Protein AF-A0A4Z1EDH4-F1 (afdb_monomer_lite)

Secondary structure (DSSP, 8-state):
-EEEEEEEEGGGTEEEEEEE-SSTTSPPPS-EEEEEEEESS---HHHHTSSSGGGSTT--TTTSSPHHHHHHHHTTTHHHHHHHHHHHHTT------SSSS-HHHH-SB---PPPPHHHHHHHHIIIIIIIHHHHHHHHHTT----HHHHHHHHHHHHHHHHHHHHHHHHHHS-HHHHHHHHT------TTS-TTEEEES--TT--PBPTTT-SBTT---TT-S---EEEETTS-EEEHHHHHHHHHH-TT-B-TTT--B---S-------SS-SS-PPPHHHHHHHHHPPP-----S---HHHHHHHHHHHHHHHHHHHHHHHHHHHHHHHHHHHHHHHHH--SS-HHHHHHHHHHHHH-TTS--HHHHHHHHHHHHHHHHHHHHHHHHHHHHHHHHHHHHHHHHHHHHHHHHHHHHHHHHHHHHHHHHHHHHHHHHHHHTT--SS-TTSSHHHHHHHHHHHHTT-

Radius of gyration: 33.37 Å; chains: 1; bounding box: 78×48×121 Å

InterPro domains:
  IPR001841 Zinc finger, RING-type [PF13639] (207-258)
  IPR001841 Zinc finger, RING-type [PS50089] (209-258)
  IPR001841 Zinc finger, RING-type [SM00184] (209-257)
  IPR013083 Zinc finger, RING/FYVE/PHD-type [G3DSA:3.30.40.10] (196-271)
  IPR050731 HRD1 family E3 ubiquitin-protein ligases [PTHR22763] (200-275)

pLDDT: mean 74.15, std 13.41, range [34.31, 94.88]

Sequence (467 aa):
MCLTLTLKYLACGHEESYVRPCGRDGIRCNMMSAHTCNLRAEVCRDCWMLPDFRQAAGYQPEEAMTENDVARYQAWNLTAETQDLQAHLHSLPLPNLLNQYAHFYSTKTVVFDLLNQSALGVLDEIVHHHLVPAFQARIINGENIPLADRIQTLNIRQILVLNYALADASQALDDDDWRIAMGYRVFINFDNSRHFTRLEDLQAVTDDCGICRNPLNHHDEGEMNHAVVETTCNHMFHEGCLERWFVSSARGDCPMCRRLLRETELPQIPTRLETDGTFPEWLTILNRCIRPVIPRPERITLQGLIRLQLAVRDARAALVTAREEYMIADRSVRIATEAIDTRVFVPLEDLHTFQDRLLESAANIEEQDFRDYQYSLRQHQRTRLMRENVLRDWLHRRQEKDHAYDLAQSRYYAAARALEMAWDVVTTRVVEEVEEAERAEDSDDSDSSDAGERAIERRMMNNLSIN

Organism: NCBI:txid87230

Structure (mmCIF, N/CA/C/O backbone):
data_AF-A0A4Z1EDH4-F1
#
_entry.id   AF-A0A4Z1EDH4-F1
#
loop_
_atom_site.group_PDB
_atom_site.id
_atom_site.type_symbol
_atom_site.label_atom_id
_atom_site.label_alt_id
_atom_site.label_comp_id
_atom_site.label_asym_id
_atom_site.label_entity_id
_atom_site.label_seq_id
_atom_site.pdbx_PDB_ins_code
_atom_site.Cartn_x
_atom_site.Cartn_y
_atom_site.Cartn_z
_atom_site.occupancy
_atom_site.B_iso_or_equiv
_atom_site.auth_seq_id
_atom_site.auth_comp_id
_atom_site.auth_asym_id
_atom_site.auth_atom_id
_atom_site.pdbx_PDB_model_num
ATOM 1 N N . MET A 1 1 ? -4.275 -8.211 -19.672 1.00 78.94 1 MET A N 1
ATOM 2 C CA . MET A 1 1 ? -5.670 -8.558 -19.336 1.00 78.94 1 MET A CA 1
ATOM 3 C C . MET A 1 1 ? -6.113 -7.623 -18.245 1.00 78.94 1 MET A C 1
ATOM 5 O O . MET A 1 1 ? -5.376 -7.454 -17.288 1.00 78.94 1 MET A O 1
ATOM 9 N N . CYS A 1 2 ? -7.257 -6.977 -18.386 1.00 83.44 2 CYS A N 1
ATOM 10 C CA . CYS A 1 2 ? -7.822 -6.219 -17.280 1.00 83.44 2 CYS A CA 1
ATOM 11 C C . CYS A 1 2 ? -8.407 -7.197 -16.252 1.00 83.44 2 CYS A C 1
ATOM 13 O O . CYS A 1 2 ? -8.996 -8.206 -16.636 1.00 83.44 2 CYS A O 1
ATOM 15 N N . LEU A 1 3 ? -8.269 -6.896 -14.966 1.00 87.75 3 LEU A N 1
ATOM 16 C CA . LEU A 1 3 ? -8.832 -7.701 -13.885 1.00 87.75 3 LEU A CA 1
ATOM 17 C C . LEU A 1 3 ? -10.003 -6.951 -13.255 1.00 87.75 3 LEU A C 1
ATOM 19 O O . LEU A 1 3 ? -9.830 -5.832 -12.776 1.00 87.75 3 LEU A O 1
ATOM 23 N N . THR A 1 4 ? -11.185 -7.553 -13.255 1.00 91.38 4 THR A N 1
ATOM 24 C CA . THR A 1 4 ? -12.335 -7.078 -12.487 1.00 91.38 4 THR A CA 1
ATOM 25 C C . THR A 1 4 ? -12.344 -7.763 -11.129 1.00 91.38 4 THR A C 1
ATOM 27 O O . THR A 1 4 ? -12.430 -8.982 -11.058 1.00 91.38 4 THR A O 1
ATOM 30 N N . LEU A 1 5 ? -12.287 -6.982 -10.057 1.00 91.50 5 LEU A N 1
ATOM 31 C CA . LEU A 1 5 ? -12.497 -7.430 -8.688 1.00 91.50 5 LEU A CA 1
ATOM 32 C C . LEU A 1 5 ? -13.906 -7.038 -8.253 1.00 91.50 5 LEU A C 1
ATOM 34 O O . LEU A 1 5 ? -14.241 -5.854 -8.211 1.00 91.50 5 LEU A O 1
ATOM 38 N N . THR A 1 6 ? -14.719 -8.023 -7.914 1.00 93.50 6 THR A N 1
ATOM 39 C CA . THR A 1 6 ? -16.067 -7.842 -7.388 1.00 93.50 6 THR A CA 1
ATOM 40 C C . THR A 1 6 ? -16.048 -8.087 -5.885 1.00 93.50 6 THR A C 1
ATOM 42 O O . THR A 1 6 ? -15.752 -9.189 -5.437 1.00 93.50 6 THR A O 1
ATOM 45 N N . LEU A 1 7 ? -16.353 -7.061 -5.101 1.00 93.38 7 LEU A N 1
ATOM 46 C CA . LEU A 1 7 ? -16.398 -7.089 -3.646 1.00 93.38 7 LEU A CA 1
ATOM 47 C C . LEU A 1 7 ? -17.844 -7.241 -3.179 1.00 93.38 7 LEU A C 1
ATOM 49 O O . LEU A 1 7 ? -18.686 -6.401 -3.495 1.00 93.38 7 LEU A O 1
ATOM 53 N N . LYS A 1 8 ? -18.125 -8.291 -2.409 1.00 92.75 8 LYS A N 1
ATOM 54 C CA . LYS A 1 8 ? -19.426 -8.537 -1.776 1.00 92.75 8 LYS A CA 1
ATOM 55 C C . LYS A 1 8 ? -19.341 -8.217 -0.290 1.00 92.75 8 LYS A C 1
ATOM 57 O O . LYS A 1 8 ? -18.685 -8.943 0.451 1.00 92.75 8 LYS A O 1
ATOM 62 N N . TYR A 1 9 ? -19.992 -7.140 0.132 1.00 90.25 9 TYR A N 1
ATOM 63 C CA . TYR A 1 9 ? -19.996 -6.657 1.513 1.00 90.25 9 TYR A CA 1
ATOM 64 C C . TYR A 1 9 ? -21.146 -7.303 2.279 1.00 90.25 9 TYR A C 1
ATOM 66 O O . TYR A 1 9 ? -22.291 -6.878 2.146 1.00 90.25 9 TYR A O 1
ATOM 74 N N . LEU A 1 10 ? -20.857 -8.337 3.065 1.00 85.69 10 LEU A N 1
ATOM 75 C CA . LEU A 1 10 ? -21.889 -9.119 3.751 1.00 85.69 10 LEU A CA 1
ATOM 76 C C . LEU A 1 10 ? -22.595 -8.290 4.833 1.00 85.69 10 LEU A C 1
ATOM 78 O O . LEU A 1 10 ? -23.822 -8.252 4.841 1.00 85.69 10 LEU A O 1
ATOM 82 N N . ALA A 1 11 ? -21.846 -7.466 5.579 1.00 83.06 11 ALA A N 1
ATOM 83 C CA . ALA A 1 11 ? -22.394 -6.580 6.609 1.00 83.06 11 ALA A CA 1
ATOM 84 C C . ALA A 1 11 ? -23.495 -5.618 6.124 1.00 83.06 11 ALA A C 1
ATOM 86 O O . ALA A 1 11 ? -24.282 -5.154 6.945 1.00 83.06 11 ALA A O 1
ATOM 87 N N . CYS A 1 12 ? -23.558 -5.273 4.830 1.00 88.00 12 CYS A N 1
ATOM 88 C CA . CYS A 1 12 ? -24.630 -4.432 4.280 1.00 88.00 12 CYS A CA 1
ATOM 89 C C . CYS A 1 12 ? -25.325 -5.000 3.031 1.00 88.00 12 CYS A C 1
ATOM 91 O O . CYS A 1 12 ? -26.156 -4.316 2.442 1.00 88.00 12 CYS A O 1
ATOM 93 N N . GLY A 1 13 ? -24.983 -6.214 2.594 1.00 86.19 13 GLY A N 1
ATOM 94 C CA . GLY A 1 13 ? -25.556 -6.877 1.416 1.00 86.19 13 GLY A CA 1
ATOM 95 C C . GLY A 1 13 ? -25.248 -6.238 0.052 1.00 86.19 13 GLY A C 1
ATOM 96 O O . GLY A 1 13 ? -25.828 -6.653 -0.951 1.00 86.19 13 GLY A O 1
ATOM 97 N N . HIS A 1 14 ? -24.367 -5.237 -0.017 1.00 92.38 14 HIS A N 1
ATOM 98 C CA . HIS A 1 14 ? -24.036 -4.538 -1.265 1.00 92.38 14 HIS A CA 1
ATOM 99 C C . HIS A 1 14 ? -22.884 -5.206 -2.029 1.00 92.38 14 HIS A C 1
ATOM 101 O O . HIS A 1 14 ? -22.025 -5.873 -1.451 1.00 92.38 14 HIS A O 1
ATOM 107 N N . GLU A 1 15 ? -22.831 -4.959 -3.339 1.00 93.12 15 GLU A N 1
ATOM 108 C CA . GLU A 1 15 ? -21.769 -5.437 -4.226 1.00 93.12 15 GLU A CA 1
ATOM 109 C C . GLU A 1 15 ? -21.147 -4.274 -5.010 1.00 93.12 15 GLU A C 1
ATOM 111 O O . GLU A 1 15 ? -21.852 -3.445 -5.592 1.00 93.12 15 GLU A O 1
ATOM 116 N N . GLU A 1 16 ? -19.816 -4.224 -5.059 1.00 91.56 16 GLU A N 1
ATOM 117 C CA . GLU A 1 16 ? -19.063 -3.225 -5.818 1.00 91.56 16 GLU A CA 1
ATOM 118 C C . GLU A 1 16 ? -18.053 -3.902 -6.741 1.00 91.56 16 GLU A C 1
ATOM 120 O O . GLU A 1 16 ? -17.443 -4.902 -6.389 1.00 91.56 16 GLU A O 1
ATOM 125 N N . SER A 1 17 ? -17.863 -3.366 -7.945 1.00 90.75 17 SER A N 1
ATOM 126 C CA . SER A 1 17 ? -16.900 -3.904 -8.910 1.00 90.75 17 SER A CA 1
ATOM 127 C C . SER A 1 17 ? -15.855 -2.861 -9.271 1.00 90.75 17 SER A C 1
ATOM 129 O O . SER A 1 17 ? -16.198 -1.724 -9.611 1.00 90.75 17 SER A O 1
ATOM 131 N N . TYR A 1 18 ? -14.597 -3.283 -9.240 1.00 89.25 18 TYR A N 1
ATOM 132 C CA . TYR A 1 18 ? -13.410 -2.495 -9.531 1.00 89.25 18 TYR A CA 1
ATOM 133 C C . TYR A 1 18 ? -12.650 -3.115 -10.692 1.00 89.25 18 TYR A C 1
ATOM 135 O O . TYR A 1 18 ? -12.488 -4.324 -10.761 1.00 89.25 18 TYR A O 1
ATOM 143 N N . VAL A 1 19 ? -12.159 -2.289 -11.604 1.00 87.06 19 VAL A N 1
ATOM 144 C CA . VAL A 1 19 ? -11.392 -2.714 -12.770 1.00 87.06 19 VAL A CA 1
ATOM 145 C C . VAL A 1 19 ? -9.955 -2.249 -12.604 1.00 87.06 19 VAL A C 1
ATOM 147 O O . VAL A 1 19 ? -9.686 -1.048 -12.599 1.00 87.06 19 VAL A O 1
ATOM 150 N N . ARG A 1 20 ? -9.025 -3.197 -12.533 1.00 85.62 20 ARG A N 1
ATOM 151 C CA . ARG A 1 20 ? -7.595 -2.954 -12.699 1.00 85.62 20 ARG A CA 1
ATOM 152 C C . ARG A 1 20 ? -7.244 -3.059 -14.187 1.00 85.62 20 ARG A C 1
ATOM 154 O O . ARG A 1 20 ? -7.317 -4.155 -14.752 1.00 85.62 20 ARG A O 1
ATOM 161 N N . PRO A 1 21 ? -6.892 -1.954 -14.863 1.00 80.56 21 PRO A N 1
ATOM 162 C CA . PRO A 1 21 ? -6.457 -2.011 -16.251 1.00 80.56 21 PRO A CA 1
ATOM 163 C C . PRO A 1 21 ? -5.054 -2.626 -16.344 1.00 80.56 21 PRO A C 1
ATOM 165 O O . PRO A 1 21 ? -4.239 -2.489 -15.436 1.00 80.56 21 PRO A O 1
ATOM 168 N N . CYS A 1 22 ? -4.751 -3.305 -17.453 1.00 72.12 22 CYS A N 1
ATOM 169 C CA . CYS A 1 22 ? -3.417 -3.884 -17.656 1.00 72.12 22 CYS A CA 1
ATOM 170 C C . CYS A 1 22 ? -2.361 -2.876 -18.123 1.00 72.12 22 CYS A C 1
ATOM 172 O O . CYS A 1 22 ? -1.173 -3.188 -18.081 1.00 72.12 22 CYS A O 1
ATOM 174 N N . GLY A 1 23 ? -2.774 -1.715 -18.642 1.00 64.06 23 GLY A N 1
ATOM 175 C CA . GLY A 1 23 ? -1.864 -0.633 -19.014 1.00 64.06 23 GLY A CA 1
ATOM 176 C C . GLY A 1 23 ? -1.552 0.261 -17.815 1.00 64.06 23 GLY A C 1
ATOM 177 O O . GLY A 1 23 ? -2.464 0.605 -17.064 1.00 64.06 23 GLY A O 1
ATOM 178 N N . ARG A 1 24 ? -0.285 0.678 -17.664 1.00 61.31 24 ARG A N 1
ATOM 179 C CA . ARG A 1 24 ? 0.131 1.627 -16.610 1.00 61.31 24 ARG A CA 1
ATOM 180 C C . ARG A 1 24 ? -0.585 2.979 -16.718 1.00 61.31 24 ARG A C 1
ATOM 182 O O . ARG A 1 24 ? -0.862 3.590 -15.696 1.00 61.31 24 ARG A O 1
ATOM 189 N N . ASP A 1 25 ? -0.983 3.373 -17.926 1.00 64.12 25 ASP A N 1
ATOM 190 C CA . ASP A 1 25 ? -1.697 4.632 -18.196 1.00 64.12 25 ASP A CA 1
ATOM 191 C C . ASP A 1 25 ? -3.215 4.543 -17.935 1.00 64.12 25 ASP A C 1
ATOM 193 O O . ASP A 1 25 ? -3.982 5.415 -18.336 1.00 64.12 25 ASP A O 1
ATOM 197 N N . GLY A 1 26 ? -3.692 3.453 -17.322 1.00 63.94 26 GLY A N 1
ATOM 198 C CA . GLY A 1 26 ? -5.116 3.241 -17.047 1.00 63.94 26 GLY A CA 1
ATOM 199 C C . GLY A 1 26 ? -5.933 2.713 -18.237 1.00 63.94 26 GLY A C 1
ATOM 200 O O . GLY A 1 26 ? -7.137 2.479 -18.109 1.00 63.94 26 GLY A O 1
ATOM 201 N N . ILE A 1 27 ? -5.297 2.490 -19.393 1.00 68.19 27 ILE A N 1
ATOM 202 C CA . ILE A 1 27 ? -5.954 2.023 -20.621 1.00 68.19 27 ILE A CA 1
ATOM 203 C C . ILE A 1 27 ? -6.399 0.563 -20.472 1.00 68.19 27 ILE A C 1
ATOM 205 O O . ILE A 1 27 ? -5.619 -0.326 -20.111 1.00 68.19 27 ILE A O 1
ATOM 209 N N . ARG A 1 28 ? -7.673 0.308 -20.788 1.00 75.38 28 ARG A N 1
ATOM 210 C CA . ARG A 1 28 ? -8.270 -1.031 -20.764 1.00 75.38 28 ARG A CA 1
ATOM 211 C C . ARG A 1 28 ? -7.955 -1.788 -22.055 1.00 75.38 28 ARG A C 1
ATOM 213 O O . ARG A 1 28 ? -8.055 -1.229 -23.140 1.00 75.38 28 ARG A O 1
ATOM 220 N N 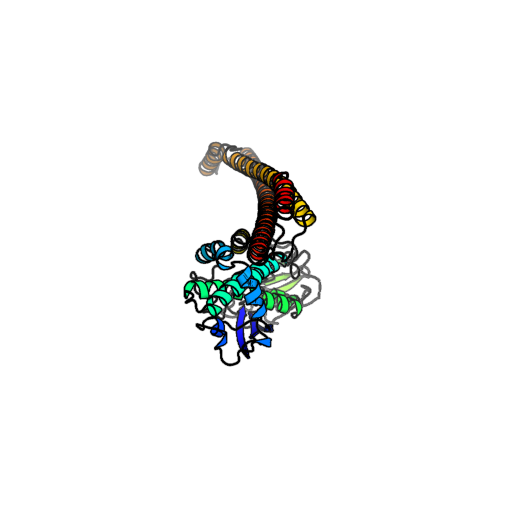. CYS A 1 29 ? -7.628 -3.072 -21.939 1.00 70.06 29 CYS A N 1
ATOM 221 C CA . CYS A 1 29 ? -7.615 -3.998 -23.073 1.00 70.06 29 CYS A CA 1
ATOM 222 C C . CYS A 1 29 ? -8.956 -4.738 -23.208 1.00 70.06 29 CYS A C 1
ATOM 224 O O . CYS A 1 29 ? -9.760 -4.737 -22.276 1.00 70.06 29 CYS A O 1
ATOM 226 N N . ASN A 1 30 ? -9.155 -5.420 -24.339 1.00 71.25 30 ASN A N 1
ATOM 227 C CA . ASN A 1 30 ? -10.363 -6.212 -24.615 1.00 71.25 30 ASN A CA 1
ATOM 228 C C . ASN A 1 30 ? -10.411 -7.563 -23.878 1.00 71.25 30 ASN A C 1
ATOM 230 O O . ASN A 1 30 ? -11.438 -8.232 -23.900 1.00 71.25 30 ASN A O 1
ATOM 234 N N . MET A 1 31 ? -9.315 -7.978 -23.237 1.00 70.62 31 MET A N 1
ATOM 235 C CA . MET A 1 31 ? -9.240 -9.231 -22.483 1.00 70.62 31 MET A CA 1
ATOM 236 C C . MET A 1 31 ? -9.531 -8.955 -21.007 1.00 70.62 31 MET A C 1
ATOM 238 O O . MET A 1 31 ? -8.862 -8.106 -20.408 1.00 70.62 31 MET A O 1
ATOM 242 N N . MET A 1 32 ? -10.503 -9.657 -20.421 1.00 78.25 32 MET A N 1
ATOM 243 C CA . MET A 1 32 ? -10.957 -9.441 -19.045 1.00 78.25 32 MET A CA 1
ATOM 244 C C . MET A 1 32 ? -11.008 -10.752 -18.262 1.00 78.25 32 MET A C 1
ATOM 246 O O . MET A 1 32 ? -11.573 -11.726 -18.748 1.00 78.25 32 MET A O 1
ATOM 250 N N . SER A 1 33 ? -10.478 -10.738 -17.041 1.00 83.38 33 SER A N 1
ATOM 251 C CA . SER A 1 33 ? -10.739 -11.760 -16.022 1.00 83.38 33 SER A CA 1
ATOM 252 C C . SER A 1 33 ? -11.548 -11.137 -14.891 1.00 83.38 33 SER A C 1
ATOM 254 O O . SER A 1 33 ? -11.450 -9.930 -14.657 1.00 83.38 33 SER A O 1
ATOM 256 N N . ALA A 1 34 ? -12.383 -11.932 -14.228 1.00 87.81 34 ALA A N 1
ATOM 257 C CA . ALA A 1 34 ? -13.231 -11.479 -13.136 1.00 87.81 34 ALA A CA 1
ATOM 258 C C . ALA A 1 34 ? -13.010 -12.364 -11.907 1.00 87.81 34 ALA A C 1
ATOM 260 O O . ALA A 1 34 ? -13.035 -13.587 -12.013 1.00 87.81 34 ALA A O 1
ATOM 261 N N . HIS A 1 35 ? -12.839 -11.741 -10.746 1.00 89.12 35 HIS A N 1
ATOM 262 C CA . HIS A 1 35 ? -12.655 -12.410 -9.464 1.00 89.12 35 HIS A CA 1
ATOM 263 C C . HIS A 1 35 ? -13.616 -11.826 -8.434 1.00 89.12 35 HIS A C 1
ATOM 265 O O . HIS A 1 35 ? -13.801 -10.613 -8.385 1.00 89.12 35 HIS A O 1
ATOM 271 N N . THR A 1 36 ? -14.244 -12.674 -7.619 1.00 91.62 36 THR A N 1
ATOM 272 C CA . THR A 1 36 ? -15.202 -12.240 -6.589 1.00 91.62 36 THR A CA 1
ATOM 273 C C . THR A 1 36 ? -14.651 -12.518 -5.197 1.00 91.62 36 THR A C 1
ATOM 275 O O . THR A 1 36 ? -14.330 -13.659 -4.886 1.00 91.62 36 THR A O 1
ATOM 278 N N . CYS A 1 37 ? -14.617 -11.493 -4.348 1.00 89.00 37 CYS A N 1
ATOM 279 C CA . CYS A 1 37 ? -14.166 -11.553 -2.964 1.00 89.00 37 CYS A CA 1
ATOM 280 C C . CYS A 1 37 ? -15.330 -11.222 -2.013 1.00 89.00 37 CYS A C 1
ATOM 282 O O . CYS A 1 37 ? -16.064 -10.256 -2.232 1.00 89.00 37 CYS A O 1
ATOM 284 N N . ASN A 1 38 ? -15.504 -12.017 -0.953 1.00 86.75 38 ASN A N 1
ATOM 285 C CA . ASN A 1 38 ? -16.534 -11.793 0.065 1.00 86.75 38 ASN A CA 1
ATOM 286 C C . ASN A 1 38 ? -15.915 -11.146 1.310 1.00 86.75 38 ASN A C 1
ATOM 288 O O . ASN A 1 38 ? -14.999 -11.707 1.907 1.00 86.75 38 ASN A O 1
ATOM 292 N N . LEU A 1 39 ? -16.457 -10.008 1.736 1.00 83.56 39 LEU A N 1
ATOM 293 C CA . LEU A 1 39 ? -15.976 -9.214 2.862 1.00 83.56 39 LEU A CA 1
ATOM 294 C C . LEU A 1 39 ? -17.017 -9.250 3.986 1.00 83.56 39 LEU A C 1
ATOM 296 O O . LEU A 1 39 ? -18.127 -8.750 3.820 1.00 83.56 39 LEU A O 1
ATOM 300 N N . ARG A 1 40 ? -16.673 -9.871 5.121 1.00 71.75 40 ARG A N 1
ATOM 301 C CA . ARG A 1 40 ? -17.610 -10.098 6.239 1.00 71.75 40 ARG A CA 1
ATOM 302 C C . ARG A 1 40 ? -17.855 -8.846 7.080 1.00 71.75 40 ARG A C 1
ATOM 304 O O . ARG A 1 40 ? -18.982 -8.384 7.136 1.00 71.75 40 ARG A O 1
ATOM 311 N N . ALA A 1 41 ? -16.796 -8.276 7.652 1.00 68.75 41 ALA A N 1
ATOM 312 C CA . ALA A 1 41 ? -16.875 -7.197 8.646 1.00 68.75 41 ALA A CA 1
ATOM 313 C C . ALA A 1 41 ? -16.923 -5.777 8.060 1.00 68.75 41 ALA A C 1
ATOM 315 O O . ALA A 1 41 ? -16.805 -4.788 8.780 1.00 68.75 41 ALA A O 1
ATOM 316 N N . GLU A 1 42 ? -17.073 -5.670 6.745 1.00 79.25 42 GLU A N 1
ATOM 317 C CA . GLU A 1 42 ? -16.824 -4.445 6.006 1.00 79.25 42 GLU A CA 1
ATOM 318 C C . GLU A 1 42 ? -18.127 -3.915 5.411 1.00 79.25 42 GLU A C 1
ATOM 320 O O . GLU A 1 42 ? -18.870 -4.654 4.768 1.00 79.25 42 GLU A O 1
ATOM 325 N N . VAL A 1 43 ? -18.395 -2.617 5.571 1.00 84.44 43 VAL A N 1
ATOM 326 C CA . VAL A 1 43 ? -19.501 -1.944 4.869 1.00 84.44 43 VAL A CA 1
ATOM 327 C C . VAL A 1 43 ? -19.034 -1.374 3.531 1.00 84.44 43 VAL A C 1
ATOM 329 O O . VAL A 1 43 ? -17.877 -0.973 3.371 1.00 84.44 43 VAL A O 1
ATOM 332 N N . CYS A 1 44 ? -19.925 -1.323 2.549 1.00 89.00 44 CYS A N 1
ATOM 333 C CA . CYS A 1 44 ? -19.592 -0.780 1.236 1.00 89.00 44 CYS A CA 1
ATOM 334 C C . CYS A 1 44 ? -19.256 0.721 1.296 1.00 89.00 44 CYS A C 1
ATOM 336 O O . CYS A 1 44 ? -19.496 1.403 2.302 1.00 89.00 44 CYS A O 1
ATOM 338 N N . ARG A 1 45 ? -18.701 1.245 0.201 1.00 89.12 45 ARG A N 1
ATOM 339 C CA . ARG A 1 45 ? -18.295 2.647 0.080 1.00 89.12 45 ARG A CA 1
ATOM 340 C C . ARG A 1 45 ? -19.460 3.594 0.343 1.00 89.12 45 ARG A C 1
ATOM 342 O O . ARG A 1 45 ? -19.297 4.585 1.045 1.00 89.12 45 ARG A O 1
ATOM 349 N N . ASP A 1 46 ? -20.628 3.276 -0.200 1.00 89.19 46 ASP A N 1
ATOM 350 C CA . ASP A 1 46 ? -21.797 4.150 -0.124 1.00 89.19 46 ASP A CA 1
ATOM 351 C C . ASP A 1 46 ? -22.382 4.175 1.301 1.00 89.19 46 ASP A C 1
ATOM 353 O O . ASP A 1 46 ? -22.724 5.240 1.816 1.00 89.19 46 ASP A O 1
ATOM 357 N N . CYS A 1 47 ? -22.401 3.027 1.991 1.00 89.81 47 CYS A N 1
ATOM 358 C CA . CYS A 1 47 ? -22.816 2.938 3.395 1.00 89.81 47 CYS A CA 1
ATOM 359 C C . CYS A 1 47 ? -21.874 3.716 4.321 1.00 89.81 47 CYS A C 1
ATOM 361 O O . CYS A 1 47 ? -22.333 4.384 5.244 1.00 89.81 47 CYS A O 1
ATOM 363 N N . TRP A 1 48 ? -20.565 3.675 4.053 1.00 88.88 48 TRP A N 1
ATOM 364 C CA . TRP A 1 48 ? -19.556 4.415 4.821 1.00 88.88 48 TRP A CA 1
ATOM 365 C C . TRP A 1 48 ? -19.773 5.938 4.788 1.00 88.88 48 TRP A C 1
ATOM 367 O O . TRP A 1 48 ? -19.427 6.653 5.731 1.00 88.88 48 TRP A O 1
ATOM 377 N N . MET A 1 49 ? -20.365 6.451 3.708 1.00 89.50 49 MET A N 1
ATOM 378 C CA . MET A 1 49 ? -20.622 7.883 3.542 1.00 89.50 49 MET A CA 1
ATOM 379 C C . MET A 1 49 ? -21.879 8.381 4.257 1.00 89.50 49 MET A C 1
ATOM 381 O O . MET A 1 49 ? -22.077 9.594 4.343 1.00 89.50 49 MET A O 1
ATOM 385 N N . LEU A 1 50 ? -22.712 7.490 4.795 1.00 87.62 50 LEU A N 1
ATOM 386 C CA . LEU A 1 50 ? -23.874 7.887 5.585 1.00 87.62 50 LEU A CA 1
ATOM 387 C C . LEU A 1 50 ? -23.441 8.588 6.879 1.00 87.62 50 LEU A C 1
ATOM 389 O O . LEU A 1 50 ? -22.412 8.212 7.447 1.00 87.62 50 LEU A O 1
ATOM 393 N N . PRO A 1 51 ? -24.225 9.554 7.401 1.00 85.44 51 PRO A N 1
ATOM 394 C CA . PRO A 1 51 ? -23.954 10.172 8.701 1.00 85.44 51 PRO A CA 1
ATOM 395 C C . PRO A 1 51 ? -23.675 9.127 9.786 1.00 85.44 51 PRO A C 1
ATOM 397 O O . PRO A 1 51 ? -22.696 9.250 10.518 1.00 85.44 51 PRO A O 1
ATOM 400 N N . ASP A 1 52 ? -24.462 8.053 9.772 1.00 86.75 52 ASP A N 1
ATOM 401 C CA . ASP A 1 52 ? -24.255 6.834 10.536 1.00 86.75 52 ASP A CA 1
ATOM 402 C C . ASP A 1 52 ? -24.449 5.629 9.602 1.00 86.75 52 ASP A C 1
ATOM 404 O O . ASP A 1 52 ? -25.546 5.406 9.084 1.00 86.75 52 ASP A O 1
ATOM 408 N N . PHE A 1 53 ? -23.387 4.854 9.361 1.00 84.69 53 PHE A N 1
ATOM 409 C CA . PHE A 1 53 ? -23.440 3.696 8.459 1.00 84.69 53 PHE A CA 1
ATOM 410 C C . PHE A 1 53 ? -24.378 2.592 8.966 1.00 84.69 53 PHE A C 1
ATOM 412 O O . PHE A 1 53 ? -24.837 1.781 8.165 1.00 84.69 53 PHE A O 1
ATOM 419 N N . ARG A 1 54 ? -24.714 2.571 10.265 1.00 83.12 54 ARG A N 1
ATOM 420 C CA . ARG A 1 54 ? -25.671 1.613 10.848 1.00 83.12 54 ARG A CA 1
ATOM 421 C C . ARG A 1 54 ? -27.096 1.839 10.348 1.00 83.12 54 ARG A C 1
ATOM 423 O O . ARG A 1 54 ? -27.941 0.960 10.463 1.00 83.12 54 ARG A O 1
ATOM 430 N N . GLN A 1 55 ? -27.365 3.012 9.776 1.00 86.69 55 GLN A N 1
ATOM 431 C CA . GLN A 1 55 ? -28.645 3.339 9.148 1.00 86.69 55 GLN A CA 1
ATOM 432 C C . GLN A 1 55 ? -28.749 2.804 7.713 1.00 86.69 55 GLN A C 1
ATOM 434 O O . GLN A 1 55 ? -29.779 2.990 7.064 1.00 86.69 55 GLN A O 1
ATOM 439 N N . ALA A 1 56 ? -27.696 2.166 7.191 1.00 85.19 56 ALA A N 1
ATOM 440 C CA . ALA A 1 56 ? -27.730 1.569 5.869 1.00 85.19 56 ALA A CA 1
ATOM 441 C C . ALA A 1 56 ? -28.817 0.492 5.766 1.00 85.19 56 ALA A C 1
ATOM 443 O O . ALA A 1 56 ? -28.983 -0.356 6.646 1.00 85.19 56 ALA A O 1
ATOM 444 N N . ALA A 1 57 ? -29.529 0.491 4.638 1.00 82.88 57 ALA A N 1
ATOM 445 C CA . ALA A 1 57 ? -30.474 -0.568 4.326 1.00 82.88 57 ALA A CA 1
ATOM 446 C C . ALA A 1 57 ? -29.731 -1.912 4.251 1.00 82.88 57 ALA A C 1
ATOM 448 O O . ALA A 1 57 ? -28.771 -2.045 3.498 1.00 82.88 57 ALA A O 1
ATOM 449 N N . GLY A 1 58 ? -30.177 -2.892 5.040 1.00 80.81 58 GLY A N 1
ATOM 450 C CA . GLY A 1 58 ? -29.565 -4.222 5.082 1.00 80.81 58 GLY A CA 1
ATOM 451 C C . GLY A 1 58 ? -28.362 -4.362 6.018 1.00 80.81 58 GLY A C 1
ATOM 452 O O . GLY A 1 58 ? -27.757 -5.428 6.012 1.00 80.81 58 GLY A O 1
ATOM 453 N N . TYR A 1 59 ? -28.028 -3.346 6.826 1.00 82.94 59 TYR A N 1
ATOM 454 C CA . TYR A 1 59 ? -26.967 -3.452 7.833 1.00 82.94 59 TYR A CA 1
ATOM 455 C C . TYR A 1 59 ? -27.244 -4.585 8.839 1.00 82.94 59 TYR A C 1
ATOM 457 O O . TYR A 1 59 ? -28.308 -4.614 9.461 1.00 82.94 59 TYR A O 1
ATOM 465 N N . GLN A 1 60 ? -26.287 -5.504 8.996 1.00 77.12 60 GLN A N 1
ATOM 466 C CA . GLN A 1 60 ? -26.337 -6.626 9.939 1.00 77.12 60 GLN A CA 1
ATOM 467 C C . GLN A 1 60 ? -25.304 -6.420 11.062 1.00 77.12 60 GLN A C 1
ATOM 469 O O . GLN A 1 60 ? -24.105 -6.582 10.823 1.00 77.12 60 GLN A O 1
ATOM 474 N N . PRO A 1 61 ? -25.733 -6.092 12.296 1.00 68.62 61 PRO A N 1
ATOM 475 C CA . PRO A 1 61 ? -24.821 -5.831 13.413 1.00 68.62 61 PRO A CA 1
ATOM 476 C C . PRO A 1 61 ? -23.964 -7.039 13.810 1.00 68.62 61 PRO A C 1
ATOM 478 O O . PRO A 1 61 ? -22.836 -6.863 14.250 1.00 68.62 61 PRO A O 1
ATOM 481 N N . GLU A 1 62 ? -24.486 -8.259 13.647 1.00 66.31 62 GLU A N 1
ATOM 482 C CA . GLU A 1 62 ? -23.787 -9.507 13.996 1.00 66.31 62 GLU A CA 1
ATOM 483 C C . GLU A 1 62 ? -22.617 -9.824 13.050 1.00 66.31 62 GLU A C 1
ATOM 485 O O . GLU A 1 62 ? -21.707 -10.568 13.414 1.00 66.31 62 GLU A O 1
ATOM 490 N N . GLU A 1 63 ? -22.634 -9.260 11.839 1.00 62.81 63 GLU A N 1
ATOM 491 C CA . GLU A 1 63 ? -21.594 -9.460 10.825 1.00 62.81 63 GLU A CA 1
ATOM 492 C C . GLU A 1 63 ? -20.586 -8.303 10.773 1.00 62.81 63 GLU A C 1
ATOM 494 O O . GLU A 1 63 ? -19.506 -8.466 10.208 1.00 62.81 63 GLU A O 1
ATOM 499 N N . ALA A 1 64 ? -20.908 -7.154 11.375 1.00 59.88 64 ALA A N 1
ATOM 500 C CA . ALA A 1 64 ? -20.032 -5.993 11.495 1.00 59.88 64 ALA A CA 1
ATOM 501 C C . ALA A 1 64 ? -19.211 -6.033 12.799 1.00 59.88 64 ALA A C 1
ATOM 503 O O . ALA A 1 64 ? -19.569 -6.716 13.755 1.00 59.88 64 ALA A O 1
ATOM 504 N N . MET A 1 65 ? -18.108 -5.275 12.848 1.00 58.50 65 MET A N 1
ATOM 505 C CA . MET A 1 65 ? -17.333 -5.048 14.079 1.00 58.50 65 MET A CA 1
ATOM 506 C C . MET A 1 65 ? -18.288 -4.680 15.230 1.00 58.50 65 MET A C 1
ATOM 508 O O . MET A 1 65 ? -19.116 -3.778 15.083 1.00 58.50 65 MET A O 1
ATOM 512 N N . THR A 1 66 ? -18.232 -5.422 16.335 1.00 55.75 66 THR A N 1
ATOM 513 C CA . THR A 1 66 ? -19.287 -5.407 17.355 1.00 55.75 66 THR A CA 1
ATOM 514 C C . THR A 1 66 ? -19.246 -4.114 18.176 1.00 55.75 66 THR A C 1
ATOM 516 O O . THR A 1 66 ? -18.183 -3.535 18.393 1.00 55.75 66 THR A O 1
ATOM 519 N N . GLU A 1 67 ? -20.384 -3.657 18.714 1.00 55.97 67 GLU A N 1
ATOM 520 C CA . GLU A 1 67 ? -20.424 -2.519 19.661 1.00 55.97 67 GLU A CA 1
ATOM 521 C C . GLU A 1 67 ? -19.500 -2.741 20.875 1.00 55.97 67 GLU A C 1
ATOM 523 O O . GLU A 1 67 ? -18.960 -1.795 21.449 1.00 55.97 67 GLU A O 1
ATOM 528 N N . ASN A 1 68 ? -19.262 -4.009 21.217 1.00 55.31 68 ASN A N 1
ATOM 529 C CA . ASN A 1 68 ? -18.341 -4.434 22.264 1.00 55.31 68 ASN A CA 1
ATOM 530 C C . ASN A 1 68 ? -16.872 -4.145 21.900 1.00 55.31 68 ASN A C 1
ATOM 532 O O . ASN A 1 68 ? -16.072 -3.779 22.764 1.00 55.31 68 ASN A O 1
ATOM 536 N N . ASP A 1 69 ? -16.521 -4.248 20.614 1.00 60.38 69 ASP A N 1
ATOM 537 C CA . ASP A 1 69 ? -15.208 -3.852 20.117 1.00 60.38 69 ASP A CA 1
ATOM 538 C C . ASP A 1 69 ? -15.035 -2.340 20.294 1.00 60.38 69 ASP A C 1
ATOM 540 O O . ASP A 1 69 ? -14.040 -1.911 20.875 1.00 60.38 69 ASP A O 1
ATOM 544 N N . VAL A 1 70 ? -16.033 -1.534 19.908 1.00 59.56 70 VAL A N 1
ATOM 545 C CA . VAL A 1 70 ? -15.976 -0.069 20.056 1.00 59.56 70 VAL A CA 1
ATOM 546 C C . VAL A 1 70 ? -15.880 0.366 21.521 1.00 59.56 70 VAL A C 1
ATOM 548 O O . VAL A 1 70 ? -15.084 1.249 21.826 1.00 59.56 70 VAL A O 1
ATOM 551 N N . ALA A 1 71 ? -16.617 -0.260 22.442 1.00 63.03 71 ALA A N 1
ATOM 552 C CA . ALA A 1 71 ? -16.519 0.051 23.872 1.00 63.03 71 ALA A CA 1
ATOM 553 C C . ALA A 1 71 ? -15.104 -0.210 24.428 1.00 63.03 71 ALA A C 1
ATOM 555 O O . ALA A 1 71 ? -14.542 0.620 25.147 1.00 63.03 71 ALA A O 1
ATOM 556 N N . ARG A 1 72 ? -14.485 -1.331 24.034 1.00 60.16 72 ARG A N 1
ATOM 557 C CA . ARG A 1 72 ? -13.095 -1.668 24.386 1.00 60.16 72 ARG A CA 1
ATOM 558 C C . ARG A 1 72 ? -12.098 -0.652 23.819 1.00 60.16 72 ARG A C 1
ATOM 560 O O . ARG A 1 72 ? -11.132 -0.297 24.484 1.00 60.16 72 ARG A O 1
ATOM 567 N N . TYR A 1 73 ? -12.371 -0.155 22.621 1.00 61.47 73 TYR A N 1
ATOM 568 C CA . TYR A 1 73 ? -11.583 0.848 21.910 1.00 61.47 73 TYR A CA 1
ATOM 569 C C . TYR A 1 73 ? -11.750 2.277 22.473 1.00 61.47 73 TYR A C 1
ATOM 571 O O . TYR A 1 73 ? -10.784 3.036 22.549 1.00 61.47 73 TYR A O 1
ATOM 579 N N . GLN A 1 74 ? -12.947 2.655 22.929 1.00 64.12 74 GLN A N 1
ATOM 580 C CA . GLN A 1 74 ? -13.218 3.954 23.564 1.00 64.12 74 GLN A CA 1
ATOM 581 C C . GLN A 1 74 ? -12.441 4.132 24.876 1.00 64.12 74 GLN A C 1
ATOM 583 O O . GLN A 1 74 ? -11.976 5.234 25.169 1.00 64.12 74 GLN A O 1
ATOM 588 N N . ALA A 1 75 ? -12.206 3.046 25.620 1.00 60.44 75 ALA A N 1
ATOM 589 C CA . ALA A 1 75 ? -11.356 3.055 26.812 1.00 60.44 75 ALA A CA 1
ATOM 590 C C . ALA A 1 75 ? -9.882 3.425 26.524 1.00 60.44 75 ALA A C 1
ATOM 592 O O . ALA A 1 75 ? -9.131 3.724 27.456 1.00 60.44 75 ALA A O 1
ATOM 593 N N . TRP A 1 76 ? -9.455 3.414 25.255 1.00 62.34 76 TRP A N 1
ATOM 594 C CA . TRP A 1 76 ? -8.069 3.647 24.831 1.00 62.34 76 TRP A CA 1
ATOM 595 C C . TRP A 1 76 ? -7.796 5.059 24.291 1.00 62.34 76 TRP A C 1
ATOM 597 O O . TRP A 1 76 ? -6.703 5.317 23.803 1.00 62.34 76 TRP A O 1
ATOM 607 N N . ASN A 1 77 ? -8.743 6.000 24.411 1.00 70.56 77 ASN A N 1
ATOM 608 C CA . ASN A 1 77 ? -8.586 7.386 23.935 1.00 70.56 77 ASN A CA 1
ATOM 609 C C . ASN A 1 77 ? -8.076 7.469 22.476 1.00 70.56 77 ASN A C 1
ATOM 611 O O . ASN A 1 77 ? -7.157 8.222 22.143 1.00 70.56 77 ASN A O 1
ATOM 615 N N . LEU A 1 78 ? -8.701 6.682 21.594 1.00 68.69 78 LEU A N 1
ATOM 616 C CA . LEU A 1 78 ? -8.369 6.577 20.169 1.00 68.69 78 LEU A CA 1
ATOM 617 C C . LEU A 1 78 ? -8.265 7.921 19.446 1.00 68.69 78 LEU A C 1
ATOM 619 O O . LEU A 1 78 ? -7.481 8.053 18.510 1.00 68.69 78 LEU A O 1
ATOM 623 N N . THR A 1 79 ? -9.038 8.926 19.857 1.00 68.00 79 THR A N 1
ATOM 624 C CA . THR A 1 79 ? -8.982 10.269 19.269 1.00 68.00 79 THR A CA 1
ATOM 625 C C . THR A 1 79 ? -7.599 10.894 19.434 1.00 68.00 79 THR A C 1
ATOM 627 O O . THR A 1 79 ? -7.061 11.440 18.476 1.00 68.00 79 THR A O 1
ATOM 630 N N . ALA A 1 80 ? -6.984 10.769 20.613 1.00 71.06 80 ALA A N 1
ATOM 631 C CA . ALA A 1 80 ? -5.631 11.268 20.840 1.00 71.06 80 ALA A CA 1
ATOM 632 C C . ALA A 1 80 ? -4.575 10.449 20.079 1.00 71.06 80 ALA A C 1
ATOM 634 O O . ALA A 1 80 ? -3.588 11.002 19.600 1.00 71.06 80 ALA A O 1
ATOM 635 N N . GLU A 1 81 ? -4.772 9.135 19.935 1.00 69.88 81 GLU A N 1
ATOM 636 C CA . GLU A 1 81 ? -3.820 8.269 19.225 1.00 69.88 81 GLU A CA 1
ATOM 637 C C . GLU A 1 81 ? -3.864 8.446 17.707 1.00 69.88 81 GLU A C 1
ATOM 639 O O . GLU A 1 81 ? -2.834 8.363 17.039 1.00 69.88 81 GLU A O 1
ATOM 644 N N . THR A 1 82 ? -5.049 8.717 17.161 1.00 77.25 82 THR A N 1
ATOM 645 C CA . THR A 1 82 ? -5.262 8.903 15.723 1.00 77.25 82 THR A CA 1
ATOM 646 C C . THR A 1 82 ? -5.067 10.341 15.262 1.00 77.25 82 THR A C 1
ATOM 648 O O . THR A 1 82 ? -5.062 10.574 14.057 1.00 77.25 82 THR A O 1
ATOM 651 N N . GLN A 1 83 ? -4.848 11.296 16.170 1.00 82.38 83 GLN A N 1
ATOM 652 C CA . GLN A 1 83 ? -4.682 12.708 15.821 1.00 82.38 83 GLN A CA 1
ATOM 653 C C . GLN A 1 83 ? -3.472 12.944 14.904 1.00 82.38 83 GLN A C 1
ATOM 655 O O . GLN A 1 83 ? -3.597 13.601 13.868 1.00 82.38 83 GLN A O 1
ATOM 660 N N . ASP A 1 84 ? -2.316 12.367 15.250 1.00 79.44 84 ASP A N 1
ATOM 661 C CA . ASP A 1 84 ? -1.097 12.458 14.436 1.00 79.44 84 ASP A CA 1
ATOM 662 C C . ASP A 1 84 ? -1.318 11.790 13.065 1.00 79.44 84 ASP A C 1
ATOM 664 O O . ASP A 1 84 ? -0.932 12.332 12.029 1.00 79.44 84 ASP A O 1
ATOM 668 N N . LEU A 1 85 ? -2.003 10.642 13.050 1.00 83.06 85 LEU A N 1
ATOM 669 C CA . LEU A 1 85 ? -2.338 9.888 11.841 1.00 83.06 85 LEU A CA 1
ATOM 670 C C . LEU A 1 85 ? -3.260 10.695 10.911 1.00 83.06 85 LEU A C 1
ATOM 672 O O . LEU A 1 85 ? -2.972 10.844 9.725 1.00 83.06 85 LEU A O 1
ATOM 676 N N . GLN A 1 86 ? -4.328 11.278 11.457 1.00 83.00 86 GLN A N 1
ATOM 677 C CA . GLN A 1 86 ? -5.290 12.114 10.737 1.00 83.00 86 GLN A CA 1
ATOM 678 C C . GLN A 1 86 ? -4.628 13.362 10.156 1.00 83.00 86 GLN A C 1
ATOM 680 O O . GLN A 1 86 ? -4.858 13.678 8.993 1.00 83.00 86 GLN A O 1
ATOM 685 N N . ALA A 1 87 ? -3.741 14.023 10.905 1.00 84.44 87 ALA A N 1
ATOM 686 C CA . ALA A 1 87 ? -3.010 15.188 10.409 1.00 84.44 87 ALA A CA 1
ATOM 687 C C . ALA A 1 87 ? -2.176 14.873 9.151 1.00 84.44 87 ALA A C 1
ATOM 689 O O . ALA A 1 87 ? -2.093 15.701 8.242 1.00 84.44 87 ALA A O 1
ATOM 690 N N . HIS A 1 88 ? -1.600 13.669 9.070 1.00 82.75 88 HIS A N 1
ATOM 691 C CA . HIS A 1 88 ? -0.789 13.245 7.928 1.00 82.75 88 HIS A CA 1
ATOM 692 C C . HIS A 1 88 ? -1.621 12.706 6.758 1.00 82.75 88 HIS A C 1
ATOM 694 O O . HIS A 1 88 ? -1.186 12.834 5.616 1.00 82.75 88 HIS A O 1
ATOM 700 N N . LEU A 1 89 ? -2.832 12.178 6.989 1.00 82.12 89 LEU A N 1
ATOM 701 C CA . LEU A 1 89 ? -3.713 11.705 5.909 1.00 82.12 89 LEU A CA 1
ATOM 702 C C . LEU A 1 89 ? -3.987 12.785 4.848 1.00 82.12 89 LEU A C 1
ATOM 704 O O . LEU A 1 89 ? -4.060 12.472 3.659 1.00 82.12 89 LEU A O 1
ATOM 708 N N . HIS A 1 90 ? -4.078 14.057 5.254 1.00 74.56 90 HIS A N 1
ATOM 709 C CA . HIS A 1 90 ? -4.289 15.182 4.336 1.00 74.56 90 HIS A CA 1
ATOM 710 C C . HIS A 1 90 ? -3.098 15.485 3.424 1.00 74.56 90 HIS A C 1
ATOM 712 O O . HIS A 1 90 ? -3.293 16.046 2.345 1.00 74.56 90 HIS A O 1
ATOM 718 N N . SER A 1 91 ? -1.880 15.119 3.818 1.00 76.75 91 SER A N 1
ATOM 719 C CA . SER A 1 91 ? -0.655 15.410 3.067 1.00 76.75 91 SER A CA 1
ATOM 720 C C . SER A 1 91 ? -0.082 14.195 2.337 1.00 76.75 91 SER A C 1
ATOM 722 O O . SER A 1 91 ? 0.938 14.331 1.662 1.00 76.75 91 SER A O 1
ATOM 724 N N . LEU A 1 92 ? -0.727 13.025 2.426 1.00 72.38 92 LEU A N 1
ATOM 725 C CA . LEU A 1 92 ? -0.204 11.813 1.805 1.00 72.38 92 LEU A CA 1
ATOM 726 C C . LEU A 1 92 ? -0.142 11.925 0.275 1.00 72.38 92 LEU A C 1
ATOM 728 O O . LEU A 1 92 ? -1.170 12.176 -0.366 1.00 72.38 92 LEU A O 1
ATOM 732 N N . PRO A 1 93 ? 1.019 11.621 -0.333 1.00 64.94 93 PRO A N 1
ATOM 733 C CA . PRO A 1 93 ? 1.134 11.411 -1.765 1.00 64.94 93 PRO A CA 1
ATOM 734 C C . PRO A 1 93 ? 0.592 10.015 -2.100 1.00 64.94 93 PRO A C 1
ATOM 736 O O . PRO A 1 93 ? 1.344 9.086 -2.397 1.00 64.94 93 PRO A O 1
ATOM 739 N N . LEU A 1 94 ? -0.727 9.834 -1.990 1.00 64.88 94 LEU A N 1
ATOM 740 C CA . LEU A 1 94 ? -1.366 8.601 -2.448 1.00 64.88 94 LEU A CA 1
ATOM 741 C C . LEU A 1 94 ? -1.061 8.394 -3.944 1.00 64.88 94 LEU A C 1
ATOM 743 O O . LEU A 1 94 ? -0.901 9.387 -4.660 1.00 64.88 94 LEU A O 1
ATOM 747 N N . PRO A 1 95 ? -0.954 7.136 -4.420 1.00 54.41 95 PRO A N 1
ATOM 748 C CA . PRO A 1 95 ? -0.528 6.826 -5.781 1.00 54.41 95 PRO A CA 1
ATOM 749 C C . PRO A 1 95 ? -1.210 7.718 -6.823 1.00 54.41 95 PRO A C 1
ATOM 751 O O . PRO A 1 95 ? -2.437 7.830 -6.836 1.00 54.41 95 PRO A O 1
ATOM 754 N N . ASN A 1 96 ? -0.393 8.353 -7.673 1.00 42.66 96 ASN A N 1
ATOM 755 C CA . ASN A 1 96 ? -0.807 9.249 -8.755 1.00 42.66 96 ASN A CA 1
ATOM 756 C C . ASN A 1 96 ? -1.734 8.518 -9.744 1.00 42.66 96 ASN A C 1
ATOM 758 O O . ASN A 1 96 ? -1.305 8.029 -10.786 1.00 42.66 96 ASN A O 1
ATOM 762 N N . LEU A 1 97 ? -3.030 8.485 -9.455 1.00 44.16 97 LEU A N 1
ATOM 763 C CA . LEU A 1 97 ? -4.033 8.587 -10.505 1.00 44.16 97 LEU A CA 1
ATOM 764 C C . LEU A 1 97 ? -4.047 10.066 -10.892 1.00 44.16 97 LEU A C 1
ATOM 766 O O . LEU A 1 97 ? -4.123 10.913 -10.007 1.00 44.16 97 LEU A O 1
ATOM 770 N N . LEU A 1 98 ? -3.891 10.384 -12.182 1.00 37.69 98 LEU A N 1
ATOM 771 C CA . LEU A 1 98 ? -3.949 11.764 -12.673 1.00 37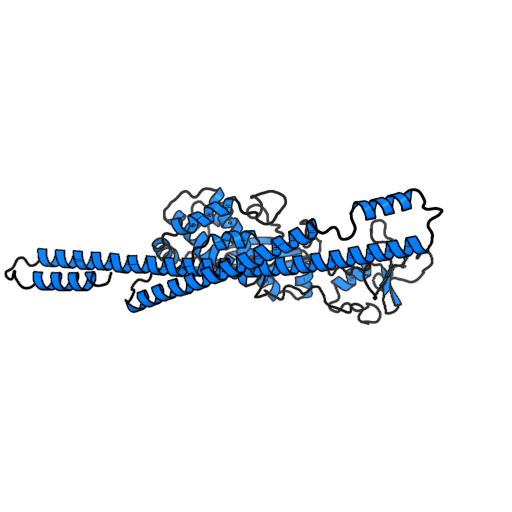.69 98 LEU A CA 1
ATOM 772 C C . LEU A 1 98 ? -5.140 12.499 -12.024 1.00 37.69 98 LEU A C 1
ATOM 774 O O . LEU A 1 98 ? -6.281 12.194 -12.357 1.00 37.69 98 LEU A O 1
ATOM 778 N N . ASN A 1 99 ? -4.818 13.460 -11.146 1.00 34.31 99 ASN A N 1
ATOM 779 C CA . ASN A 1 99 ? -5.654 14.315 -10.287 1.00 34.31 99 ASN A CA 1
ATOM 780 C C . ASN A 1 99 ? -5.692 13.956 -8.785 1.00 34.31 99 ASN A C 1
ATOM 782 O O . ASN A 1 99 ? -5.989 12.856 -8.332 1.00 34.31 99 ASN A O 1
ATOM 786 N N . GLN A 1 100 ? -5.368 14.971 -7.990 1.00 40.84 100 GLN A N 1
ATOM 787 C CA . GLN A 1 100 ? -5.141 14.910 -6.553 1.00 40.84 100 GLN A CA 1
ATOM 788 C C . GLN A 1 100 ? -6.438 14.612 -5.764 1.00 40.84 100 GLN A C 1
ATOM 790 O O . GLN A 1 100 ? -7.517 15.108 -6.084 1.00 40.84 100 GLN A O 1
ATOM 795 N N . TYR A 1 101 ? -6.300 13.813 -4.701 1.00 39.56 101 TYR A N 1
ATOM 796 C CA . TYR A 1 101 ? -7.247 13.559 -3.597 1.00 39.56 101 TYR A CA 1
ATOM 797 C C . TYR A 1 101 ? -8.620 12.904 -3.888 1.00 39.56 101 TYR A C 1
ATOM 799 O O . TYR A 1 101 ? -9.258 12.451 -2.938 1.00 39.56 101 TYR A O 1
ATOM 807 N N . ALA A 1 102 ? -9.086 12.779 -5.139 1.00 41.91 102 ALA A N 1
ATOM 808 C CA . ALA A 1 102 ? -10.515 12.525 -5.410 1.00 41.91 102 ALA A CA 1
ATOM 809 C C . ALA A 1 102 ? -10.924 11.140 -5.969 1.00 41.91 102 ALA A C 1
ATOM 811 O O . ALA A 1 102 ? -12.124 10.902 -6.141 1.00 41.91 102 ALA A O 1
ATOM 812 N N . HIS A 1 103 ? -10.012 10.213 -6.286 1.00 52.50 103 HIS A N 1
ATOM 813 C CA . HIS A 1 103 ? -10.375 9.124 -7.219 1.00 52.50 103 HIS A CA 1
ATOM 814 C C . HIS A 1 103 ? -10.754 7.762 -6.640 1.00 52.50 103 HIS A C 1
ATOM 816 O O . HIS A 1 103 ? -11.544 7.070 -7.278 1.00 52.50 103 HIS A O 1
ATOM 822 N N . PHE A 1 104 ? -10.302 7.365 -5.453 1.00 54.25 104 PHE A N 1
ATOM 823 C CA . PHE A 1 104 ? -10.698 6.056 -4.903 1.00 54.25 104 PHE A CA 1
ATOM 824 C C . PHE A 1 104 ? -12.194 6.018 -4.545 1.00 54.25 104 PHE A C 1
ATOM 826 O O . PHE A 1 104 ? -12.918 5.098 -4.935 1.00 54.25 104 PHE A O 1
ATOM 833 N N . TYR A 1 105 ? -12.704 7.103 -3.955 1.00 55.75 105 TYR A N 1
ATOM 834 C CA . TYR A 1 105 ? -14.139 7.268 -3.739 1.00 55.75 105 TYR A CA 1
ATOM 835 C C . TYR A 1 105 ? -14.951 7.372 -5.046 1.00 55.75 105 TYR A C 1
ATOM 837 O O . TYR A 1 105 ? -16.051 6.835 -5.119 1.00 55.75 105 TYR A O 1
ATOM 845 N N . SER A 1 106 ? -14.445 8.033 -6.093 1.00 63.47 106 SER A N 1
ATOM 846 C CA . SER A 1 106 ? -15.256 8.367 -7.282 1.00 63.47 106 SER A CA 1
ATOM 847 C C . SER A 1 106 ? -15.085 7.428 -8.480 1.00 63.47 106 SER A C 1
ATOM 849 O O . SER A 1 106 ? -15.895 7.473 -9.407 1.00 63.47 106 SER A O 1
ATOM 851 N N . THR A 1 107 ? -14.072 6.558 -8.488 1.00 75.06 107 THR A N 1
ATOM 852 C CA . THR A 1 107 ? -13.745 5.728 -9.655 1.00 75.06 107 THR A CA 1
ATOM 853 C C . THR A 1 107 ? -13.865 4.239 -9.352 1.00 75.06 107 THR A C 1
ATOM 855 O O . THR A 1 107 ? -13.539 3.758 -8.274 1.00 75.06 107 THR A O 1
ATOM 858 N N . LYS A 1 108 ? -14.343 3.486 -10.346 1.00 81.44 108 LYS A N 1
ATOM 859 C CA . LYS A 1 108 ? -14.313 2.015 -10.356 1.00 81.44 108 LYS A CA 1
ATOM 860 C C . LYS A 1 108 ? -13.111 1.476 -11.135 1.00 81.44 108 LYS A C 1
ATOM 862 O O . LYS A 1 108 ? -13.061 0.289 -11.412 1.00 81.44 108 LYS A O 1
ATOM 867 N N . THR A 1 109 ? -12.185 2.335 -11.565 1.00 80.06 109 THR A N 1
ATOM 868 C CA . THR A 1 109 ? -10.998 1.930 -12.334 1.00 80.06 109 THR A CA 1
ATOM 869 C C . THR A 1 109 ? -9.772 2.367 -11.568 1.00 80.06 109 THR A C 1
ATOM 871 O O . THR A 1 109 ? -9.561 3.566 -11.420 1.00 80.06 109 THR A O 1
ATOM 874 N N . VAL A 1 110 ? -8.991 1.415 -11.072 1.00 74.69 110 VAL A N 1
ATOM 875 C CA . VAL A 1 110 ? -7.903 1.707 -10.139 1.00 74.69 110 VAL A CA 1
ATOM 876 C C . VAL A 1 110 ? -6.646 0.983 -10.598 1.00 74.69 110 VAL A C 1
ATOM 878 O O . VAL A 1 110 ? -6.662 -0.226 -10.819 1.00 74.69 110 VAL A O 1
ATOM 881 N N . VAL A 1 111 ? -5.557 1.734 -10.747 1.00 70.38 111 VAL A N 1
ATOM 882 C CA . VAL A 1 111 ? -4.216 1.185 -10.967 1.00 70.38 111 VAL A CA 1
ATOM 883 C C . VAL A 1 111 ? -3.528 1.130 -9.613 1.00 70.38 111 VAL A C 1
ATOM 885 O O . VAL A 1 111 ? -3.314 2.166 -8.991 1.00 70.38 111 VAL A O 1
ATOM 888 N N . PHE A 1 112 ? -3.217 -0.072 -9.141 1.00 73.75 112 PHE A N 1
ATOM 889 C CA . PHE A 1 112 ? -2.438 -0.274 -7.926 1.00 73.75 112 PHE A CA 1
ATOM 890 C C . PHE A 1 112 ? -1.679 -1.599 -8.005 1.00 73.75 112 PHE A C 1
ATOM 892 O O . PHE A 1 112 ? -2.079 -2.539 -8.710 1.00 73.75 112 PHE A O 1
ATOM 899 N N . ASP A 1 113 ? -0.552 -1.626 -7.307 1.00 75.38 113 ASP A N 1
ATOM 900 C CA . ASP A 1 113 ? 0.319 -2.786 -7.194 1.00 75.38 113 ASP A CA 1
ATOM 901 C C . ASP A 1 113 ? -0.055 -3.611 -5.961 1.00 75.38 113 ASP A C 1
ATOM 903 O O . ASP A 1 113 ? -0.604 -3.080 -4.991 1.00 75.38 113 ASP A O 1
ATOM 907 N N . LEU A 1 114 ? 0.227 -4.915 -6.017 1.00 82.38 114 LEU A N 1
ATOM 908 C CA . LEU A 1 114 ? 0.041 -5.808 -4.879 1.00 82.38 114 LEU A CA 1
ATOM 909 C C . LEU A 1 114 ? 1.076 -5.452 -3.805 1.00 82.38 114 LEU A C 1
ATOM 911 O O . LEU A 1 114 ? 2.279 -5.482 -4.065 1.00 82.38 114 LEU A O 1
ATOM 915 N N . LEU A 1 115 ? 0.604 -5.130 -2.603 1.00 85.00 115 LEU A N 1
ATOM 916 C CA . LEU A 1 115 ? 1.464 -4.925 -1.444 1.00 85.00 115 LEU A CA 1
ATOM 917 C C . LEU A 1 115 ? 2.089 -6.250 -0.989 1.00 85.00 115 LEU A C 1
ATOM 919 O O . LEU A 1 115 ? 1.450 -7.302 -1.013 1.00 85.00 115 LEU A O 1
ATOM 923 N N . ASN A 1 116 ? 3.342 -6.180 -0.538 1.00 83.38 116 ASN A N 1
ATOM 924 C CA . ASN A 1 116 ? 4.013 -7.300 0.119 1.00 83.38 116 ASN A CA 1
ATOM 925 C C . ASN A 1 116 ? 3.347 -7.618 1.477 1.00 83.38 116 ASN A C 1
ATOM 927 O O . ASN A 1 116 ? 2.597 -6.796 2.012 1.00 83.38 116 ASN A O 1
ATOM 931 N N . GLN A 1 117 ? 3.605 -8.800 2.044 1.00 80.38 117 GLN A N 1
ATOM 932 C CA . GLN A 1 117 ? 2.874 -9.270 3.230 1.00 80.38 117 GLN A CA 1
ATOM 933 C C . GLN A 1 117 ? 3.096 -8.376 4.454 1.00 80.38 117 GLN A C 1
ATOM 935 O O . GLN A 1 117 ? 2.150 -8.091 5.188 1.00 80.38 117 GLN A O 1
ATOM 940 N N . SER A 1 118 ? 4.324 -7.895 4.646 1.00 80.38 118 SER A N 1
ATOM 941 C CA . SER A 1 118 ? 4.662 -6.978 5.735 1.00 80.38 118 SER A CA 1
ATOM 942 C C . SER A 1 118 ? 3.931 -5.639 5.591 1.00 80.38 118 SER A C 1
ATOM 944 O O . SER A 1 118 ? 3.362 -5.134 6.557 1.00 80.38 118 SER A O 1
ATOM 946 N N . ALA A 1 119 ? 3.884 -5.083 4.377 1.00 85.31 119 ALA A N 1
ATOM 947 C CA . ALA A 1 119 ? 3.156 -3.852 4.074 1.00 85.31 119 ALA A CA 1
ATOM 948 C C . ALA A 1 119 ? 1.647 -4.023 4.294 1.00 85.31 119 ALA A C 1
ATOM 950 O O . ALA A 1 119 ? 1.002 -3.145 4.866 1.00 85.31 119 ALA A O 1
ATOM 951 N N . LEU A 1 120 ? 1.089 -5.160 3.872 1.00 86.06 120 LEU A N 1
ATOM 952 C CA . LEU A 1 120 ? -0.321 -5.470 4.070 1.00 86.06 120 LEU A CA 1
ATOM 953 C C . LEU A 1 120 ? -0.662 -5.604 5.558 1.00 86.06 120 LEU A C 1
ATOM 955 O O . LEU A 1 120 ? -1.670 -5.055 5.981 1.00 86.06 120 LEU A O 1
ATOM 959 N N . GLY A 1 121 ? 0.199 -6.248 6.354 1.00 83.19 121 GLY A N 1
ATOM 960 C CA . GLY A 1 121 ? 0.025 -6.356 7.806 1.00 83.19 121 GLY A CA 1
ATOM 961 C C . GLY A 1 121 ? 0.073 -5.003 8.522 1.00 83.19 121 GLY A C 1
ATOM 962 O O . GLY A 1 121 ? -0.753 -4.735 9.387 1.00 83.19 121 GLY A O 1
ATOM 963 N N . VAL A 1 122 ? 0.985 -4.109 8.129 1.00 85.69 122 VAL A N 1
ATOM 964 C CA . VAL A 1 122 ? 1.026 -2.738 8.669 1.00 85.69 122 VAL A CA 1
ATOM 965 C C . VAL A 1 122 ? -0.227 -1.953 8.279 1.00 85.69 122 VAL A C 1
ATOM 967 O O . VAL A 1 122 ? -0.804 -1.252 9.106 1.00 85.69 122 VAL A O 1
ATOM 970 N N . LEU A 1 123 ? -0.666 -2.059 7.023 1.00 89.56 123 LEU A N 1
ATOM 971 C CA . LEU A 1 123 ? -1.877 -1.386 6.561 1.00 89.56 123 LEU A CA 1
ATOM 972 C C . LEU A 1 123 ? -3.133 -1.922 7.263 1.00 89.56 123 LEU A C 1
ATOM 974 O O . LEU A 1 123 ? -4.019 -1.138 7.598 1.00 89.56 123 LEU A O 1
ATOM 978 N N . ASP A 1 124 ? -3.194 -3.231 7.500 1.00 86.88 124 ASP A N 1
ATOM 979 C CA . ASP A 1 124 ? -4.248 -3.877 8.278 1.00 86.88 124 ASP A CA 1
ATOM 980 C C . ASP A 1 124 ? -4.309 -3.324 9.703 1.00 86.88 124 ASP A C 1
ATOM 982 O O . ASP A 1 124 ? -5.376 -2.898 10.144 1.00 86.88 124 ASP A O 1
ATOM 986 N N . GLU A 1 125 ? -3.157 -3.212 10.372 1.00 84.12 125 GLU A N 1
ATOM 987 C CA . GLU A 1 125 ? -3.049 -2.599 11.697 1.00 84.12 125 GLU A CA 1
ATOM 988 C C . GLU A 1 125 ? -3.582 -1.157 11.686 1.00 84.12 125 GLU A C 1
ATOM 990 O O . GLU A 1 125 ? -4.480 -0.816 12.456 1.00 84.12 125 GLU A O 1
ATOM 995 N N . ILE A 1 126 ? -3.110 -0.318 10.753 1.00 87.19 126 ILE A N 1
ATOM 996 C CA . ILE A 1 126 ? -3.566 1.076 10.601 1.00 87.19 126 ILE A CA 1
ATOM 997 C C . ILE A 1 126 ? -5.088 1.148 10.468 1.00 87.19 126 ILE A C 1
ATOM 999 O O . ILE A 1 126 ? -5.745 1.954 11.131 1.00 87.19 126 ILE A O 1
ATOM 1003 N N . VAL A 1 127 ? -5.656 0.359 9.561 1.00 88.50 127 VAL A N 1
ATOM 1004 C CA . VAL A 1 127 ? -7.071 0.477 9.212 1.00 88.50 127 VAL A CA 1
ATOM 1005 C C . VAL A 1 127 ? -7.943 -0.106 10.315 1.00 88.50 127 VAL A C 1
ATOM 1007 O O . VAL A 1 127 ? -8.816 0.602 10.815 1.00 88.50 127 VAL A O 1
ATOM 1010 N N . HIS A 1 128 ? -7.708 -1.355 10.712 1.00 84.19 128 HIS A N 1
ATOM 1011 C CA . HIS A 1 128 ? -8.596 -2.078 11.619 1.00 84.19 128 HIS A CA 1
ATOM 1012 C C . HIS A 1 128 ? -8.389 -1.734 13.092 1.00 84.19 128 HIS A C 1
ATOM 1014 O O . HIS A 1 128 ? -9.350 -1.820 13.851 1.00 84.19 128 HIS A O 1
ATOM 1020 N N . HIS A 1 129 ? -7.193 -1.304 13.504 1.00 79.56 129 HIS A N 1
ATOM 1021 C CA . HIS A 1 129 ? -6.905 -1.033 14.918 1.00 79.56 129 HIS A CA 1
ATOM 1022 C C . HIS A 1 129 ? -6.870 0.458 15.259 1.00 79.56 129 HIS A C 1
ATOM 1024 O O . HIS A 1 129 ? -7.053 0.813 16.423 1.00 79.56 129 HIS A O 1
ATOM 1030 N N . HIS A 1 130 ? -6.725 1.340 14.263 1.00 83.44 130 HIS A N 1
ATOM 1031 C CA . HIS A 1 130 ? -6.690 2.786 14.493 1.00 83.44 130 HIS A CA 1
ATOM 1032 C C . HIS A 1 130 ? -7.812 3.530 13.770 1.00 83.44 130 HIS A C 1
ATOM 1034 O O . HIS A 1 130 ? -8.665 4.140 14.415 1.00 83.44 130 HIS A O 1
ATOM 1040 N N . LEU A 1 131 ? -7.837 3.497 12.435 1.00 87.12 131 LEU A N 1
ATOM 1041 C CA . LEU A 1 131 ? -8.720 4.365 11.655 1.00 87.12 131 LEU A CA 1
ATOM 1042 C C . LEU A 1 131 ? -10.200 3.994 11.781 1.00 87.12 131 LEU A C 1
ATOM 1044 O O . LEU A 1 131 ? -11.019 4.865 12.081 1.00 87.12 131 LEU A O 1
ATOM 1048 N N . VAL A 1 132 ? -10.554 2.728 11.543 1.00 85.88 132 VAL A N 1
ATOM 1049 C CA . VAL A 1 132 ? -11.947 2.260 11.574 1.00 85.88 132 VAL A CA 1
ATOM 1050 C C . VAL A 1 132 ? -12.541 2.386 12.981 1.00 85.88 132 VAL A C 1
ATOM 1052 O O . VAL A 1 132 ? -13.601 3.006 13.092 1.00 85.88 132 VAL A O 1
ATOM 1055 N N . PRO A 1 133 ? -11.882 1.924 14.063 1.00 82.69 133 PRO A N 1
ATOM 1056 C CA . PRO A 1 133 ? -12.417 2.087 15.413 1.00 82.69 133 PRO A CA 1
ATOM 1057 C C . PRO A 1 133 ? -12.587 3.550 15.824 1.00 82.69 133 PRO A C 1
ATOM 1059 O O . PRO A 1 133 ? -13.631 3.912 16.366 1.00 82.69 133 PRO A O 1
ATOM 1062 N N . ALA A 1 134 ? -11.607 4.415 15.531 1.00 84.00 134 ALA A N 1
ATOM 1063 C CA . ALA A 1 134 ? -11.710 5.839 15.852 1.00 84.00 134 ALA A CA 1
ATOM 1064 C C . ALA A 1 134 ? -12.870 6.498 15.096 1.00 84.00 134 ALA A C 1
ATOM 1066 O O . ALA A 1 134 ? -13.644 7.259 15.675 1.00 84.00 134 ALA A O 1
ATOM 1067 N N . PHE A 1 135 ? -13.035 6.168 13.814 1.00 87.44 135 PHE A N 1
ATOM 1068 C CA . PHE A 1 135 ? -14.151 6.648 13.008 1.00 87.44 135 PHE A CA 1
ATOM 1069 C C . PHE A 1 135 ? -15.508 6.196 13.567 1.00 87.44 135 PHE A C 1
ATOM 1071 O O . PHE A 1 135 ? -16.419 7.009 13.727 1.00 87.44 135 PHE A O 1
ATOM 1078 N N . GLN A 1 136 ? -15.640 4.915 13.912 1.00 83.75 136 GLN A N 1
ATOM 1079 C CA . GLN A 1 136 ? -16.869 4.354 14.474 1.00 83.75 136 GLN A CA 1
ATOM 1080 C C . GLN A 1 136 ? -17.206 4.946 15.845 1.00 83.75 136 GLN A C 1
ATOM 1082 O O . GLN A 1 136 ? -18.363 5.283 16.089 1.00 83.75 136 GLN A O 1
ATOM 1087 N N . ALA A 1 137 ? -16.210 5.128 16.718 1.00 82.75 137 ALA A N 1
ATOM 1088 C CA . ALA A 1 137 ? -16.399 5.743 18.028 1.00 82.75 137 ALA A CA 1
ATOM 1089 C C . ALA A 1 137 ? -16.987 7.157 17.905 1.00 82.75 137 ALA A C 1
ATOM 1091 O O . ALA A 1 137 ? -17.938 7.485 18.613 1.00 82.75 137 ALA A O 1
ATOM 1092 N N . ARG A 1 138 ? -16.488 7.961 16.956 1.00 85.88 138 ARG A N 1
ATOM 1093 C CA . ARG A 1 138 ? -17.024 9.301 16.663 1.00 85.88 138 ARG A CA 1
ATOM 1094 C C . ARG A 1 138 ? -18.482 9.243 16.185 1.00 85.88 138 ARG A C 1
ATOM 1096 O O . ARG A 1 138 ? -19.298 10.030 16.656 1.00 85.88 138 ARG A O 1
ATOM 1103 N N . ILE A 1 139 ? -18.841 8.285 15.321 1.00 86.00 139 ILE A N 1
ATOM 1104 C CA . ILE A 1 139 ? -20.240 8.073 14.891 1.00 86.00 139 ILE A CA 1
ATOM 1105 C C . ILE A 1 139 ? -21.139 7.692 16.073 1.00 86.00 139 ILE A C 1
ATOM 1107 O O . ILE A 1 139 ? -22.218 8.260 16.228 1.00 86.00 139 ILE A O 1
ATOM 1111 N N . ILE A 1 140 ? -20.703 6.753 16.917 1.00 81.94 140 ILE A N 1
ATOM 1112 C CA . ILE A 1 140 ? -21.467 6.293 18.088 1.00 81.94 140 ILE A CA 1
ATOM 1113 C C . ILE A 1 140 ? -21.689 7.428 19.089 1.00 81.94 140 ILE A C 1
ATOM 1115 O O . ILE A 1 140 ? -22.783 7.553 19.636 1.00 81.94 140 ILE A O 1
ATOM 1119 N N . ASN A 1 141 ? -20.697 8.301 19.253 1.00 83.31 141 ASN A N 1
ATOM 1120 C CA . ASN A 1 141 ? -20.793 9.497 20.087 1.00 83.31 141 ASN A CA 1
ATOM 1121 C C . ASN A 1 141 ? -21.658 10.612 19.465 1.00 83.31 141 ASN A C 1
ATOM 1123 O O . ASN A 1 141 ? -21.835 11.664 20.077 1.00 83.31 141 ASN A O 1
ATOM 1127 N N . GLY A 1 142 ? -22.199 10.407 18.258 1.00 85.50 142 GLY A N 1
ATOM 1128 C CA . GLY A 1 142 ? -23.017 11.391 17.551 1.00 85.50 142 GLY A CA 1
ATOM 1129 C C . GLY A 1 142 ? -22.220 12.581 17.014 1.00 85.50 142 GLY A C 1
ATOM 1130 O O . GLY A 1 142 ? -22.797 13.638 16.751 1.00 85.50 142 GLY A O 1
ATOM 1131 N N . GLU A 1 143 ? -20.902 12.446 16.858 1.00 88.25 143 GLU A N 1
ATOM 1132 C CA . GLU A 1 143 ? -20.067 13.512 16.318 1.00 88.25 143 GLU A CA 1
ATOM 1133 C C . GLU A 1 143 ? -20.316 13.722 14.823 1.00 88.25 143 GLU A C 1
ATOM 1135 O O . GLU A 1 143 ? -20.437 12.783 14.031 1.00 88.25 143 GLU A O 1
ATOM 1140 N N . ASN A 1 144 ? -20.298 14.986 14.401 1.00 87.50 144 ASN A N 1
ATOM 1141 C CA . ASN A 1 144 ? -20.318 15.321 12.986 1.00 87.50 144 ASN A CA 1
ATOM 1142 C C . ASN A 1 144 ? -18.901 15.238 12.399 1.00 87.50 144 ASN A C 1
ATOM 1144 O O . ASN A 1 144 ? -18.108 16.173 12.518 1.00 87.50 144 ASN A O 1
ATOM 1148 N N . ILE A 1 145 ? -18.580 14.105 11.774 1.00 89.25 145 ILE A N 1
ATOM 1149 C CA . ILE A 1 145 ? -17.279 13.876 11.137 1.00 89.25 145 ILE A CA 1
ATOM 1150 C C . ILE A 1 145 ? -17.208 14.634 9.799 1.00 89.25 145 ILE A C 1
ATOM 1152 O O . ILE A 1 145 ? -18.045 14.367 8.925 1.00 89.25 145 ILE A O 1
ATOM 1156 N N . PRO A 1 146 ? -16.209 15.519 9.593 1.00 89.31 146 PRO A N 1
ATOM 1157 C CA . PRO A 1 146 ? -16.011 16.225 8.331 1.00 89.31 146 PRO A CA 1
ATOM 1158 C C . PRO A 1 146 ? -15.943 15.286 7.120 1.00 89.31 146 PRO A C 1
ATOM 1160 O O . PRO A 1 146 ? -15.396 14.184 7.181 1.00 89.31 146 PRO A O 1
ATOM 1163 N N . LEU A 1 147 ? -16.459 15.747 5.977 1.00 85.31 147 LEU A N 1
ATOM 1164 C CA . LEU A 1 147 ? -16.455 14.970 4.732 1.00 85.31 147 LEU A CA 1
ATOM 1165 C C . LEU A 1 147 ? -15.032 14.603 4.270 1.00 85.31 147 LEU A C 1
ATOM 1167 O O . LEU A 1 147 ? -14.828 13.524 3.719 1.00 85.31 147 LEU A O 1
ATOM 1171 N N . ALA A 1 148 ? -14.056 15.483 4.506 1.00 83.94 148 ALA A N 1
ATOM 1172 C CA . ALA A 1 148 ? -12.658 15.238 4.160 1.00 83.94 148 ALA A CA 1
ATOM 1173 C C . ALA A 1 148 ? -12.086 14.030 4.924 1.00 83.94 148 ALA A C 1
ATOM 1175 O O . ALA A 1 148 ? -11.552 13.120 4.292 1.00 83.94 148 ALA A O 1
ATOM 1176 N N . ASP A 1 149 ? -12.282 13.979 6.245 1.00 84.81 149 ASP A N 1
ATOM 1177 C CA . ASP A 1 149 ? -11.861 12.864 7.101 1.00 84.81 149 ASP A CA 1
ATOM 1178 C C . ASP A 1 149 ? -12.501 11.549 6.632 1.00 84.81 149 ASP A C 1
ATOM 1180 O O . ASP A 1 149 ? -11.813 10.544 6.454 1.00 84.81 149 ASP A O 1
ATOM 1184 N N . ARG A 1 150 ? -13.816 11.572 6.347 1.00 88.69 150 ARG A N 1
ATOM 1185 C CA . ARG A 1 150 ? -14.560 10.414 5.815 1.00 88.69 150 ARG A CA 1
ATOM 1186 C C . ARG A 1 150 ? -13.912 9.862 4.550 1.00 88.69 150 ARG A C 1
ATOM 1188 O O . ARG A 1 150 ? -13.669 8.660 4.468 1.00 88.69 150 ARG A O 1
ATOM 1195 N N . ILE A 1 151 ? -13.631 10.737 3.582 1.00 85.62 151 ILE A N 1
ATOM 1196 C CA . ILE A 1 151 ? -13.030 10.366 2.295 1.00 85.62 151 ILE A CA 1
ATOM 1197 C C . ILE A 1 151 ? -11.625 9.792 2.496 1.00 85.62 151 ILE A C 1
ATOM 1199 O O . ILE A 1 151 ? -11.273 8.806 1.857 1.00 85.62 151 ILE A O 1
ATOM 1203 N N . GLN A 1 152 ? -10.819 10.368 3.383 1.00 85.00 152 GLN A N 1
ATOM 1204 C CA . GLN A 1 152 ? -9.446 9.910 3.598 1.00 85.00 152 GLN A CA 1
ATOM 1205 C C . GLN A 1 152 ? -9.377 8.553 4.279 1.00 85.00 152 GLN A C 1
ATOM 1207 O O . GLN A 1 152 ? -8.681 7.665 3.785 1.00 85.00 152 GLN A O 1
ATOM 1212 N N . THR A 1 153 ? -10.134 8.365 5.361 1.00 87.56 153 THR A N 1
ATOM 1213 C CA . THR A 1 153 ? -10.243 7.058 6.011 1.00 87.56 153 THR A CA 1
ATOM 1214 C C . THR A 1 153 ? -10.739 6.006 5.021 1.00 87.56 153 THR A C 1
ATOM 1216 O O . THR A 1 153 ? -10.174 4.915 4.943 1.00 87.56 153 THR A O 1
ATOM 1219 N N . LEU A 1 154 ? -11.741 6.355 4.209 1.00 87.94 154 LEU A N 1
ATOM 1220 C CA . LEU A 1 154 ? -12.277 5.475 3.178 1.00 87.94 154 LEU A CA 1
ATOM 1221 C C . LEU A 1 154 ? -11.244 5.129 2.104 1.00 87.94 154 LEU A C 1
ATOM 1223 O O . LEU A 1 154 ? -11.159 3.968 1.723 1.00 87.94 154 LEU A O 1
ATOM 1227 N N . ASN A 1 155 ? -10.433 6.087 1.650 1.00 86.19 155 ASN A N 1
ATOM 1228 C CA . ASN A 1 155 ? -9.388 5.838 0.657 1.00 86.19 155 ASN A CA 1
ATOM 1229 C C . ASN A 1 155 ? -8.348 4.831 1.179 1.00 86.19 155 ASN A C 1
ATOM 1231 O O . ASN A 1 155 ? -8.043 3.865 0.484 1.00 86.19 155 ASN A O 1
ATOM 1235 N N . ILE A 1 156 ? -7.833 5.010 2.404 1.00 87.88 156 ILE A N 1
ATOM 1236 C CA . ILE A 1 156 ? -6.853 4.075 2.992 1.00 87.88 156 ILE A CA 1
ATOM 1237 C C . ILE A 1 156 ? -7.471 2.689 3.192 1.00 87.88 156 ILE A C 1
ATOM 1239 O O . ILE A 1 156 ? -6.873 1.679 2.820 1.00 87.88 156 ILE A O 1
ATOM 1243 N N . ARG A 1 157 ? -8.707 2.638 3.697 1.00 89.88 157 ARG A N 1
ATOM 1244 C CA . ARG A 1 157 ? -9.462 1.391 3.831 1.00 89.88 157 ARG A CA 1
ATOM 1245 C C . ARG A 1 157 ? -9.676 0.698 2.483 1.00 89.88 157 ARG A C 1
ATOM 1247 O O . ARG A 1 157 ? -9.516 -0.512 2.383 1.00 89.88 157 ARG A O 1
ATOM 1254 N N . GLN A 1 158 ? -10.003 1.440 1.429 1.00 87.62 158 GLN A N 1
ATOM 1255 C CA . GLN A 1 158 ? -10.178 0.878 0.089 1.00 87.62 158 GLN A CA 1
ATOM 1256 C C . GLN A 1 158 ? -8.881 0.299 -0.466 1.00 87.62 158 GLN A C 1
ATOM 1258 O O . GLN A 1 158 ? -8.927 -0.755 -1.093 1.00 87.62 158 GLN A O 1
ATOM 1263 N N . ILE A 1 159 ? -7.731 0.929 -0.204 1.00 88.12 159 ILE A N 1
ATOM 1264 C CA . ILE A 1 159 ? -6.427 0.362 -0.572 1.00 88.12 159 ILE A CA 1
ATOM 1265 C C . ILE A 1 159 ? -6.232 -1.000 0.106 1.00 88.12 159 ILE A C 1
ATOM 1267 O O . ILE A 1 159 ? -5.818 -1.943 -0.570 1.00 88.12 159 ILE A O 1
ATOM 1271 N N . LEU A 1 160 ? -6.565 -1.128 1.396 1.00 90.25 160 LEU A N 1
ATOM 1272 C CA . LEU A 1 160 ? -6.479 -2.401 2.121 1.00 90.25 160 LEU A CA 1
ATOM 1273 C C . LEU A 1 160 ? -7.396 -3.465 1.512 1.00 90.25 160 LEU A C 1
ATOM 1275 O O . LEU A 1 160 ? -6.932 -4.528 1.109 1.00 90.25 160 LEU A O 1
ATOM 1279 N N . VAL A 1 161 ? -8.689 -3.157 1.395 1.00 90.62 161 VAL A N 1
ATOM 1280 C CA . VAL A 1 161 ? -9.705 -4.092 0.896 1.00 90.62 161 VAL A CA 1
ATOM 1281 C C . VAL A 1 161 ? -9.375 -4.575 -0.519 1.00 90.62 161 VAL A C 1
ATOM 1283 O O . VAL A 1 161 ? -9.479 -5.764 -0.825 1.00 90.62 161 VAL A O 1
ATOM 1286 N N . LEU A 1 162 ? -8.940 -3.665 -1.389 1.00 89.12 162 LEU A N 1
ATOM 1287 C CA . LEU A 1 162 ? -8.544 -4.006 -2.747 1.00 89.12 162 LEU A CA 1
ATOM 1288 C C . LEU A 1 162 ? -7.264 -4.851 -2.788 1.00 89.12 162 LEU A C 1
ATOM 1290 O O . LEU A 1 162 ? -7.156 -5.731 -3.640 1.00 89.12 162 LEU A O 1
ATOM 1294 N N . ASN A 1 163 ? -6.317 -4.632 -1.871 1.00 90.25 163 ASN A N 1
ATOM 1295 C CA . ASN A 1 163 ? -5.138 -5.489 -1.745 1.00 90.25 163 ASN A CA 1
ATOM 1296 C C . ASN A 1 163 ? -5.484 -6.885 -1.223 1.00 90.25 163 ASN A C 1
ATOM 1298 O O . ASN A 1 163 ? -4.914 -7.851 -1.722 1.00 90.25 163 ASN A O 1
ATOM 1302 N N . TYR A 1 164 ? -6.448 -7.024 -0.308 1.00 90.06 164 TYR A N 1
ATOM 1303 C CA . TYR A 1 164 ? -6.963 -8.341 0.072 1.00 90.06 164 TYR A CA 1
ATOM 1304 C C . TYR A 1 164 ? -7.604 -9.067 -1.108 1.00 90.06 164 TYR A C 1
ATOM 1306 O O . TYR A 1 164 ? -7.293 -10.230 -1.354 1.00 90.06 164 TYR A O 1
ATOM 1314 N N . ALA A 1 165 ? -8.432 -8.373 -1.890 1.00 90.25 165 ALA A N 1
ATOM 1315 C CA . ALA A 1 165 ? -9.041 -8.955 -3.080 1.00 90.25 165 ALA A CA 1
ATOM 1316 C C . ALA A 1 165 ? -8.006 -9.314 -4.163 1.00 90.25 165 ALA A C 1
ATOM 1318 O O . ALA A 1 165 ? -8.159 -10.334 -4.831 1.00 90.25 165 ALA A O 1
ATOM 1319 N N . LEU A 1 166 ? -6.941 -8.519 -4.329 1.00 88.25 166 LEU A N 1
ATOM 1320 C CA . LEU A 1 166 ? -5.821 -8.867 -5.210 1.00 88.25 166 LEU A CA 1
ATOM 1321 C C . LEU A 1 166 ? -5.020 -10.062 -4.692 1.00 88.25 166 LEU A C 1
ATOM 1323 O O . LEU A 1 166 ? -4.647 -10.919 -5.487 1.00 88.25 166 LEU A O 1
ATOM 1327 N N . ALA A 1 167 ? -4.741 -10.125 -3.390 1.00 87.50 167 ALA A N 1
ATOM 1328 C CA . ALA A 1 167 ? -4.038 -11.245 -2.778 1.00 87.50 167 ALA A CA 1
ATOM 1329 C C . ALA A 1 167 ? -4.825 -12.551 -2.964 1.00 87.50 167 ALA A C 1
ATOM 1331 O O . ALA A 1 167 ? -4.249 -13.558 -3.374 1.00 87.50 167 ALA A O 1
ATOM 1332 N N . ASP A 1 168 ? -6.138 -12.512 -2.750 1.00 88.25 168 ASP A N 1
ATOM 1333 C CA . ASP A 1 168 ? -7.048 -13.631 -2.999 1.00 88.25 168 ASP A CA 1
ATOM 1334 C C . ASP A 1 168 ? -7.074 -14.015 -4.492 1.00 88.25 168 ASP A C 1
ATOM 1336 O O . ASP A 1 168 ? -6.861 -15.175 -4.850 1.00 88.25 168 ASP A O 1
ATOM 1340 N N . ALA A 1 169 ? -7.191 -13.029 -5.390 1.00 88.75 169 ALA A N 1
ATOM 1341 C CA . ALA A 1 169 ? -7.119 -13.256 -6.835 1.00 88.75 169 ALA A CA 1
ATOM 1342 C C . ALA A 1 169 ? -5.778 -13.879 -7.271 1.00 88.75 169 ALA A C 1
ATOM 1344 O O . ALA A 1 169 ? -5.760 -14.744 -8.142 1.00 88.75 169 ALA A O 1
ATOM 1345 N N . SER A 1 170 ? -4.657 -13.493 -6.651 1.00 86.12 170 SER A N 1
ATOM 1346 C CA . SER A 1 170 ? -3.323 -14.038 -6.957 1.00 86.12 170 SER A CA 1
ATOM 1347 C C . SER A 1 170 ? -3.174 -15.523 -6.615 1.00 86.12 170 SER A C 1
ATOM 1349 O O . SER A 1 170 ? -2.325 -16.222 -7.177 1.00 86.12 170 SER A O 1
ATOM 1351 N N . GLN A 1 171 ? -3.989 -16.009 -5.678 1.00 85.06 171 GLN A N 1
ATOM 1352 C CA . GLN A 1 171 ? -4.043 -17.416 -5.294 1.00 85.06 171 GLN A CA 1
ATOM 1353 C C . GLN A 1 171 ? -5.012 -18.202 -6.183 1.00 85.06 171 GLN A C 1
ATOM 1355 O O . GLN A 1 171 ? -4.782 -19.385 -6.425 1.00 85.06 171 GLN A O 1
ATOM 1360 N N . ALA A 1 172 ? -6.073 -17.553 -6.669 1.00 85.25 172 ALA A N 1
ATOM 1361 C CA . ALA A 1 172 ? -7.119 -18.175 -7.476 1.00 85.25 172 ALA A CA 1
ATOM 1362 C C . ALA A 1 172 ? -6.793 -18.258 -8.978 1.00 85.25 172 ALA A C 1
ATOM 1364 O O . ALA A 1 172 ? -7.203 -19.213 -9.636 1.00 85.25 172 ALA A O 1
ATOM 1365 N N . LEU A 1 173 ? -6.088 -17.265 -9.525 1.00 82.50 173 LEU A N 1
ATOM 1366 C CA . LEU A 1 173 ? -5.691 -17.228 -10.934 1.00 82.50 173 LEU A CA 1
ATOM 1367 C C . LEU A 1 173 ? -4.462 -18.108 -11.189 1.00 82.50 173 LEU A C 1
ATOM 1369 O O . LEU A 1 173 ? -3.615 -18.289 -10.307 1.00 82.50 173 LEU A O 1
ATOM 1373 N N . ASP A 1 174 ? -4.354 -18.637 -12.410 1.00 82.19 174 ASP A N 1
ATOM 1374 C CA . ASP A 1 174 ? -3.109 -19.254 -12.857 1.00 82.19 174 ASP A CA 1
ATOM 1375 C C . ASP A 1 174 ? -1.991 -18.207 -12.980 1.00 82.19 174 ASP A C 1
ATOM 1377 O O . ASP A 1 174 ? -2.235 -16.999 -13.077 1.00 82.19 174 ASP A O 1
ATOM 1381 N N . ASP A 1 175 ? -0.745 -18.678 -12.929 1.00 73.81 175 ASP A N 1
ATOM 1382 C CA . ASP A 1 175 ? 0.422 -17.800 -12.873 1.00 73.81 175 ASP A CA 1
ATOM 1383 C C . ASP A 1 175 ? 0.517 -16.883 -14.106 1.00 73.81 175 ASP A C 1
ATOM 1385 O O . ASP A 1 175 ? 0.957 -15.741 -13.975 1.00 73.81 175 ASP A O 1
ATOM 1389 N N . ASP A 1 176 ? 0.087 -17.330 -15.289 1.00 68.94 176 ASP A N 1
ATOM 1390 C CA . ASP A 1 176 ? 0.165 -16.537 -16.518 1.00 68.94 176 ASP A CA 1
ATOM 1391 C C . ASP A 1 176 ? -0.931 -15.465 -16.552 1.00 68.94 176 ASP A C 1
ATOM 1393 O O . ASP A 1 176 ? -0.636 -14.285 -16.777 1.00 68.94 176 ASP A O 1
ATOM 1397 N N . ASP A 1 177 ? -2.171 -15.827 -16.226 1.00 75.44 177 ASP A N 1
ATOM 1398 C CA . ASP A 1 177 ? -3.291 -14.895 -16.101 1.00 75.44 177 ASP A CA 1
ATOM 1399 C C . ASP A 1 177 ? -3.021 -13.830 -15.040 1.00 75.44 177 ASP A C 1
ATOM 1401 O O . ASP A 1 177 ? -3.262 -12.642 -15.282 1.00 75.44 177 ASP A O 1
ATOM 1405 N N . TRP A 1 178 ? -2.452 -14.217 -13.895 1.00 81.44 178 TRP A N 1
ATOM 1406 C CA . TRP A 1 178 ? -2.026 -13.284 -12.854 1.00 81.44 178 TRP A CA 1
ATOM 1407 C C . TRP A 1 178 ? -0.969 -12.300 -13.371 1.00 81.44 178 TRP A C 1
ATOM 1409 O O . TRP A 1 178 ? -1.079 -11.087 -13.172 1.00 81.44 178 TRP A O 1
ATOM 1419 N N . ARG A 1 179 ? 0.040 -12.780 -14.104 1.00 73.38 179 ARG A N 1
ATOM 1420 C CA . ARG A 1 179 ? 1.108 -11.925 -14.652 1.00 73.38 179 ARG A CA 1
ATOM 1421 C C . ARG A 1 179 ? 0.579 -10.935 -15.677 1.00 73.38 179 ARG A C 1
ATOM 1423 O O . ARG A 1 179 ? 0.904 -9.743 -15.632 1.00 73.38 179 ARG A O 1
ATOM 1430 N N . ILE A 1 180 ? -0.278 -11.416 -16.569 1.00 71.62 180 ILE A N 1
ATOM 1431 C CA . ILE A 1 180 ? -0.933 -10.608 -17.590 1.00 71.62 180 ILE A CA 1
ATOM 1432 C C . ILE A 1 180 ? -1.900 -9.598 -16.944 1.00 71.62 180 ILE A C 1
ATOM 1434 O O . ILE A 1 180 ? -2.035 -8.471 -17.445 1.00 71.62 180 ILE A O 1
ATOM 1438 N N . ALA A 1 181 ? -2.569 -9.981 -15.852 1.00 76.75 181 ALA A N 1
ATOM 1439 C CA . ALA A 1 181 ? -3.442 -9.121 -15.059 1.00 76.75 181 ALA A CA 1
ATOM 1440 C C . ALA A 1 181 ? -2.665 -8.013 -14.352 1.00 76.75 181 ALA A C 1
ATOM 1442 O O . ALA A 1 181 ? -3.117 -6.869 -14.359 1.00 76.75 181 ALA A O 1
ATOM 1443 N N . MET A 1 182 ? -1.478 -8.320 -13.821 1.00 76.81 182 MET A N 1
ATOM 1444 C CA . MET A 1 182 ? -0.612 -7.367 -13.123 1.00 76.81 182 MET A CA 1
ATOM 1445 C C . MET A 1 182 ? 0.132 -6.401 -14.056 1.00 76.81 182 MET A C 1
ATOM 1447 O O . MET A 1 182 ? 0.736 -5.434 -13.594 1.00 76.81 182 MET A O 1
ATOM 1451 N N . GLY A 1 183 ? 0.003 -6.563 -15.375 1.00 67.88 183 GLY A N 1
ATOM 1452 C CA . GLY A 1 183 ? 0.664 -5.696 -16.351 1.00 67.88 183 GLY A CA 1
ATOM 1453 C C . GLY A 1 183 ? 2.142 -6.037 -16.542 1.00 67.88 183 GLY A C 1
ATOM 1454 O O . GLY A 1 183 ? 2.864 -5.272 -17.187 1.00 67.88 183 GLY A O 1
ATOM 1455 N N . TYR A 1 184 ? 2.586 -7.202 -16.049 1.00 65.50 184 TYR A N 1
ATOM 1456 C CA . TYR A 1 184 ? 3.838 -7.815 -16.474 1.00 65.50 184 TYR A CA 1
ATOM 1457 C C . TYR A 1 184 ? 3.640 -8.317 -17.901 1.00 65.50 184 TYR A C 1
ATOM 1459 O O . TYR A 1 184 ? 3.448 -9.503 -18.163 1.00 65.50 184 TYR A O 1
ATOM 1467 N N . ARG A 1 185 ? 3.665 -7.384 -18.858 1.00 53.12 185 ARG A N 1
ATOM 1468 C CA . ARG A 1 185 ? 3.957 -7.748 -20.237 1.00 53.12 185 ARG A CA 1
ATOM 1469 C C . ARG A 1 185 ? 5.302 -8.437 -20.186 1.00 53.12 185 ARG A C 1
ATOM 1471 O O . ARG A 1 185 ? 6.272 -7.860 -19.690 1.00 53.12 185 ARG A O 1
ATOM 1478 N N . VAL A 1 186 ? 5.362 -9.670 -20.668 1.00 49.94 186 VAL A N 1
ATOM 1479 C CA . VAL A 1 186 ? 6.650 -10.280 -20.925 1.00 49.94 186 VAL A CA 1
ATOM 1480 C C . VAL A 1 186 ? 7.221 -9.543 -22.130 1.00 49.94 186 VAL A C 1
ATOM 1482 O O . VAL A 1 186 ? 7.065 -10.008 -23.253 1.00 49.94 186 VAL A O 1
ATOM 1485 N N . PHE A 1 187 ? 7.801 -8.358 -21.906 1.00 44.22 187 PHE A N 1
ATOM 1486 C CA . PHE A 1 187 ? 8.556 -7.639 -22.919 1.00 44.22 187 PHE A CA 1
ATOM 1487 C C . PHE A 1 187 ? 9.650 -8.599 -23.359 1.00 44.22 187 PHE A C 1
ATOM 1489 O O . PHE A 1 187 ? 10.637 -8.814 -22.654 1.00 44.22 187 PHE A O 1
ATOM 1496 N N . ILE A 1 188 ? 9.442 -9.250 -24.495 1.00 48.97 188 ILE A N 1
ATOM 1497 C CA . ILE A 1 188 ? 10.568 -9.779 -25.233 1.00 48.97 188 ILE A CA 1
ATOM 1498 C C . ILE A 1 188 ? 11.151 -8.538 -25.834 1.00 48.97 188 ILE A C 1
ATOM 1500 O O . ILE A 1 188 ? 10.606 -7.980 -26.779 1.00 48.97 188 ILE A O 1
ATOM 1504 N N . ASN A 1 189 ? 12.197 -8.035 -25.200 1.00 45.81 189 ASN A N 1
ATOM 1505 C CA . ASN A 1 189 ? 12.994 -7.037 -25.855 1.00 45.81 189 ASN A CA 1
ATOM 1506 C C . ASN A 1 189 ? 13.681 -7.748 -27.031 1.00 45.81 189 ASN A C 1
ATOM 1508 O O . ASN A 1 189 ? 14.746 -8.340 -26.861 1.00 45.81 189 ASN A O 1
ATOM 1512 N N . PHE A 1 190 ? 13.021 -7.770 -28.193 1.00 53.66 190 PHE A N 1
ATOM 1513 C CA . PHE A 1 190 ? 13.578 -8.330 -29.422 1.00 53.66 190 PHE A CA 1
ATOM 1514 C C . PHE A 1 190 ? 14.829 -7.547 -29.861 1.00 53.66 190 PHE A C 1
ATOM 1516 O O . PHE A 1 190 ? 15.657 -8.108 -30.571 1.00 53.66 190 PHE A O 1
ATOM 1523 N N . ASP A 1 191 ? 15.018 -6.312 -29.365 1.00 46.41 191 ASP A N 1
ATOM 1524 C CA . ASP A 1 191 ? 16.234 -5.511 -29.572 1.00 46.41 191 ASP A CA 1
ATOM 1525 C C . ASP A 1 191 ? 17.409 -5.934 -28.676 1.00 4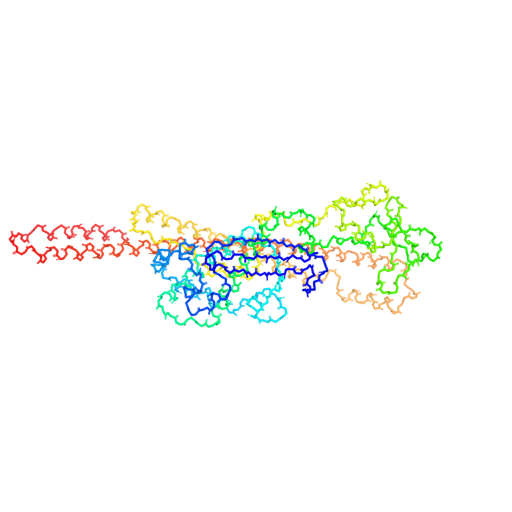6.41 191 ASP A C 1
ATOM 1527 O O . ASP A 1 191 ? 18.564 -5.667 -28.996 1.00 46.41 191 ASP A O 1
ATOM 1531 N N . ASN A 1 192 ? 17.144 -6.635 -27.568 1.00 47.69 192 ASN A N 1
ATOM 1532 C CA . ASN A 1 192 ? 18.167 -7.163 -26.664 1.00 47.69 192 ASN A CA 1
ATOM 1533 C C . ASN A 1 192 ? 18.042 -8.684 -26.560 1.00 47.69 192 ASN A C 1
ATOM 1535 O O . ASN A 1 192 ? 17.466 -9.171 -25.590 1.00 47.69 192 ASN A O 1
ATOM 1539 N N . SER A 1 193 ? 18.591 -9.482 -27.480 1.00 48.69 193 SER A N 1
ATOM 1540 C CA . SER A 1 193 ? 18.989 -10.854 -27.107 1.00 48.69 193 SER A CA 1
ATOM 1541 C C . SER A 1 193 ? 19.704 -11.643 -28.194 1.00 48.69 193 SER A C 1
ATOM 1543 O O . SER A 1 193 ? 19.368 -11.616 -29.368 1.00 48.69 193 SER A O 1
ATOM 1545 N N . ARG A 1 194 ? 20.605 -12.503 -27.714 1.00 52.03 194 ARG A N 1
ATOM 1546 C CA . ARG A 1 194 ? 21.273 -13.639 -28.371 1.00 52.03 194 ARG A CA 1
ATOM 1547 C C . ARG A 1 194 ? 20.325 -14.666 -29.031 1.00 52.03 194 ARG A C 1
ATOM 1549 O O . ARG A 1 194 ? 20.785 -15.741 -29.408 1.00 52.03 194 ARG A O 1
ATOM 1556 N N . HIS A 1 195 ? 19.023 -14.380 -29.104 1.00 55.72 195 HIS A N 1
ATOM 1557 C CA . HIS A 1 195 ? 17.974 -15.334 -29.451 1.00 55.72 195 HIS A CA 1
ATOM 1558 C C . HIS A 1 195 ? 17.185 -14.995 -30.723 1.00 55.72 195 HIS A C 1
ATOM 1560 O O . HIS A 1 195 ? 16.558 -15.896 -31.287 1.00 55.72 195 HIS A O 1
ATOM 1566 N N . PHE A 1 196 ? 17.216 -13.737 -31.177 1.00 61.44 196 PHE A N 1
ATOM 1567 C CA . PHE A 1 196 ? 16.421 -13.283 -32.318 1.00 61.44 196 PHE A CA 1
ATOM 1568 C C . PHE A 1 196 ? 17.220 -12.343 -33.221 1.00 61.44 196 PHE A C 1
ATOM 1570 O O . PHE A 1 196 ? 18.087 -11.612 -32.749 1.00 61.44 196 PHE A O 1
ATOM 1577 N N . THR A 1 197 ? 16.936 -12.369 -34.522 1.00 71.75 197 THR A N 1
ATOM 1578 C CA . THR A 1 197 ? 17.483 -11.417 -35.502 1.00 71.75 197 THR A CA 1
ATOM 1579 C C . THR A 1 197 ? 16.323 -10.696 -36.185 1.00 71.75 197 THR A C 1
ATOM 1581 O O . THR A 1 197 ? 15.448 -11.349 -36.759 1.00 71.75 197 THR A O 1
ATOM 1584 N N . ARG A 1 198 ? 16.287 -9.358 -36.072 1.00 70.38 198 ARG A N 1
ATOM 1585 C CA . ARG A 1 198 ? 15.322 -8.502 -36.779 1.00 70.38 198 ARG A CA 1
ATOM 1586 C C . ARG A 1 198 ? 15.735 -8.371 -38.242 1.00 70.38 198 ARG A C 1
ATOM 1588 O O . ARG A 1 198 ? 16.907 -8.160 -38.546 1.00 70.38 198 ARG A O 1
ATOM 1595 N N . LEU A 1 199 ? 14.760 -8.508 -39.132 1.00 70.81 199 LEU A N 1
ATOM 1596 C CA . LEU A 1 199 ? 14.958 -8.468 -40.576 1.00 70.81 199 LEU A CA 1
ATOM 1597 C C . LEU A 1 199 ? 14.184 -7.268 -41.138 1.00 70.81 199 LEU A C 1
ATOM 1599 O O . LEU A 1 199 ? 12.963 -7.315 -41.258 1.00 70.81 199 LEU A O 1
ATOM 1603 N N . GLU A 1 200 ? 14.901 -6.181 -41.426 1.00 61.16 200 GLU A N 1
ATOM 1604 C CA . GLU A 1 200 ? 14.316 -4.883 -41.808 1.00 61.16 200 GLU A CA 1
ATOM 1605 C C . GLU A 1 200 ? 13.954 -4.794 -43.311 1.00 61.16 200 GLU A C 1
ATOM 1607 O O . GLU A 1 200 ? 13.097 -3.997 -43.678 1.00 61.16 200 GLU A O 1
ATOM 1612 N N . ASP A 1 201 ? 14.499 -5.678 -44.164 1.00 58.72 201 ASP A N 1
ATOM 1613 C CA . ASP A 1 201 ? 14.362 -5.635 -45.636 1.00 58.72 201 ASP A CA 1
ATOM 1614 C C . ASP A 1 201 ? 13.853 -6.962 -46.255 1.00 58.72 201 ASP A C 1
ATOM 1616 O O . ASP A 1 201 ? 14.510 -7.592 -47.086 1.00 58.72 201 ASP A O 1
ATOM 1620 N N . LEU A 1 202 ? 12.655 -7.424 -45.877 1.00 61.59 202 LEU A N 1
ATOM 1621 C CA . LEU A 1 202 ? 12.111 -8.726 -46.320 1.00 61.59 202 LEU A CA 1
ATOM 1622 C C . LEU A 1 202 ? 11.288 -8.712 -47.611 1.00 61.59 202 LEU A C 1
ATOM 1624 O O . LEU A 1 202 ? 10.526 -9.644 -47.869 1.00 61.59 202 LEU A O 1
ATOM 1628 N N . GLN A 1 203 ? 11.481 -7.716 -48.479 1.00 57.25 203 GLN A N 1
ATOM 1629 C CA . GLN A 1 203 ? 10.753 -7.619 -49.756 1.00 57.25 203 GLN A CA 1
ATOM 1630 C C . GLN A 1 203 ? 10.856 -8.892 -50.630 1.00 57.25 203 GLN A C 1
ATOM 1632 O O . GLN A 1 203 ? 10.018 -9.096 -51.505 1.00 57.25 203 GLN A O 1
ATOM 1637 N N . ALA A 1 204 ? 11.845 -9.762 -50.383 1.00 56.53 204 ALA A N 1
ATOM 1638 C CA . ALA A 1 204 ? 12.098 -10.989 -51.136 1.00 56.53 204 ALA A CA 1
ATOM 1639 C C . ALA A 1 204 ? 11.713 -12.311 -50.432 1.00 56.53 204 ALA A C 1
ATOM 1641 O O . ALA A 1 204 ? 11.872 -13.366 -51.047 1.00 56.53 204 ALA A O 1
ATOM 1642 N N . VAL A 1 205 ? 11.231 -12.307 -49.182 1.00 63.69 205 VAL A N 1
ATOM 1643 C CA . VAL A 1 205 ? 10.904 -13.560 -48.472 1.00 63.69 205 VAL A CA 1
ATOM 1644 C C . VAL A 1 205 ? 9.446 -13.940 -48.695 1.00 63.69 205 VAL A C 1
ATOM 1646 O O . VAL A 1 205 ? 8.527 -13.243 -48.277 1.00 63.69 205 VAL A O 1
ATOM 1649 N N . THR A 1 206 ? 9.251 -15.063 -49.384 1.00 64.25 206 THR A N 1
ATOM 1650 C CA . THR A 1 206 ? 7.942 -15.637 -49.735 1.00 64.25 206 THR A CA 1
ATOM 1651 C C . THR A 1 206 ? 7.408 -16.615 -48.689 1.00 64.25 206 THR A C 1
ATOM 1653 O O . THR A 1 206 ? 6.440 -17.318 -48.963 1.00 64.25 206 THR A O 1
ATOM 1656 N N . ASP A 1 207 ? 8.061 -16.719 -47.534 1.00 77.44 207 ASP A N 1
ATOM 1657 C CA . ASP A 1 207 ? 7.632 -17.627 -46.475 1.00 77.44 207 ASP A CA 1
ATOM 1658 C C . ASP A 1 207 ? 6.423 -17.060 -45.724 1.00 77.44 207 ASP A C 1
ATOM 1660 O O . ASP A 1 207 ? 6.291 -15.848 -45.528 1.00 77.44 207 ASP A O 1
ATOM 1664 N N . ASP A 1 208 ? 5.548 -17.961 -45.279 1.00 86.19 208 ASP A N 1
ATOM 1665 C CA . ASP A 1 208 ? 4.390 -17.622 -44.460 1.00 86.19 208 ASP A CA 1
ATOM 1666 C C . ASP A 1 208 ? 4.763 -17.607 -42.976 1.00 86.19 208 ASP A C 1
ATOM 1668 O O . ASP A 1 208 ? 5.496 -18.463 -42.471 1.00 86.19 208 ASP A O 1
ATOM 1672 N N . CYS A 1 209 ? 4.185 -16.669 -42.231 1.00 86.50 209 CYS A N 1
ATOM 1673 C CA . CYS A 1 209 ? 4.278 -16.662 -40.780 1.00 86.50 209 CYS A CA 1
ATOM 1674 C C . CYS A 1 209 ? 3.634 -17.934 -40.204 1.00 86.50 209 CYS A C 1
ATOM 1676 O O . CYS A 1 209 ? 2.431 -18.156 -40.362 1.00 86.50 209 CYS A O 1
ATOM 1678 N N . GLY A 1 210 ? 4.390 -18.726 -39.436 1.00 82.56 210 GLY A N 1
ATOM 1679 C CA . GLY A 1 210 ? 3.907 -19.986 -38.845 1.00 82.56 210 GLY A CA 1
ATOM 1680 C C . GLY A 1 210 ? 2.760 -19.854 -37.825 1.00 82.56 210 GLY A C 1
ATOM 1681 O O . GLY A 1 210 ? 2.259 -20.866 -37.341 1.00 82.56 210 GLY A O 1
ATOM 1682 N N . ILE A 1 211 ? 2.338 -18.626 -37.493 1.00 85.75 211 ILE A N 1
ATOM 1683 C CA . ILE A 1 211 ? 1.229 -18.328 -36.572 1.00 85.75 211 ILE A CA 1
ATOM 1684 C C . ILE A 1 211 ? -0.014 -17.872 -37.344 1.00 85.75 211 ILE A C 1
ATOM 1686 O O . ILE A 1 211 ? -1.055 -18.521 -37.261 1.00 85.75 211 ILE A O 1
ATOM 1690 N N . CYS A 1 212 ? 0.074 -16.767 -38.095 1.00 86.31 212 CYS A N 1
ATOM 1691 C CA . CYS A 1 212 ? -1.085 -16.209 -38.803 1.00 86.31 212 CYS A CA 1
ATOM 1692 C C . CYS A 1 212 ? -1.295 -16.790 -40.206 1.00 86.31 212 CYS A C 1
ATOM 1694 O O . CYS A 1 212 ? -2.367 -16.595 -40.767 1.00 86.31 212 CYS A O 1
ATOM 1696 N N . ARG A 1 213 ? -0.311 -17.523 -40.750 1.00 85.94 213 ARG A N 1
ATOM 1697 C CA . ARG A 1 213 ? -0.318 -18.114 -42.102 1.00 85.94 213 ARG A CA 1
ATOM 1698 C C . ARG A 1 213 ? -0.463 -17.107 -43.245 1.00 85.94 213 ARG A C 1
ATOM 1700 O O . ARG A 1 213 ? -0.815 -17.497 -44.351 1.00 85.94 213 ARG A O 1
ATOM 1707 N N . ASN A 1 214 ? -0.195 -15.834 -42.972 1.00 84.50 214 ASN A N 1
ATOM 1708 C CA . ASN A 1 214 ? -0.048 -14.819 -44.004 1.00 84.50 214 ASN A CA 1
ATOM 1709 C C . ASN A 1 214 ? 1.431 -14.711 -44.402 1.00 84.50 214 ASN A C 1
ATOM 1711 O O . ASN A 1 214 ? 2.292 -14.964 -43.545 1.00 84.50 214 ASN A O 1
ATOM 1715 N N . PRO A 1 215 ? 1.723 -14.286 -45.643 1.00 84.56 215 PRO A N 1
ATOM 1716 C CA . PRO A 1 215 ? 3.085 -14.016 -46.085 1.00 84.56 215 PRO A CA 1
ATOM 1717 C C . PRO A 1 215 ? 3.804 -13.058 -45.132 1.00 84.56 215 PRO A C 1
ATOM 1719 O O . PRO A 1 215 ? 3.193 -12.107 -44.646 1.00 84.56 215 PRO A O 1
ATOM 1722 N N . LEU A 1 216 ? 5.099 -13.274 -44.886 1.00 79.69 216 LEU A N 1
ATOM 1723 C CA . LEU A 1 216 ? 5.904 -12.429 -43.987 1.00 79.69 216 LEU A CA 1
ATOM 1724 C C . LEU A 1 216 ? 6.075 -10.979 -44.477 1.00 79.69 216 LEU A C 1
ATOM 1726 O O . LEU A 1 216 ? 6.498 -10.111 -43.718 1.00 79.69 216 LEU A O 1
ATOM 1730 N N . ASN A 1 217 ? 5.742 -10.722 -45.743 1.00 75.25 217 ASN A N 1
ATOM 1731 C CA . ASN A 1 217 ? 5.705 -9.400 -46.366 1.00 75.25 217 ASN A CA 1
ATOM 1732 C C . ASN A 1 217 ? 4.286 -8.795 -46.433 1.00 75.25 217 ASN A C 1
ATOM 1734 O O . ASN A 1 217 ? 4.108 -7.711 -46.991 1.00 75.25 217 ASN A O 1
ATOM 1738 N N . HIS A 1 218 ? 3.268 -9.493 -45.916 1.00 71.44 218 HIS A N 1
ATOM 1739 C CA . HIS A 1 218 ? 1.892 -9.013 -45.905 1.00 71.44 218 HIS A CA 1
ATOM 1740 C C . HIS A 1 218 ? 1.662 -8.133 -44.676 1.00 71.44 218 HIS A C 1
ATOM 1742 O O . HIS A 1 218 ? 1.644 -8.612 -43.543 1.00 71.44 218 HIS A O 1
ATOM 1748 N N . HIS A 1 219 ? 1.434 -6.844 -44.908 1.00 62.97 219 HIS A N 1
ATOM 1749 C CA . HIS A 1 219 ? 1.142 -5.871 -43.861 1.00 62.97 219 HIS A CA 1
ATOM 1750 C C . HIS A 1 219 ? -0.322 -5.439 -43.956 1.00 62.97 219 HIS A C 1
ATOM 1752 O O . HIS A 1 219 ? -0.748 -4.938 -44.996 1.00 62.97 219 HIS A O 1
ATOM 1758 N N . ASP A 1 220 ? -1.084 -5.614 -42.877 1.00 56.78 220 ASP A N 1
ATOM 1759 C CA . ASP A 1 220 ? -2.424 -5.035 -42.779 1.00 56.78 220 ASP A CA 1
ATOM 1760 C C . ASP A 1 220 ? -2.302 -3.517 -42.555 1.00 56.78 220 ASP A C 1
ATOM 1762 O O . ASP A 1 220 ? -1.501 -3.055 -41.735 1.00 56.78 220 ASP A O 1
ATOM 1766 N N . GLU A 1 221 ? -3.097 -2.726 -43.284 1.00 46.56 221 GLU A N 1
ATOM 1767 C CA . GLU A 1 221 ? -3.138 -1.264 -43.158 1.00 46.56 221 GLU A CA 1
ATOM 1768 C C . GLU A 1 221 ? -3.593 -0.861 -41.737 1.00 46.56 221 GLU A C 1
ATOM 1770 O O . GLU A 1 221 ? -4.786 -0.782 -41.446 1.00 46.56 221 GLU A O 1
ATOM 1775 N N . GLY A 1 222 ? -2.638 -0.631 -40.827 1.00 47.97 222 GLY A N 1
ATOM 1776 C CA . GLY A 1 222 ? -2.894 -0.164 -39.456 1.00 47.97 222 GLY A CA 1
ATOM 1777 C C . GLY A 1 222 ? -2.039 -0.791 -38.345 1.00 47.97 222 GLY A C 1
ATOM 1778 O O . GLY A 1 222 ? -2.050 -0.272 -37.228 1.00 47.97 222 GLY A O 1
ATOM 1779 N N . GLU A 1 223 ? -1.285 -1.866 -38.605 1.00 51.62 223 GLU A N 1
ATOM 1780 C CA . GLU A 1 223 ? -0.341 -2.436 -37.625 1.00 51.62 223 GLU A CA 1
ATOM 1781 C C . GLU A 1 223 ? 0.996 -1.666 -37.646 1.00 51.62 223 GLU A C 1
ATOM 1783 O O . GLU A 1 223 ? 1.642 -1.569 -38.682 1.00 51.62 223 GLU A O 1
ATOM 1788 N N . MET A 1 224 ? 1.422 -1.113 -36.500 1.00 46.84 224 MET A N 1
ATOM 1789 C CA . MET A 1 224 ? 2.644 -0.289 -36.386 1.00 46.84 224 MET A CA 1
ATOM 1790 C C . MET A 1 224 ? 3.956 -1.089 -36.255 1.00 46.84 224 MET A C 1
ATOM 1792 O O . MET A 1 224 ? 5.029 -0.493 -36.294 1.00 46.84 224 MET A O 1
ATOM 1796 N N . ASN A 1 225 ? 3.894 -2.418 -36.111 1.00 53.72 225 ASN A N 1
ATOM 1797 C CA . ASN A 1 225 ? 5.079 -3.267 -35.939 1.00 53.72 225 ASN A CA 1
ATOM 1798 C C . ASN A 1 225 ? 5.304 -4.125 -37.189 1.00 53.72 225 ASN A C 1
ATOM 1800 O O . ASN A 1 225 ? 4.792 -5.237 -37.298 1.00 53.72 225 ASN A O 1
ATOM 1804 N N . HIS A 1 226 ? 6.082 -3.587 -38.127 1.00 62.75 226 HIS A N 1
ATOM 1805 C CA . HIS A 1 226 ? 6.398 -4.210 -39.420 1.00 62.75 226 HIS A CA 1
ATOM 1806 C C . HIS A 1 226 ? 7.546 -5.229 -39.359 1.00 62.75 226 HIS A C 1
ATOM 1808 O O . HIS A 1 226 ? 7.909 -5.806 -40.382 1.00 62.75 226 HIS A O 1
ATOM 1814 N N . ALA A 1 227 ? 8.150 -5.436 -38.187 1.00 71.25 227 ALA A N 1
ATOM 1815 C CA . ALA A 1 227 ? 9.338 -6.263 -38.067 1.00 71.25 227 ALA A CA 1
ATOM 1816 C C . ALA A 1 227 ? 8.996 -7.756 -38.138 1.00 71.25 227 ALA A C 1
ATOM 1818 O O . ALA A 1 227 ? 8.049 -8.250 -37.517 1.00 71.25 227 ALA A O 1
ATOM 1819 N N . VAL A 1 228 ? 9.827 -8.495 -38.861 1.00 80.00 228 VAL A N 1
ATOM 1820 C CA . VAL A 1 228 ? 9.875 -9.955 -38.807 1.00 80.00 228 VAL A CA 1
ATOM 1821 C C . VAL A 1 228 ? 11.087 -10.353 -37.989 1.00 80.00 228 VAL A C 1
ATOM 1823 O O . VAL A 1 228 ? 12.143 -9.715 -38.031 1.00 80.00 228 VAL A O 1
ATOM 1826 N N . VAL A 1 229 ? 10.915 -11.432 -37.242 1.00 78.06 229 VAL A N 1
ATOM 1827 C CA . VAL A 1 229 ? 11.927 -11.976 -36.349 1.00 78.06 229 VAL A CA 1
ATOM 1828 C C . VAL A 1 229 ? 12.216 -13.419 -36.718 1.00 78.06 229 VAL A C 1
ATOM 1830 O O . VAL A 1 229 ? 11.316 -14.262 -36.770 1.00 78.06 229 VAL A O 1
ATOM 1833 N N . GLU A 1 230 ? 13.496 -13.700 -36.943 1.00 83.44 230 GLU A N 1
ATOM 1834 C CA . GLU A 1 230 ? 14.018 -15.059 -37.000 1.00 83.44 230 GLU A CA 1
ATOM 1835 C C . GLU A 1 230 ? 14.437 -15.500 -35.595 1.00 83.44 230 GLU A C 1
ATOM 1837 O O . GLU A 1 230 ? 15.101 -14.769 -34.859 1.00 83.44 230 GLU A O 1
ATOM 1842 N N . THR A 1 231 ? 14.023 -16.702 -35.208 1.00 81.38 231 THR A N 1
ATOM 1843 C CA . THR A 1 231 ? 14.327 -17.320 -33.908 1.00 81.38 231 THR A CA 1
ATOM 1844 C C . THR A 1 231 ? 15.617 -18.154 -33.960 1.00 81.38 231 THR A C 1
ATOM 1846 O O . THR A 1 231 ? 16.022 -18.579 -35.033 1.00 81.38 231 THR A O 1
ATOM 1849 N N . THR A 1 232 ? 16.227 -18.525 -32.823 1.00 80.38 232 THR A N 1
ATOM 1850 C CA . THR A 1 232 ? 17.415 -19.433 -32.783 1.00 80.38 232 THR A CA 1
ATOM 1851 C C . THR A 1 232 ? 17.208 -20.821 -33.397 1.00 80.38 232 THR A C 1
ATOM 1853 O O . THR A 1 232 ? 18.152 -21.594 -33.573 1.00 80.38 232 THR A O 1
ATOM 1856 N N . CYS A 1 233 ? 15.956 -21.196 -33.643 1.00 84.56 233 CYS A N 1
ATOM 1857 C CA . CYS A 1 233 ? 15.597 -22.422 -34.342 1.00 84.56 233 CYS A CA 1
ATOM 1858 C C . CYS A 1 233 ? 15.298 -22.203 -35.830 1.00 84.56 233 CYS A C 1
ATOM 1860 O O . CYS A 1 233 ? 14.787 -23.121 -36.465 1.00 84.56 233 CYS A O 1
ATOM 1862 N N . ASN A 1 234 ? 15.618 -21.015 -36.350 1.00 85.12 234 ASN A N 1
ATOM 1863 C CA . ASN A 1 234 ? 15.473 -20.558 -37.732 1.00 85.12 234 ASN A CA 1
ATOM 1864 C C . ASN A 1 234 ? 14.023 -20.532 -38.243 1.00 85.12 234 ASN A C 1
ATOM 1866 O O . ASN A 1 234 ? 13.774 -20.551 -39.443 1.00 85.12 234 ASN A O 1
ATOM 1870 N N . HIS A 1 235 ? 13.041 -20.505 -37.338 1.00 87.31 235 HIS A N 1
ATOM 1871 C CA . HIS A 1 235 ? 11.652 -20.238 -37.713 1.00 87.31 235 HIS A CA 1
ATOM 1872 C C . HIS A 1 235 ? 11.392 -18.735 -37.671 1.00 87.31 235 HIS A C 1
ATOM 1874 O O . HIS A 1 235 ? 11.839 -18.068 -36.731 1.00 87.31 235 HIS A O 1
ATOM 1880 N N . MET A 1 236 ? 10.649 -18.242 -38.661 1.00 87.06 236 MET A N 1
ATOM 1881 C CA . MET A 1 236 ? 10.347 -16.826 -38.857 1.00 87.06 236 MET A CA 1
ATOM 1882 C C . MET A 1 236 ? 8.878 -16.514 -38.566 1.00 87.06 236 MET A C 1
ATOM 1884 O O . MET A 1 236 ? 7.979 -17.298 -38.885 1.00 87.06 236 MET A O 1
ATOM 1888 N N . PHE A 1 237 ? 8.636 -15.352 -37.964 1.00 86.62 237 PHE A N 1
ATOM 1889 C CA . PHE A 1 237 ? 7.301 -14.878 -37.602 1.00 86.62 237 PHE A CA 1
ATOM 1890 C C . PHE A 1 237 ? 7.237 -13.351 -37.679 1.00 86.62 237 PHE A C 1
ATOM 1892 O O . PHE A 1 237 ? 8.244 -12.678 -37.457 1.00 86.62 237 PHE A O 1
ATOM 1899 N N . HIS A 1 238 ? 6.042 -12.793 -37.887 1.00 84.62 238 HIS A N 1
ATOM 1900 C CA . HIS A 1 238 ? 5.811 -11.383 -37.566 1.00 84.62 238 HIS A CA 1
ATOM 1901 C C . HIS A 1 238 ? 6.067 -11.157 -36.076 1.00 84.62 238 HIS A C 1
ATOM 1903 O O . HIS A 1 238 ? 5.577 -11.933 -35.246 1.00 84.62 238 HIS A O 1
ATOM 1909 N N . GLU A 1 239 ? 6.764 -10.077 -35.733 1.00 77.69 239 GLU A N 1
ATOM 1910 C CA . GLU A 1 239 ? 7.062 -9.709 -34.349 1.00 77.69 239 GLU A CA 1
ATOM 1911 C C . GLU A 1 239 ? 5.786 -9.675 -33.503 1.00 77.69 239 GLU A C 1
ATOM 1913 O O . GLU A 1 239 ? 5.693 -10.379 -32.500 1.00 77.69 239 GLU A O 1
ATOM 1918 N N . GLY A 1 240 ? 4.741 -8.989 -33.977 1.00 73.44 240 GLY A N 1
ATOM 1919 C CA . GLY A 1 240 ? 3.455 -8.923 -33.279 1.00 73.44 240 GLY A CA 1
ATOM 1920 C C . GLY A 1 240 ? 2.701 -10.260 -33.190 1.00 73.44 240 GLY A C 1
ATOM 1921 O O . GLY A 1 240 ? 1.895 -10.453 -32.277 1.00 73.44 240 GLY A O 1
ATOM 1922 N N . CYS A 1 241 ? 2.935 -11.210 -34.103 1.00 80.00 241 CYS A N 1
ATOM 1923 C CA . CYS A 1 241 ? 2.355 -12.557 -34.002 1.00 80.00 241 CYS A CA 1
ATOM 1924 C C . CYS A 1 241 ? 3.074 -13.382 -32.935 1.00 80.00 241 CYS A C 1
ATOM 1926 O O . CYS A 1 241 ? 2.430 -14.034 -32.114 1.00 80.00 241 CYS A O 1
ATOM 1928 N N . LEU A 1 242 ? 4.404 -13.339 -32.939 1.00 78.69 242 LEU A N 1
ATOM 1929 C CA . LEU A 1 242 ? 5.227 -14.078 -31.993 1.00 78.69 242 LEU A CA 1
ATOM 1930 C C . LEU A 1 242 ? 5.092 -13.515 -30.571 1.00 78.69 242 LEU A C 1
ATOM 1932 O O . LEU A 1 242 ? 5.009 -14.276 -29.611 1.00 78.69 242 LEU A O 1
ATOM 1936 N N . GLU A 1 243 ? 4.976 -12.195 -30.431 1.00 73.44 243 GLU A N 1
ATOM 1937 C CA . GLU A 1 243 ? 4.705 -11.528 -29.157 1.00 73.44 243 GLU A CA 1
ATOM 1938 C C . GLU A 1 243 ? 3.364 -11.993 -28.563 1.00 73.44 243 GLU A C 1
ATOM 1940 O O . GLU A 1 243 ? 3.310 -12.412 -27.406 1.00 73.44 243 GLU A O 1
ATOM 1945 N N . ARG A 1 244 ? 2.301 -12.047 -29.381 1.00 71.31 244 ARG A N 1
ATOM 1946 C CA . ARG A 1 244 ? 1.001 -12.623 -28.990 1.00 71.31 244 ARG A CA 1
ATOM 1947 C C . ARG A 1 244 ? 1.109 -14.095 -28.594 1.00 71.31 244 ARG A C 1
ATOM 1949 O O . ARG A 1 244 ? 0.539 -14.485 -27.579 1.00 71.31 244 ARG A O 1
ATOM 1956 N N . TRP A 1 245 ? 1.858 -14.897 -29.353 1.00 79.81 245 TRP A N 1
ATOM 1957 C CA . TRP A 1 245 ? 2.078 -16.309 -29.032 1.00 79.81 245 TRP A CA 1
ATOM 1958 C C . TRP A 1 245 ? 2.711 -16.487 -27.654 1.00 79.81 245 TRP A C 1
ATOM 1960 O O . TRP A 1 245 ? 2.255 -17.307 -26.861 1.00 79.81 245 TRP A O 1
ATOM 1970 N N . PHE A 1 246 ? 3.724 -15.685 -27.339 1.00 71.62 246 PHE A N 1
ATOM 1971 C CA . PHE A 1 246 ? 4.406 -15.757 -26.055 1.00 71.62 246 PHE A CA 1
ATOM 1972 C C . PHE A 1 246 ? 3.596 -15.223 -24.877 1.00 71.62 246 PHE A C 1
ATOM 1974 O O . PHE A 1 246 ? 3.908 -15.571 -23.744 1.00 71.62 246 PHE A O 1
ATOM 1981 N N . VAL A 1 247 ? 2.567 -14.413 -25.124 1.00 61.38 247 VAL A N 1
ATOM 1982 C CA . VAL A 1 247 ? 1.561 -14.088 -24.104 1.00 61.38 247 VAL A CA 1
ATOM 1983 C C . VAL A 1 247 ? 0.661 -15.297 -23.827 1.00 61.38 247 VAL A C 1
ATOM 1985 O O . VAL A 1 247 ? 0.224 -15.470 -22.700 1.00 61.38 247 VAL A O 1
ATOM 1988 N N . SER A 1 248 ? 0.403 -16.144 -24.828 1.00 59.34 248 SER A N 1
ATOM 1989 C CA . SER A 1 248 ? -0.461 -17.328 -24.695 1.00 59.34 248 SER A CA 1
ATOM 1990 C C . SER A 1 248 ? 0.256 -18.648 -24.360 1.00 59.34 248 SER A C 1
ATOM 1992 O O . SER A 1 248 ? -0.414 -19.625 -24.037 1.00 59.34 248 SER A O 1
ATOM 1994 N N . SER A 1 249 ? 1.590 -18.719 -24.461 1.00 62.16 249 SER A N 1
ATOM 1995 C CA . SER A 1 249 ? 2.375 -19.937 -24.196 1.00 62.16 249 SER A CA 1
ATOM 1996 C C . SER A 1 249 ? 3.193 -19.820 -22.907 1.00 62.16 249 SER A C 1
ATOM 1998 O O . SER A 1 249 ? 4.149 -19.046 -22.835 1.00 62.16 249 SER A O 1
ATOM 2000 N N . ALA A 1 250 ? 2.889 -20.692 -21.941 1.00 54.84 250 ALA A N 1
ATOM 2001 C CA . ALA A 1 250 ? 3.532 -20.774 -20.625 1.00 54.84 250 ALA A CA 1
ATOM 2002 C C . ALA A 1 250 ? 5.053 -21.027 -20.656 1.00 54.84 250 ALA A C 1
ATOM 2004 O O . ALA A 1 250 ? 5.760 -20.753 -19.687 1.00 54.84 250 ALA A O 1
ATOM 2005 N N . ARG A 1 251 ? 5.591 -21.600 -21.746 1.00 59.09 251 ARG A N 1
ATOM 2006 C CA . ARG A 1 251 ? 6.999 -22.046 -21.808 1.00 59.09 251 ARG A CA 1
ATOM 2007 C C . ARG A 1 251 ? 7.899 -21.182 -22.673 1.00 59.09 251 ARG A C 1
ATOM 2009 O O . ARG A 1 251 ? 9.107 -21.379 -22.634 1.00 59.09 251 ARG A O 1
ATOM 2016 N N . GLY A 1 252 ? 7.364 -20.237 -23.442 1.00 68.94 252 GLY A N 1
ATOM 2017 C CA . GLY A 1 252 ? 8.209 -19.475 -24.362 1.00 68.94 252 GLY A CA 1
ATOM 2018 C C . GLY A 1 252 ? 8.843 -20.353 -25.449 1.00 68.94 252 GLY A C 1
ATOM 2019 O O . GLY A 1 252 ? 10.009 -20.167 -25.803 1.00 68.94 252 GLY A O 1
ATOM 2020 N N . ASP A 1 253 ? 8.101 -21.339 -25.945 1.00 81.88 253 ASP A N 1
ATOM 2021 C CA . ASP A 1 253 ? 8.540 -22.276 -26.970 1.00 81.88 253 ASP A CA 1
ATOM 2022 C C . ASP A 1 253 ? 8.232 -21.777 -28.388 1.00 81.88 253 ASP A C 1
ATOM 2024 O O . ASP A 1 253 ? 7.297 -21.011 -28.629 1.00 81.88 253 ASP A O 1
ATOM 2028 N N . CYS A 1 254 ? 9.041 -22.219 -29.351 1.00 85.00 254 CYS A N 1
ATOM 2029 C CA . CYS A 1 254 ? 8.791 -21.967 -30.762 1.00 85.00 254 CYS A CA 1
ATOM 2030 C C . CYS A 1 254 ? 7.458 -22.613 -31.189 1.00 85.00 254 CYS A C 1
ATOM 2032 O O . CYS A 1 254 ? 7.335 -23.834 -31.053 1.00 85.00 254 CYS A O 1
ATOM 2034 N N . PRO A 1 255 ? 6.518 -21.867 -31.803 1.00 85.88 255 PRO A N 1
ATOM 2035 C CA . PRO A 1 255 ? 5.241 -22.418 -32.270 1.00 85.88 255 PRO A CA 1
ATOM 2036 C C . PRO A 1 255 ? 5.388 -23.604 -33.235 1.00 85.88 255 PRO A C 1
ATOM 2038 O O . PRO A 1 255 ? 4.535 -24.486 -33.284 1.00 85.88 255 PRO A O 1
ATOM 2041 N N . MET A 1 256 ? 6.483 -23.629 -34.002 1.00 86.31 256 MET A N 1
ATOM 2042 C CA . MET A 1 256 ? 6.714 -24.610 -35.064 1.00 86.31 256 MET A CA 1
ATOM 2043 C C . MET A 1 256 ? 7.431 -25.867 -34.567 1.00 86.31 256 MET A C 1
ATOM 2045 O O . MET A 1 256 ? 7.026 -26.981 -34.889 1.00 86.31 256 MET A O 1
ATOM 2049 N N . CYS A 1 257 ? 8.496 -25.712 -33.774 1.00 86.69 257 CYS A N 1
ATOM 2050 C CA . CYS A 1 257 ? 9.352 -26.839 -33.378 1.00 86.69 257 CYS A CA 1
ATOM 2051 C C . CYS A 1 257 ? 9.423 -27.093 -31.872 1.00 86.69 257 CYS A C 1
ATOM 2053 O O . CYS A 1 257 ? 10.120 -28.014 -31.446 1.00 86.69 257 CYS A O 1
ATOM 2055 N N . ARG A 1 258 ? 8.737 -26.278 -31.063 1.00 84.50 258 ARG A N 1
ATOM 2056 C CA . ARG A 1 258 ? 8.712 -26.345 -29.593 1.00 84.50 258 ARG A CA 1
ATOM 2057 C C . ARG A 1 258 ? 10.084 -26.244 -28.920 1.00 84.50 258 ARG A C 1
ATOM 2059 O O . ARG A 1 258 ? 10.217 -26.538 -27.733 1.00 84.50 258 ARG A O 1
ATOM 2066 N N . ARG A 1 259 ? 11.123 -25.821 -29.653 1.00 78.25 259 ARG A N 1
ATOM 2067 C CA . ARG A 1 259 ? 12.418 -25.479 -29.057 1.00 78.25 259 ARG A CA 1
ATOM 2068 C C . ARG A 1 259 ? 12.223 -24.269 -28.151 1.00 78.25 259 ARG A C 1
ATOM 2070 O O . ARG A 1 259 ? 11.526 -23.329 -28.527 1.00 78.25 259 ARG A O 1
ATOM 2077 N N . LEU A 1 260 ? 12.832 -24.304 -26.974 1.00 75.50 260 LEU A N 1
ATOM 2078 C CA . LEU A 1 260 ? 12.785 -23.204 -26.023 1.00 75.50 260 LEU A CA 1
ATOM 2079 C C . LEU A 1 260 ? 13.483 -21.976 -26.627 1.00 75.50 260 LEU A C 1
ATOM 2081 O O . LEU A 1 260 ? 14.647 -22.062 -27.015 1.00 75.50 260 LEU A O 1
ATOM 2085 N N . LEU A 1 261 ? 12.758 -20.862 -26.748 1.00 73.06 261 LEU A N 1
ATOM 2086 C CA . LEU A 1 261 ? 13.272 -19.616 -27.331 1.00 73.06 261 LEU A CA 1
ATOM 2087 C C . LEU A 1 261 ? 13.683 -18.587 -26.272 1.00 73.06 261 LEU A C 1
ATOM 2089 O O . LEU A 1 261 ? 14.332 -17.599 -26.600 1.00 73.06 261 LEU A O 1
ATOM 2093 N N . ARG A 1 262 ? 13.323 -18.823 -25.006 1.00 62.88 262 ARG A N 1
ATOM 2094 C CA . ARG A 1 262 ? 13.724 -18.018 -23.851 1.00 62.88 262 ARG A CA 1
ATOM 2095 C C . ARG A 1 262 ? 14.662 -18.832 -22.964 1.00 62.88 262 ARG A C 1
ATOM 2097 O O . ARG A 1 262 ? 14.206 -19.738 -22.271 1.00 62.88 262 ARG A O 1
ATOM 2104 N N . GLU A 1 263 ? 15.945 -18.493 -22.946 1.00 53.19 263 GLU A N 1
ATOM 2105 C CA . GLU A 1 263 ? 16.809 -18.832 -21.813 1.00 53.19 263 GLU A CA 1
ATOM 2106 C C . GLU A 1 263 ? 16.909 -17.593 -20.913 1.00 53.19 263 GLU A C 1
ATOM 2108 O O . GLU A 1 263 ? 17.013 -16.479 -21.413 1.00 53.19 263 GLU A O 1
ATOM 2113 N N . THR A 1 264 ? 16.889 -17.801 -19.596 1.00 42.62 264 THR A N 1
ATOM 2114 C CA . THR A 1 264 ? 17.060 -16.833 -18.489 1.00 42.62 264 THR A CA 1
ATOM 2115 C C . THR A 1 264 ? 15.851 -16.025 -17.986 1.00 42.62 264 THR A C 1
ATOM 2117 O O . THR A 1 264 ? 15.205 -15.266 -18.701 1.00 42.62 264 THR A O 1
ATOM 2120 N N . GLU A 1 265 ? 15.597 -16.246 -16.688 1.00 40.75 265 GLU A N 1
ATOM 2121 C CA . GLU A 1 265 ? 15.172 -15.288 -15.661 1.00 40.75 265 GLU A CA 1
ATOM 2122 C C . GLU A 1 265 ? 14.230 -14.188 -16.147 1.00 40.75 265 GLU A C 1
ATOM 2124 O O . GLU A 1 265 ? 14.611 -13.057 -16.440 1.00 40.75 265 GLU A O 1
ATOM 2129 N N . LEU A 1 266 ? 12.942 -14.528 -16.152 1.00 40.59 266 LEU A N 1
ATOM 2130 C CA . LEU A 1 266 ? 11.899 -13.527 -15.977 1.00 40.59 266 LEU A CA 1
ATOM 2131 C C . LEU A 1 266 ? 12.314 -12.620 -14.803 1.00 40.59 266 LEU A C 1
ATOM 2133 O O . LEU A 1 266 ? 12.805 -13.171 -13.811 1.00 40.59 266 LEU A O 1
ATOM 2137 N N . PRO A 1 267 ? 12.150 -11.281 -14.885 1.00 39.16 267 PRO A N 1
ATOM 2138 C CA . PRO A 1 267 ? 12.372 -10.420 -13.727 1.00 39.16 267 PRO A CA 1
ATOM 2139 C C . PRO A 1 267 ? 11.673 -11.076 -12.546 1.00 39.16 267 PRO A C 1
ATOM 2141 O O . PRO A 1 267 ? 10.506 -11.452 -12.701 1.00 39.16 267 PRO A O 1
ATOM 2144 N N . GLN A 1 268 ? 12.429 -11.307 -11.462 1.00 39.91 268 GLN A N 1
ATOM 2145 C CA . GLN A 1 268 ? 11.942 -11.943 -10.240 1.00 39.91 268 GLN A CA 1
ATOM 2146 C C . GLN A 1 268 ? 10.569 -11.337 -9.964 1.00 39.91 268 GLN A C 1
ATOM 2148 O O . GLN A 1 268 ? 10.437 -10.135 -9.722 1.00 39.91 268 GLN A O 1
ATOM 2153 N N . ILE A 1 269 ? 9.538 -12.152 -10.182 1.00 43.44 269 ILE A N 1
ATOM 2154 C CA . ILE A 1 269 ? 8.175 -11.810 -9.806 1.00 43.44 269 ILE A CA 1
ATOM 2155 C C . ILE A 1 269 ? 8.289 -11.500 -8.317 1.00 43.44 269 ILE A C 1
ATOM 2157 O O . ILE A 1 269 ? 8.984 -12.269 -7.648 1.00 43.44 269 ILE A O 1
ATOM 2161 N N . PRO A 1 270 ? 7.642 -10.455 -7.773 1.00 44.62 270 PRO A N 1
ATOM 2162 C CA . PRO A 1 270 ? 7.393 -10.458 -6.354 1.00 44.62 270 PRO A CA 1
ATOM 2163 C C . PRO A 1 270 ? 6.642 -11.753 -6.080 1.00 44.62 270 PRO A C 1
ATOM 2165 O O . PRO A 1 270 ? 5.476 -11.872 -6.466 1.00 44.62 270 PRO A O 1
ATOM 2168 N N . THR A 1 271 ? 7.343 -12.764 -5.567 1.00 44.97 271 THR A N 1
ATOM 2169 C CA . THR A 1 271 ? 6.784 -14.089 -5.291 1.00 44.97 271 THR A CA 1
ATOM 2170 C C . THR A 1 271 ? 5.450 -13.866 -4.585 1.00 44.97 271 THR A C 1
ATOM 2172 O O . THR A 1 271 ? 5.368 -12.919 -3.809 1.00 44.97 271 THR A O 1
ATOM 2175 N N . ARG A 1 272 ? 4.398 -14.648 -4.890 1.00 55.69 272 ARG A N 1
ATOM 2176 C CA . ARG A 1 272 ? 3.075 -14.556 -4.228 1.00 55.69 272 ARG A CA 1
ATOM 2177 C C . ARG A 1 272 ? 3.236 -14.065 -2.781 1.00 55.69 272 ARG A C 1
ATOM 2179 O O . ARG A 1 272 ? 3.764 -14.817 -1.972 1.00 55.69 272 ARG A O 1
ATOM 2186 N N . LEU A 1 273 ? 2.853 -12.805 -2.523 1.00 52.81 273 LEU A N 1
ATOM 2187 C CA . LEU A 1 273 ? 3.137 -12.067 -1.282 1.00 52.81 273 LEU A CA 1
ATOM 2188 C C . LEU A 1 273 ? 4.578 -12.275 -0.768 1.00 52.81 273 LEU A C 1
ATOM 2190 O O . LEU A 1 273 ? 4.806 -13.069 0.141 1.00 52.81 273 LEU A O 1
ATOM 2194 N N . GLU A 1 274 ? 5.556 -11.542 -1.308 1.00 57.91 274 GLU A N 1
ATOM 2195 C CA . GLU A 1 274 ? 6.894 -11.532 -0.708 1.00 57.91 274 GLU A CA 1
ATOM 2196 C C . GLU A 1 274 ? 6.778 -11.110 0.757 1.00 57.91 274 GLU A C 1
ATOM 2198 O O . GLU A 1 274 ? 6.078 -10.149 1.092 1.00 57.91 274 GLU A O 1
ATOM 2203 N N . THR A 1 275 ? 7.422 -11.861 1.646 1.00 54.62 275 THR A N 1
ATOM 2204 C CA . THR A 1 275 ? 7.429 -11.551 3.077 1.00 54.62 275 THR A CA 1
ATOM 2205 C C . THR A 1 275 ? 8.218 -10.274 3.351 1.00 54.62 275 THR A C 1
ATOM 2207 O O . THR A 1 275 ? 7.797 -9.463 4.177 1.00 54.62 275 THR A O 1
ATOM 2210 N N . ASP A 1 276 ? 9.293 -10.052 2.590 1.00 58.31 276 ASP A N 1
ATOM 2211 C CA . ASP A 1 276 ? 10.255 -8.977 2.808 1.00 58.31 276 ASP A CA 1
ATOM 2212 C C . ASP A 1 276 ? 10.307 -8.047 1.590 1.00 58.31 276 ASP A C 1
ATOM 2214 O O . ASP A 1 276 ? 10.915 -8.357 0.569 1.00 58.31 276 ASP A O 1
ATOM 2218 N N . GLY A 1 277 ? 9.665 -6.885 1.698 1.00 62.88 277 GLY A N 1
ATOM 2219 C CA . GLY A 1 277 ? 9.733 -5.830 0.690 1.00 62.88 277 GLY A CA 1
ATOM 2220 C C . GLY A 1 277 ? 9.654 -4.453 1.337 1.00 62.88 277 GLY A C 1
ATOM 2221 O O . GLY A 1 277 ? 9.049 -4.284 2.398 1.00 62.88 277 GLY A O 1
ATOM 2222 N N . THR A 1 278 ? 10.258 -3.448 0.704 1.00 72.81 278 THR A N 1
ATOM 2223 C CA . THR A 1 278 ? 10.199 -2.068 1.198 1.00 72.81 278 THR A CA 1
ATOM 2224 C C . THR A 1 278 ? 8.763 -1.544 1.175 1.00 72.81 278 THR A C 1
ATOM 2226 O O . THR A 1 278 ? 7.971 -1.855 0.282 1.00 72.81 278 THR A O 1
ATOM 2229 N N . PHE A 1 279 ? 8.400 -0.754 2.186 1.00 77.00 279 PHE A N 1
ATOM 2230 C CA . PHE A 1 279 ? 7.089 -0.117 2.231 1.00 77.00 279 PHE A CA 1
ATOM 2231 C C . PHE A 1 279 ? 7.000 1.002 1.183 1.00 77.00 279 PHE A C 1
ATOM 2233 O O . PHE A 1 279 ? 7.970 1.746 1.000 1.00 77.00 279 PHE A O 1
ATOM 2240 N N . PRO A 1 280 ? 5.839 1.176 0.522 1.00 82.44 280 PRO A N 1
ATOM 2241 C CA . PRO A 1 280 ? 5.559 2.400 -0.216 1.00 82.44 280 PRO A CA 1
ATOM 2242 C C . PRO A 1 280 ? 5.758 3.623 0.684 1.00 82.44 280 PRO A C 1
ATOM 2244 O O . PRO A 1 280 ? 5.392 3.589 1.857 1.00 82.44 280 PRO A O 1
ATOM 2247 N N . GLU A 1 281 ? 6.281 4.720 0.135 1.00 80.00 281 GLU A N 1
ATOM 2248 C CA . GLU A 1 281 ? 6.610 5.932 0.903 1.00 80.00 281 GLU A CA 1
ATOM 2249 C C . GLU A 1 281 ? 5.438 6.433 1.763 1.00 80.00 281 GLU A C 1
ATOM 2251 O O . GLU A 1 281 ? 5.611 6.714 2.949 1.00 80.00 281 GLU A O 1
ATOM 2256 N N . TRP A 1 282 ? 4.224 6.460 1.202 1.00 84.94 282 TRP A N 1
ATOM 2257 C CA . TRP A 1 282 ? 3.018 6.866 1.928 1.00 84.94 282 TRP A CA 1
ATOM 2258 C C . TRP A 1 282 ? 2.716 5.958 3.132 1.00 84.94 282 TRP A C 1
ATOM 2260 O O . TRP A 1 282 ? 2.267 6.446 4.167 1.00 84.94 282 TRP A O 1
ATOM 2270 N N . LEU A 1 283 ? 2.991 4.654 3.027 1.00 85.00 283 LEU A N 1
ATOM 2271 C CA . LEU A 1 283 ? 2.763 3.699 4.109 1.00 85.00 283 LEU A CA 1
ATOM 2272 C C . LEU A 1 283 ? 3.844 3.826 5.184 1.00 85.00 283 LEU A C 1
ATOM 2274 O O . LEU A 1 283 ? 3.529 3.743 6.365 1.00 85.00 283 LEU A O 1
ATOM 2278 N N . THR A 1 284 ? 5.093 4.103 4.798 1.00 83.00 284 THR A N 1
ATOM 2279 C CA . THR A 1 284 ? 6.170 4.425 5.746 1.00 83.00 284 THR A CA 1
ATOM 2280 C C . THR A 1 284 ? 5.810 5.643 6.593 1.00 83.00 284 THR A C 1
ATOM 2282 O O . THR A 1 284 ? 5.985 5.612 7.810 1.00 83.00 284 THR A O 1
ATOM 2285 N N . ILE A 1 285 ? 5.265 6.697 5.973 1.00 82.94 285 ILE A N 1
ATOM 2286 C CA . ILE A 1 285 ? 4.797 7.895 6.685 1.00 82.94 285 ILE A CA 1
ATOM 2287 C C . ILE A 1 285 ? 3.698 7.521 7.683 1.00 82.94 285 ILE A C 1
ATOM 2289 O O . ILE A 1 285 ? 3.811 7.856 8.858 1.00 82.94 285 ILE A O 1
ATOM 2293 N N . LEU A 1 286 ? 2.675 6.782 7.245 1.00 84.56 286 LEU A N 1
ATOM 2294 C CA . LEU A 1 286 ? 1.580 6.371 8.126 1.00 84.56 286 LEU A CA 1
ATOM 2295 C C . LEU A 1 286 ? 2.041 5.478 9.278 1.00 84.56 286 LEU A C 1
ATOM 2297 O O . LEU A 1 286 ? 1.620 5.680 10.413 1.00 84.56 286 LEU A O 1
ATOM 2301 N N . ASN A 1 287 ? 2.933 4.527 9.009 1.00 83.38 287 ASN A N 1
ATOM 2302 C CA . ASN A 1 287 ? 3.465 3.623 10.022 1.00 83.38 287 ASN A CA 1
ATOM 2303 C C . ASN A 1 287 ? 4.225 4.378 11.126 1.00 83.38 287 ASN A C 1
ATOM 2305 O O . ASN A 1 287 ? 4.167 3.994 12.289 1.00 83.38 287 ASN A O 1
ATOM 2309 N N . ARG A 1 288 ? 4.890 5.492 10.789 1.00 80.81 288 ARG A N 1
ATOM 2310 C CA . ARG A 1 288 ? 5.544 6.372 11.776 1.00 80.81 288 ARG A CA 1
ATOM 2311 C C . ARG A 1 288 ? 4.545 7.124 12.660 1.00 80.81 288 ARG A C 1
ATOM 2313 O O . ARG A 1 288 ? 4.901 7.516 13.769 1.00 80.81 288 ARG A O 1
ATOM 2320 N N . CYS A 1 289 ? 3.319 7.342 12.184 1.00 76.56 289 CYS A N 1
ATOM 2321 C CA . CYS A 1 289 ? 2.264 8.012 12.944 1.00 76.56 289 CYS A CA 1
ATOM 2322 C C . CYS A 1 289 ? 1.566 7.078 13.937 1.00 76.56 289 CYS A C 1
ATOM 2324 O O . CYS A 1 289 ? 0.957 7.555 14.894 1.00 76.56 289 CYS A O 1
ATOM 2326 N N . ILE A 1 290 ? 1.641 5.763 13.723 1.00 70.69 290 ILE A N 1
ATOM 2327 C CA . ILE A 1 290 ? 1.056 4.799 14.645 1.00 70.69 290 ILE A CA 1
ATOM 2328 C C . ILE A 1 290 ? 1.912 4.713 15.902 1.00 70.69 290 ILE A C 1
ATOM 2330 O O . ILE A 1 290 ? 3.084 4.332 15.870 1.00 70.69 290 ILE A O 1
ATOM 2334 N N . ARG A 1 291 ? 1.284 4.984 17.044 1.00 65.44 291 ARG A N 1
ATOM 2335 C CA . ARG A 1 291 ? 1.784 4.483 18.321 1.00 65.44 291 ARG A CA 1
ATOM 2336 C C . ARG A 1 291 ? 1.238 3.060 18.486 1.00 65.44 291 ARG A C 1
ATOM 2338 O O . ARG A 1 291 ? 0.032 2.890 18.342 1.00 65.44 291 ARG A O 1
ATOM 2345 N N . PRO A 1 292 ? 2.080 2.051 18.753 1.00 57.25 292 PRO A N 1
ATOM 2346 C CA . PRO A 1 292 ? 1.613 0.676 18.907 1.00 57.25 292 PRO A CA 1
ATOM 2347 C C . PRO A 1 292 ? 0.503 0.598 19.956 1.00 57.25 292 PRO A C 1
ATOM 2349 O O . PRO A 1 292 ? 0.666 1.118 21.065 1.00 57.25 292 PRO A O 1
ATOM 2352 N N . VAL A 1 293 ? -0.614 -0.036 19.581 1.00 50.44 293 VAL A N 1
ATOM 2353 C CA . VAL A 1 293 ? -1.757 -0.257 20.471 1.00 50.44 293 VAL A CA 1
ATOM 2354 C C . VAL A 1 293 ? -1.299 -1.169 21.591 1.00 50.44 293 VAL A C 1
ATOM 2356 O O . VAL A 1 293 ? -0.991 -2.343 21.383 1.00 50.44 293 VAL A O 1
ATOM 2359 N N . ILE A 1 294 ? -1.233 -0.625 22.798 1.00 53.81 294 ILE A N 1
ATOM 2360 C CA . ILE A 1 294 ? -0.928 -1.416 23.979 1.00 53.81 294 ILE A CA 1
ATOM 2361 C C . ILE A 1 294 ? -2.223 -1.518 24.761 1.00 53.81 294 ILE A C 1
ATOM 2363 O O . ILE A 1 294 ? -2.663 -0.512 25.319 1.00 53.81 294 ILE A O 1
ATOM 2367 N N . PRO A 1 295 ? -2.865 -2.698 24.794 1.00 53.22 295 PRO A N 1
ATOM 2368 C CA . PRO A 1 295 ? -4.097 -2.858 25.543 1.00 53.22 295 PRO A CA 1
ATOM 2369 C C . PRO A 1 295 ? -3.840 -2.462 26.995 1.00 53.22 295 PRO A C 1
ATOM 2371 O O . PRO A 1 295 ? -2.918 -2.986 27.624 1.00 53.22 295 PRO A O 1
ATOM 2374 N N . ARG A 1 296 ? -4.639 -1.521 27.516 1.00 55.84 296 ARG A N 1
ATOM 2375 C CA . ARG A 1 296 ? -4.548 -1.097 28.916 1.00 55.84 296 ARG A CA 1
ATOM 2376 C C . ARG A 1 296 ? -4.860 -2.312 29.796 1.00 55.84 296 ARG A C 1
ATOM 2378 O O . ARG A 1 296 ? -5.981 -2.815 29.740 1.00 55.84 296 ARG A O 1
ATOM 2385 N N . PRO A 1 297 ? -3.894 -2.838 30.558 1.00 63.81 297 PRO A N 1
ATOM 2386 C CA . PRO A 1 297 ? -4.136 -4.033 31.351 1.00 63.81 297 PRO A CA 1
ATOM 2387 C C . PRO A 1 297 ? -5.032 -3.690 32.548 1.00 63.81 297 PRO A C 1
ATOM 2389 O O . PRO A 1 297 ? -4.730 -2.777 33.311 1.00 63.81 297 PRO A O 1
ATOM 2392 N N . GLU A 1 298 ? -6.110 -4.453 32.744 1.00 65.31 298 GLU A N 1
ATOM 2393 C CA . GLU A 1 298 ? -7.035 -4.284 33.882 1.00 65.31 298 GLU A CA 1
ATOM 2394 C C . GLU A 1 298 ? -6.340 -4.476 35.237 1.00 65.31 298 GLU A C 1
ATOM 2396 O O . GLU A 1 298 ? -6.756 -3.931 36.258 1.00 65.31 298 GLU A O 1
ATOM 2401 N N . ARG A 1 299 ? -5.277 -5.287 35.265 1.00 71.94 299 ARG A N 1
ATOM 2402 C CA . ARG A 1 299 ? -4.465 -5.538 36.455 1.00 71.94 299 ARG A CA 1
ATOM 2403 C C . ARG A 1 299 ? -3.000 -5.628 36.080 1.00 71.94 299 ARG A C 1
ATOM 2405 O O . ARG A 1 299 ? -2.619 -6.406 35.207 1.00 71.94 299 ARG A O 1
ATOM 2412 N N . ILE A 1 300 ? -2.173 -4.900 36.817 1.00 83.19 300 ILE A N 1
ATOM 2413 C CA . ILE A 1 300 ? -0.722 -4.984 36.710 1.00 83.19 300 ILE A CA 1
ATOM 2414 C C . ILE A 1 300 ? -0.141 -5.463 38.024 1.00 83.19 300 ILE A C 1
ATOM 2416 O O . ILE A 1 300 ? -0.445 -4.947 39.095 1.00 83.19 300 ILE A O 1
ATOM 2420 N N . THR A 1 301 ? 0.711 -6.477 37.929 1.00 87.56 301 THR A N 1
ATOM 2421 C CA . THR A 1 301 ? 1.524 -6.930 39.052 1.00 87.56 301 THR A CA 1
ATOM 2422 C C . THR A 1 301 ? 2.810 -6.112 39.119 1.00 87.56 301 THR A C 1
ATOM 2424 O O . THR A 1 301 ? 3.320 -5.658 38.093 1.00 87.56 301 THR A O 1
ATOM 2427 N N . LEU A 1 302 ? 3.404 -5.998 40.309 1.00 83.94 302 LEU A N 1
ATOM 2428 C CA . LEU A 1 302 ? 4.726 -5.382 40.485 1.00 83.94 302 LEU A CA 1
ATOM 2429 C C . LEU A 1 302 ? 5.777 -6.004 39.547 1.00 83.94 302 LEU A C 1
ATOM 2431 O O . LEU A 1 302 ? 6.604 -5.311 38.961 1.00 83.94 302 LEU A O 1
ATOM 2435 N N . GLN A 1 303 ? 5.707 -7.320 39.341 1.00 85.44 303 GLN A N 1
ATOM 2436 C CA . GLN A 1 303 ? 6.598 -8.015 38.417 1.00 85.44 303 GLN A CA 1
ATOM 2437 C C . GLN A 1 303 ? 6.334 -7.651 36.946 1.00 85.44 303 GLN A C 1
ATOM 2439 O O . GLN A 1 303 ? 7.270 -7.634 36.148 1.00 85.44 303 GLN A O 1
ATOM 2444 N N . GLY A 1 304 ? 5.089 -7.326 36.586 1.00 85.31 304 GLY A N 1
ATOM 2445 C CA . GLY A 1 304 ? 4.728 -6.755 35.288 1.00 85.31 304 GLY A CA 1
ATOM 2446 C C . GLY A 1 304 ? 5.342 -5.370 35.068 1.00 85.31 304 GLY A C 1
ATOM 2447 O O . GLY A 1 304 ? 5.955 -5.149 34.027 1.00 85.31 304 GLY A O 1
ATOM 2448 N N . LEU A 1 305 ? 5.278 -4.485 36.070 1.00 88.00 305 LEU A N 1
ATOM 2449 C CA . LEU A 1 305 ? 5.941 -3.172 36.029 1.00 88.00 305 LEU A CA 1
ATOM 2450 C C . LEU A 1 305 ? 7.454 -3.297 35.825 1.00 88.00 305 LEU A C 1
ATOM 2452 O O . LEU A 1 305 ? 8.008 -2.657 34.935 1.00 88.00 305 LEU A O 1
ATOM 2456 N N . ILE A 1 306 ? 8.117 -4.165 36.596 1.00 88.19 306 ILE A N 1
ATOM 2457 C CA . ILE A 1 306 ? 9.567 -4.388 36.478 1.00 88.19 306 ILE A CA 1
ATOM 2458 C C . ILE A 1 306 ? 9.930 -4.883 35.070 1.00 88.19 306 ILE A C 1
ATOM 2460 O O . ILE A 1 306 ? 10.906 -4.422 34.479 1.00 88.19 306 ILE A O 1
ATOM 2464 N N . ARG A 1 307 ? 9.133 -5.794 34.492 1.00 87.38 307 ARG A N 1
ATOM 2465 C CA . ARG A 1 307 ? 9.340 -6.266 33.112 1.00 87.38 307 ARG A CA 1
ATOM 2466 C C . ARG A 1 307 ? 9.192 -5.141 32.089 1.00 87.38 307 ARG A C 1
ATOM 2468 O O . ARG A 1 307 ? 10.003 -5.072 31.172 1.00 87.38 307 ARG A O 1
ATOM 2475 N N . LEU A 1 308 ? 8.206 -4.260 32.250 1.00 86.12 308 LEU A N 1
ATOM 2476 C CA . LEU A 1 308 ? 8.016 -3.107 31.366 1.00 86.12 308 LEU A CA 1
ATOM 2477 C C . LEU A 1 308 ? 9.167 -2.102 31.487 1.00 86.12 308 LEU A C 1
ATOM 2479 O O . LEU A 1 308 ? 9.680 -1.644 30.471 1.00 86.12 308 LEU A O 1
ATOM 2483 N N . GLN A 1 309 ? 9.644 -1.818 32.701 1.00 91.25 309 GLN A N 1
ATOM 2484 C CA . GLN A 1 309 ? 10.821 -0.968 32.918 1.00 91.25 309 GLN A CA 1
ATOM 2485 C C . GLN A 1 309 ? 12.075 -1.529 32.238 1.00 91.25 309 GLN A C 1
ATOM 2487 O O . GLN A 1 309 ? 12.819 -0.784 31.593 1.00 91.25 309 GLN A O 1
ATOM 2492 N N . LEU A 1 310 ? 12.299 -2.842 32.347 1.00 91.44 310 LEU A N 1
ATOM 2493 C CA . LEU A 1 310 ? 13.389 -3.521 31.645 1.00 91.44 310 LEU A CA 1
ATOM 2494 C C . LEU A 1 310 ? 13.214 -3.423 30.125 1.00 91.44 310 LEU A C 1
ATOM 2496 O O . LEU A 1 310 ? 14.146 -3.016 29.440 1.00 91.44 310 LEU A O 1
ATOM 2500 N N . ALA A 1 311 ? 12.009 -3.679 29.609 1.00 84.25 311 ALA A N 1
ATOM 2501 C CA . ALA A 1 311 ? 11.715 -3.568 28.182 1.00 84.25 311 ALA A CA 1
ATOM 2502 C C . ALA A 1 311 ? 11.958 -2.149 27.637 1.00 84.25 311 ALA A C 1
ATOM 2504 O O . ALA A 1 311 ? 12.529 -1.998 26.558 1.00 84.25 311 ALA A O 1
ATOM 2505 N N . VAL A 1 312 ? 11.595 -1.101 28.387 1.00 86.06 312 VAL A N 1
ATOM 2506 C CA . VAL A 1 312 ? 11.893 0.298 28.028 1.00 86.06 312 VAL A CA 1
ATOM 2507 C C . VAL A 1 312 ? 13.394 0.535 27.951 1.00 86.06 312 VAL A C 1
ATOM 2509 O O . VAL A 1 312 ? 13.877 1.165 27.008 1.00 86.06 312 VAL A O 1
ATOM 2512 N N . ARG A 1 313 ? 14.144 0.042 28.939 1.00 92.38 313 ARG A N 1
ATOM 2513 C CA . ARG A 1 313 ? 15.599 0.200 28.987 1.00 92.38 313 ARG A CA 1
ATOM 2514 C C . ARG A 1 313 ? 16.273 -0.493 27.804 1.00 92.38 313 ARG A C 1
ATOM 2516 O O . ARG A 1 313 ? 17.125 0.121 27.161 1.00 92.38 313 ARG A O 1
ATOM 2523 N N . ASP A 1 314 ? 15.861 -1.717 27.500 1.00 89.69 314 ASP A N 1
ATOM 2524 C CA . ASP A 1 314 ? 16.393 -2.504 26.388 1.00 89.69 314 ASP A CA 1
ATOM 2525 C C . ASP A 1 314 ? 16.046 -1.858 25.040 1.00 89.69 314 ASP A C 1
ATOM 2527 O O . ASP A 1 314 ? 16.920 -1.672 24.191 1.00 89.69 314 ASP A O 1
ATOM 2531 N N . ALA A 1 315 ? 14.796 -1.419 24.862 1.00 77.44 315 ALA A N 1
ATOM 2532 C CA . ALA A 1 315 ? 14.364 -0.728 23.651 1.00 77.44 315 ALA A CA 1
ATOM 2533 C C . ALA A 1 315 ? 15.093 0.612 23.458 1.00 77.44 315 ALA A C 1
ATOM 2535 O O . ALA A 1 315 ? 15.480 0.953 22.341 1.00 77.44 315 ALA A O 1
ATOM 2536 N N . ARG A 1 316 ? 15.355 1.353 24.544 1.00 87.06 316 ARG A N 1
ATOM 2537 C CA . ARG A 1 316 ? 16.151 2.588 24.499 1.00 87.06 316 ARG A CA 1
ATOM 2538 C C . ARG A 1 316 ? 17.593 2.315 24.080 1.00 87.06 316 ARG A C 1
ATOM 2540 O O . ARG A 1 316 ? 18.137 3.076 23.285 1.00 87.06 316 ARG A O 1
ATOM 2547 N N . ALA A 1 317 ? 18.211 1.256 24.604 1.00 92.44 317 ALA A N 1
ATOM 2548 C CA . ALA A 1 317 ? 19.561 0.865 24.209 1.00 92.44 317 ALA A CA 1
ATOM 2549 C C . ALA A 1 317 ? 19.616 0.515 22.713 1.00 92.44 317 ALA A C 1
ATOM 2551 O O . ALA A 1 317 ? 20.461 1.046 21.996 1.00 92.44 317 ALA A O 1
ATOM 2552 N N . ALA A 1 318 ? 18.656 -0.280 22.228 1.00 84.19 318 ALA A N 1
ATOM 2553 C CA . ALA A 1 318 ? 18.539 -0.621 20.811 1.00 84.19 318 ALA A CA 1
ATOM 2554 C C . ALA A 1 318 ? 18.342 0.619 19.919 1.00 84.19 318 ALA A C 1
ATOM 2556 O O . ALA A 1 318 ? 18.975 0.723 18.871 1.00 84.19 318 ALA A O 1
ATOM 2557 N N . LEU A 1 319 ? 17.519 1.582 20.349 1.00 78.00 319 LEU A N 1
ATOM 2558 C CA . LEU A 1 319 ? 17.304 2.845 19.637 1.00 78.00 319 LEU A CA 1
ATOM 2559 C C . LEU A 1 319 ? 18.590 3.669 19.510 1.00 78.00 319 LEU A C 1
ATOM 2561 O O . LEU A 1 319 ? 18.874 4.205 18.440 1.00 78.00 319 LEU A O 1
ATOM 2565 N N . VAL A 1 320 ? 19.380 3.768 20.582 1.00 90.81 320 VAL A N 1
ATOM 2566 C CA . VAL A 1 320 ? 20.666 4.482 20.553 1.00 90.81 320 VAL A CA 1
ATOM 2567 C C . VAL A 1 320 ? 21.621 3.823 19.559 1.00 90.81 320 VAL A C 1
ATOM 2569 O O . VA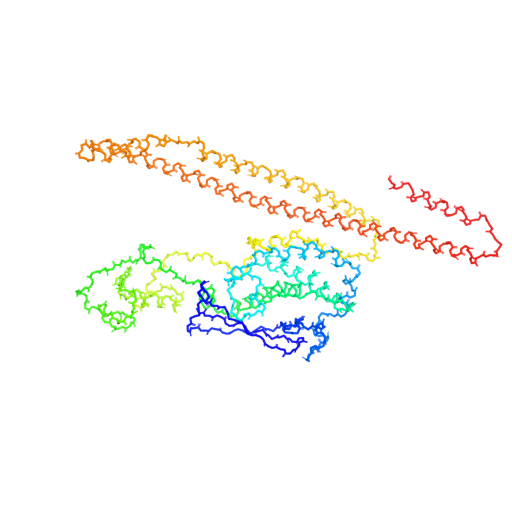L A 1 320 ? 22.165 4.517 18.702 1.00 90.81 320 VAL A O 1
ATOM 2572 N N . THR A 1 321 ? 21.762 2.496 19.607 1.00 93.44 321 THR A N 1
ATOM 2573 C CA . THR A 1 321 ? 22.609 1.754 18.663 1.00 93.44 321 THR A CA 1
ATOM 2574 C C . THR A 1 321 ? 22.147 1.939 17.218 1.00 93.44 321 THR A C 1
ATOM 2576 O O . THR A 1 321 ? 22.950 2.296 16.359 1.00 93.44 321 THR A O 1
ATOM 2579 N N . ALA A 1 322 ? 20.850 1.776 16.941 1.00 78.69 322 ALA A N 1
ATOM 2580 C CA . ALA A 1 322 ? 20.312 1.937 15.591 1.00 78.69 322 ALA A CA 1
ATOM 2581 C C . ALA A 1 322 ? 20.523 3.365 15.052 1.00 78.69 322 ALA A C 1
ATOM 2583 O O . ALA A 1 322 ? 20.862 3.548 13.882 1.00 78.69 322 ALA A O 1
ATOM 2584 N N . ARG A 1 323 ? 20.408 4.383 15.918 1.00 86.12 323 ARG A N 1
ATOM 2585 C CA . ARG A 1 323 ? 20.689 5.780 15.562 1.00 86.12 323 ARG A CA 1
ATOM 2586 C C . ARG A 1 323 ? 22.143 5.986 15.157 1.00 86.12 323 ARG A C 1
ATOM 2588 O O . ARG A 1 323 ? 22.412 6.680 14.179 1.00 86.12 323 ARG A O 1
ATOM 2595 N N . GLU A 1 324 ? 23.082 5.430 15.917 1.00 94.88 324 GLU A N 1
ATOM 2596 C CA . GLU A 1 324 ? 24.513 5.535 15.617 1.00 94.88 324 GLU A CA 1
ATOM 2597 C C . GLU A 1 324 ? 24.846 4.877 14.275 1.00 94.88 324 GLU A C 1
ATOM 2599 O O . GLU A 1 324 ? 25.521 5.486 13.443 1.00 94.88 324 GLU A O 1
ATOM 2604 N N . GLU A 1 325 ? 24.308 3.683 14.018 1.00 92.31 325 GLU A N 1
ATOM 2605 C CA . GLU A 1 325 ? 24.486 2.983 12.743 1.00 92.31 325 GLU A CA 1
ATOM 2606 C C . GLU A 1 325 ? 23.909 3.766 11.557 1.00 92.31 325 GLU A C 1
ATOM 2608 O O . GLU A 1 325 ? 24.573 3.889 10.522 1.00 92.31 325 GLU A O 1
ATOM 2613 N N . TYR A 1 326 ? 22.714 4.347 11.712 1.00 86.00 326 TYR A N 1
ATOM 2614 C CA . TYR A 1 326 ? 22.121 5.230 10.707 1.00 86.00 326 TYR A CA 1
ATOM 2615 C C . TYR A 1 326 ? 23.020 6.440 10.423 1.00 86.00 326 TYR A C 1
ATOM 2617 O O . TYR A 1 326 ? 23.331 6.723 9.266 1.00 86.00 326 TYR A O 1
ATOM 2625 N N . MET A 1 327 ? 23.511 7.122 11.463 1.00 89.31 327 MET A N 1
ATOM 2626 C CA . MET A 1 327 ? 24.388 8.289 11.310 1.00 89.31 327 MET A CA 1
ATOM 2627 C C . MET A 1 327 ? 25.706 7.948 10.599 1.00 89.31 327 MET A C 1
ATOM 2629 O O . MET A 1 327 ? 26.223 8.766 9.831 1.00 89.31 327 MET A O 1
ATOM 2633 N N . ILE A 1 328 ? 26.253 6.751 10.833 1.00 94.19 328 ILE A N 1
ATOM 2634 C CA . ILE A 1 328 ? 27.437 6.247 10.124 1.00 94.19 328 ILE A CA 1
ATOM 2635 C C . ILE A 1 328 ? 27.115 6.017 8.643 1.00 94.19 328 ILE A C 1
ATOM 2637 O O . ILE A 1 328 ? 27.857 6.498 7.784 1.00 94.19 328 ILE A O 1
ATOM 2641 N N . ALA A 1 329 ? 26.010 5.334 8.329 1.00 88.38 329 ALA A N 1
ATOM 2642 C CA . ALA A 1 329 ? 25.607 5.072 6.948 1.00 88.38 329 ALA A CA 1
ATOM 2643 C C . ALA A 1 329 ? 25.321 6.372 6.173 1.00 88.38 329 ALA A C 1
ATOM 2645 O O . ALA A 1 329 ? 25.810 6.557 5.059 1.00 88.38 329 ALA A O 1
ATOM 2646 N N . ASP A 1 330 ? 24.608 7.311 6.793 1.00 86.81 330 ASP A N 1
ATOM 2647 C CA . ASP A 1 330 ? 24.300 8.631 6.239 1.00 86.81 330 ASP A CA 1
ATOM 2648 C C . ASP A 1 330 ? 25.573 9.461 5.981 1.00 86.81 330 ASP A C 1
ATOM 2650 O O . ASP A 1 330 ? 25.721 10.103 4.938 1.00 86.81 330 ASP A O 1
ATOM 2654 N N . ARG A 1 331 ? 26.562 9.392 6.885 1.00 93.81 331 ARG A N 1
ATOM 2655 C CA . ARG A 1 331 ? 27.886 9.991 6.654 1.00 93.81 331 ARG A CA 1
ATOM 2656 C C . ARG A 1 331 ? 28.611 9.348 5.468 1.00 93.81 331 ARG A C 1
ATOM 2658 O O . ARG A 1 331 ? 29.186 10.084 4.671 1.00 93.81 331 ARG A O 1
ATOM 2665 N N . SER A 1 332 ? 28.583 8.024 5.328 1.00 92.62 332 SER A N 1
ATOM 2666 C CA . SER A 1 332 ? 29.206 7.342 4.187 1.00 92.62 332 SER A CA 1
ATOM 2667 C C . SER A 1 332 ? 28.579 7.741 2.852 1.00 92.62 332 SER A C 1
ATOM 2669 O O . SER A 1 332 ? 29.311 7.961 1.889 1.00 92.62 332 SER A O 1
ATOM 2671 N N . VAL A 1 333 ? 27.252 7.904 2.799 1.00 86.38 333 VAL A N 1
ATOM 2672 C CA . VAL A 1 333 ? 26.555 8.407 1.602 1.00 86.38 333 VAL A CA 1
ATOM 2673 C C . VAL A 1 333 ? 27.026 9.818 1.249 1.00 86.38 333 VAL A C 1
ATOM 2675 O O . VAL A 1 333 ? 27.352 10.069 0.088 1.00 86.38 333 VAL A O 1
ATOM 2678 N N . ARG A 1 334 ? 27.126 10.726 2.232 1.00 88.75 334 ARG A N 1
ATOM 2679 C CA . ARG A 1 334 ? 27.654 12.084 2.002 1.00 88.75 334 ARG A CA 1
ATOM 2680 C C . ARG A 1 334 ? 29.073 12.060 1.437 1.00 88.75 334 ARG A C 1
ATOM 2682 O O . ARG A 1 334 ? 29.311 12.661 0.398 1.00 88.75 334 ARG A O 1
ATOM 2689 N N . ILE A 1 335 ? 29.977 11.293 2.050 1.00 87.62 335 ILE A N 1
ATOM 2690 C CA . ILE A 1 335 ? 31.368 11.159 1.582 1.00 87.62 335 ILE A CA 1
ATOM 2691 C C . ILE A 1 335 ? 31.424 10.579 0.160 1.00 87.62 335 ILE A C 1
ATOM 2693 O O . ILE A 1 335 ? 32.211 11.041 -0.664 1.00 87.62 335 ILE A O 1
ATOM 2697 N N . ALA A 1 336 ? 30.604 9.570 -0.150 1.00 83.62 336 ALA A N 1
ATOM 2698 C CA . ALA A 1 336 ? 30.551 8.974 -1.485 1.00 83.62 336 ALA A CA 1
ATOM 2699 C C . ALA A 1 336 ? 30.022 9.961 -2.540 1.00 83.62 336 ALA A C 1
ATOM 2701 O O . ALA A 1 336 ? 30.556 10.008 -3.648 1.00 83.62 336 ALA A O 1
ATOM 2702 N N . THR A 1 337 ? 29.024 10.769 -2.179 1.00 84.81 337 THR A N 1
ATOM 2703 C CA . THR A 1 337 ? 28.456 11.820 -3.037 1.00 84.81 337 THR A CA 1
ATOM 2704 C C . THR A 1 337 ? 29.493 12.910 -3.304 1.00 84.81 337 THR A C 1
ATOM 2706 O O . THR A 1 337 ? 29.823 13.179 -4.455 1.00 84.81 337 THR A O 1
ATOM 2709 N N . GLU A 1 338 ? 30.127 13.439 -2.253 1.00 85.81 338 GLU A N 1
ATOM 2710 C CA . GLU A 1 338 ? 31.215 14.414 -2.379 1.00 85.81 338 GLU A CA 1
ATOM 2711 C C . GLU A 1 338 ? 32.381 13.868 -3.212 1.00 85.81 338 GLU A C 1
ATOM 2713 O O . GLU A 1 338 ? 32.986 14.600 -3.989 1.00 85.81 338 GLU A O 1
ATOM 2718 N N . ALA A 1 339 ? 32.712 12.579 -3.093 1.00 80.62 339 ALA A N 1
ATOM 2719 C CA . ALA A 1 339 ? 33.774 11.966 -3.887 1.00 80.62 339 ALA A CA 1
ATOM 2720 C C . ALA A 1 339 ? 33.442 11.918 -5.387 1.00 80.62 339 ALA A C 1
ATOM 2722 O O . ALA A 1 339 ? 34.370 11.986 -6.199 1.00 80.62 339 ALA A O 1
ATOM 2723 N N . ILE A 1 340 ? 32.164 11.781 -5.752 1.00 77.94 340 ILE A N 1
ATOM 2724 C CA . ILE A 1 340 ? 31.693 11.863 -7.141 1.00 77.94 340 ILE A CA 1
ATOM 2725 C C . ILE A 1 340 ? 31.804 13.307 -7.644 1.00 77.94 340 ILE A C 1
ATOM 2727 O O . ILE A 1 340 ? 32.325 13.509 -8.738 1.00 77.94 340 ILE A O 1
ATOM 2731 N N . ASP A 1 341 ? 31.432 14.286 -6.819 1.00 75.12 341 ASP A N 1
ATOM 2732 C CA . ASP A 1 341 ? 31.397 15.700 -7.212 1.00 75.12 341 ASP A CA 1
ATOM 2733 C C . ASP A 1 341 ? 32.783 16.373 -7.247 1.00 75.12 341 ASP A C 1
ATOM 2735 O O . ASP A 1 341 ? 33.052 17.217 -8.098 1.00 75.12 341 ASP A O 1
ATOM 2739 N N . THR A 1 342 ? 33.694 16.013 -6.336 1.00 68.75 342 THR A N 1
ATOM 2740 C CA . THR A 1 342 ? 34.967 16.741 -6.126 1.00 68.75 342 THR A CA 1
ATOM 2741 C C . THR A 1 342 ? 36.165 16.184 -6.891 1.00 68.75 342 THR A C 1
ATOM 2743 O O . THR A 1 342 ? 37.164 16.885 -7.056 1.00 68.75 342 THR A O 1
ATOM 2746 N N . ARG A 1 343 ? 36.128 14.926 -7.353 1.00 58.97 343 ARG A N 1
ATOM 2747 C CA . ARG A 1 343 ? 37.268 14.305 -8.052 1.00 58.97 343 ARG A CA 1
ATOM 2748 C C . ARG A 1 343 ? 36.980 14.134 -9.531 1.00 58.97 343 ARG A C 1
ATOM 2750 O O . ARG A 1 343 ? 36.599 13.064 -10.003 1.00 58.97 343 ARG A O 1
ATOM 2757 N N . VAL A 1 344 ? 37.268 15.205 -10.248 1.00 55.53 344 VAL A N 1
ATOM 2758 C CA . VAL A 1 344 ? 37.392 15.232 -11.696 1.00 55.53 344 VAL A CA 1
ATOM 2759 C C . VAL A 1 344 ? 38.639 14.408 -12.084 1.00 55.53 344 VAL A C 1
ATOM 2761 O O . VAL A 1 344 ? 39.767 14.856 -11.917 1.00 55.53 344 VAL A O 1
ATOM 2764 N N . PHE A 1 345 ? 38.462 13.144 -12.495 1.00 59.00 345 PHE A N 1
ATOM 2765 C CA . PHE A 1 345 ? 39.580 12.222 -12.813 1.00 59.00 345 PHE A CA 1
ATOM 2766 C C . PHE A 1 345 ? 40.338 12.568 -14.095 1.00 59.00 345 PHE A C 1
ATOM 2768 O O . PHE A 1 345 ? 41.488 12.172 -14.256 1.00 59.00 345 PHE A O 1
ATOM 2775 N N . VAL A 1 346 ? 39.662 13.273 -14.994 1.00 58.03 346 VAL A N 1
ATOM 2776 C CA . VAL A 1 346 ? 40.226 13.983 -16.138 1.00 58.03 346 VAL A CA 1
ATOM 2777 C C . VAL A 1 346 ? 39.580 15.352 -16.030 1.00 58.03 346 VAL A C 1
ATOM 2779 O O . VAL A 1 346 ? 38.345 15.362 -16.106 1.00 58.03 346 VAL A O 1
ATOM 2782 N N . PRO A 1 347 ? 40.334 16.436 -15.746 1.00 62.91 347 PRO A N 1
ATOM 2783 C CA . PRO A 1 347 ? 39.817 17.802 -15.729 1.00 62.91 347 PRO A CA 1
ATOM 2784 C C . PRO A 1 347 ? 38.774 17.949 -16.827 1.00 62.91 347 PRO A C 1
ATOM 2786 O O . PRO A 1 347 ? 39.011 17.510 -17.956 1.00 62.91 347 PRO A O 1
ATOM 2789 N N . LEU A 1 348 ? 37.586 18.460 -16.499 1.00 62.31 348 LEU A N 1
ATOM 2790 C CA . LEU A 1 348 ? 36.544 18.625 -17.510 1.00 62.31 348 LEU A CA 1
ATOM 2791 C C . LEU A 1 348 ? 37.126 19.469 -18.650 1.00 62.31 348 LEU A C 1
ATOM 2793 O O . LEU A 1 348 ? 36.871 19.189 -19.814 1.00 62.31 348 LEU A O 1
ATOM 2797 N N . GLU A 1 349 ? 38.015 20.407 -18.300 1.00 66.62 349 GLU A N 1
ATOM 2798 C CA . GLU A 1 349 ? 38.829 21.178 -19.226 1.00 66.62 349 GLU A CA 1
ATOM 2799 C C . GLU A 1 349 ? 39.706 20.320 -20.144 1.00 66.62 349 GLU A C 1
ATOM 2801 O O . GLU A 1 349 ? 39.817 20.665 -21.307 1.00 66.62 349 GLU A O 1
ATOM 2806 N N . ASP A 1 350 ? 40.295 19.210 -19.698 1.00 66.31 350 ASP A N 1
ATOM 2807 C CA . ASP A 1 350 ? 41.126 18.330 -20.536 1.00 66.31 350 ASP A CA 1
ATOM 2808 C C . ASP A 1 350 ? 40.271 17.499 -21.503 1.00 66.31 350 ASP A C 1
ATOM 2810 O O . ASP A 1 350 ? 40.625 17.337 -22.672 1.00 66.31 350 ASP A O 1
ATOM 2814 N N . LEU A 1 351 ? 39.114 17.009 -21.041 1.00 66.62 351 LEU A N 1
ATOM 2815 C CA . LEU A 1 351 ? 38.126 16.324 -21.885 1.00 66.62 351 LEU A CA 1
ATOM 2816 C C . LEU A 1 351 ? 37.535 17.275 -22.932 1.00 66.62 351 LEU A C 1
ATOM 2818 O O . LEU A 1 351 ? 37.439 16.896 -24.098 1.00 66.62 351 LEU A O 1
ATOM 2822 N N . HIS A 1 352 ? 37.201 18.504 -22.532 1.00 71.25 352 HIS A N 1
ATOM 2823 C CA . HIS A 1 352 ? 36.722 19.563 -23.418 1.00 71.25 352 HIS A CA 1
ATOM 2824 C C . HIS A 1 352 ? 37.814 20.033 -24.376 1.00 71.25 352 HIS A C 1
ATOM 2826 O O . HIS A 1 352 ? 37.590 20.028 -25.574 1.00 71.25 352 HIS A O 1
ATOM 2832 N N . THR A 1 353 ? 39.028 20.307 -23.895 1.00 75.25 353 THR A N 1
ATOM 2833 C CA . THR A 1 353 ? 40.172 20.704 -24.734 1.00 75.25 353 THR A CA 1
ATOM 2834 C C . THR A 1 353 ? 40.470 19.646 -25.789 1.00 75.25 353 THR A C 1
ATOM 2836 O O . THR A 1 353 ? 40.794 19.976 -26.928 1.00 75.25 353 THR A O 1
ATOM 2839 N N . PHE A 1 354 ? 40.367 18.362 -25.439 1.00 65.69 354 PHE A N 1
ATOM 2840 C CA . PHE A 1 354 ? 40.558 17.290 -26.406 1.00 65.69 354 PHE A CA 1
ATOM 2841 C C . PHE A 1 354 ? 39.375 17.172 -27.374 1.00 65.69 354 PHE A C 1
ATOM 2843 O O . PHE A 1 354 ? 39.590 17.009 -28.571 1.00 65.69 354 PHE A O 1
ATOM 2850 N N . GLN A 1 355 ? 38.137 17.289 -26.885 1.00 75.31 355 GLN A N 1
ATOM 2851 C CA . GLN A 1 355 ? 36.932 17.305 -27.717 1.00 75.31 355 GLN A CA 1
ATOM 2852 C C . GLN A 1 355 ? 36.954 18.468 -28.723 1.00 75.31 355 GLN A C 1
ATOM 2854 O O . GLN A 1 355 ? 36.658 18.257 -29.896 1.00 75.31 355 GLN A O 1
ATOM 2859 N N . ASP A 1 356 ? 37.387 19.650 -28.296 1.00 79.88 356 ASP A N 1
ATOM 2860 C CA . ASP A 1 356 ? 37.525 20.851 -29.118 1.00 79.88 356 ASP A CA 1
ATOM 2861 C C . ASP A 1 356 ? 38.618 20.666 -30.181 1.00 79.88 356 ASP A C 1
ATOM 2863 O O . ASP A 1 356 ? 38.363 20.883 -31.364 1.00 79.88 356 ASP A O 1
ATOM 2867 N N . ARG A 1 357 ? 39.797 20.132 -29.816 1.00 67.38 357 ARG A N 1
ATOM 2868 C CA . ARG A 1 357 ? 40.842 19.760 -30.798 1.00 67.38 357 ARG A CA 1
ATOM 2869 C C . ARG A 1 357 ? 40.352 18.719 -31.802 1.00 67.38 357 ARG A C 1
ATOM 2871 O O . ARG A 1 357 ? 40.719 18.778 -32.976 1.00 67.38 357 ARG A O 1
ATOM 2878 N N . LEU A 1 358 ? 39.534 17.770 -31.349 1.00 70.12 358 LEU A N 1
ATOM 2879 C CA . LEU A 1 358 ? 38.977 16.715 -32.188 1.00 70.12 358 LEU A CA 1
ATOM 2880 C C . LEU A 1 358 ? 37.959 17.270 -33.193 1.00 70.12 358 LEU A C 1
ATOM 2882 O O . LEU A 1 358 ? 37.926 16.819 -34.335 1.00 70.12 358 LEU A O 1
ATOM 2886 N N . LEU A 1 359 ? 37.187 18.283 -32.794 1.00 74.31 359 LEU A N 1
ATOM 2887 C CA . LEU A 1 359 ? 36.251 19.006 -33.656 1.00 74.31 359 LEU A CA 1
ATOM 2888 C C . LEU A 1 359 ? 36.961 19.959 -34.633 1.00 74.31 359 LEU A C 1
ATOM 2890 O O . LEU A 1 359 ? 36.550 20.055 -35.787 1.00 74.31 359 LEU A O 1
ATOM 2894 N N . GLU A 1 360 ? 38.036 20.628 -34.209 1.00 76.44 360 GLU A N 1
ATOM 2895 C CA . GLU A 1 360 ? 38.785 21.586 -35.037 1.00 76.44 360 GLU A CA 1
ATOM 2896 C C . GLU A 1 360 ? 39.731 20.919 -36.049 1.00 76.44 360 GLU A C 1
ATOM 2898 O O . GLU A 1 360 ? 39.964 21.459 -37.130 1.00 76.44 360 GLU A O 1
ATOM 2903 N N . SER A 1 361 ? 40.286 19.747 -35.720 1.00 65.88 361 SER A N 1
ATOM 2904 C CA . SER A 1 361 ? 41.374 19.107 -36.480 1.00 65.88 361 SER A CA 1
ATOM 2905 C C . SER A 1 361 ? 41.061 17.677 -36.930 1.00 65.88 361 SER A C 1
ATOM 2907 O O . SER A 1 361 ? 41.985 16.910 -37.197 1.00 65.88 361 SER A O 1
ATOM 2909 N N . ALA A 1 362 ? 39.780 17.310 -37.058 1.00 60.38 362 ALA A N 1
ATOM 2910 C CA . ALA A 1 362 ? 39.316 15.952 -37.387 1.00 60.38 362 ALA A CA 1
ATOM 2911 C C . ALA A 1 362 ? 40.007 15.296 -38.607 1.00 60.38 362 ALA A C 1
ATOM 2913 O O . ALA A 1 362 ? 40.054 14.073 -38.702 1.00 60.38 362 ALA A O 1
ATOM 2914 N N . ALA A 1 363 ? 40.559 16.092 -39.531 1.00 62.19 363 ALA A N 1
ATOM 2915 C CA . ALA A 1 363 ? 41.272 15.614 -40.715 1.00 62.19 363 ALA A CA 1
ATOM 2916 C C . ALA A 1 363 ? 42.742 15.191 -40.472 1.00 62.19 363 ALA A C 1
ATOM 2918 O O . ALA A 1 363 ? 43.297 14.502 -41.322 1.00 62.19 363 ALA A O 1
ATOM 2919 N N . ASN A 1 364 ? 43.368 15.582 -39.350 1.00 68.00 364 ASN A N 1
ATOM 2920 C CA . ASN A 1 364 ? 44.818 15.448 -39.103 1.00 68.00 364 ASN A CA 1
ATOM 2921 C C . ASN A 1 364 ? 45.179 14.803 -37.747 1.00 68.00 364 ASN A C 1
ATOM 2923 O O . ASN A 1 364 ? 46.313 14.939 -37.292 1.00 68.00 364 ASN A O 1
ATOM 2927 N N . ILE A 1 365 ? 44.242 14.134 -37.070 1.00 71.88 365 ILE A N 1
ATOM 2928 C CA . ILE A 1 365 ? 44.539 13.454 -35.797 1.00 71.88 365 ILE A CA 1
ATOM 2929 C C . ILE A 1 365 ? 45.349 12.193 -36.083 1.00 71.88 365 ILE A C 1
ATOM 2931 O O . ILE A 1 365 ? 44.904 11.328 -36.841 1.00 71.88 365 ILE A O 1
ATOM 2935 N N . GLU A 1 366 ? 46.525 12.071 -35.465 1.00 79.88 366 GLU A N 1
ATOM 2936 C CA . GLU A 1 366 ? 47.292 10.833 -35.541 1.00 79.88 366 GLU A CA 1
ATOM 2937 C C . GLU A 1 366 ? 46.505 9.693 -34.881 1.00 79.88 366 GLU A C 1
ATOM 2939 O O . GLU A 1 366 ? 45.895 9.849 -33.822 1.00 79.88 366 GLU A O 1
ATOM 2944 N N . GLU A 1 367 ? 46.522 8.511 -35.501 1.00 76.31 367 GLU A N 1
ATOM 2945 C CA . GLU A 1 367 ? 45.788 7.334 -35.017 1.00 76.31 367 GLU A CA 1
ATOM 2946 C C . GLU A 1 367 ? 46.106 7.008 -33.544 1.00 76.31 367 GLU A C 1
ATOM 2948 O O . GLU A 1 367 ? 45.240 6.544 -32.798 1.00 76.31 367 GLU A O 1
ATOM 2953 N N . GLN A 1 368 ? 47.339 7.288 -33.115 1.00 75.56 368 GLN A N 1
ATOM 2954 C CA . GLN A 1 368 ? 47.795 7.081 -31.746 1.00 75.56 368 GLN A CA 1
ATOM 2955 C C . GLN A 1 368 ? 47.098 8.021 -30.747 1.00 75.56 368 GLN A C 1
ATOM 2957 O O . GLN A 1 368 ? 46.589 7.541 -29.733 1.00 75.56 368 GLN A O 1
ATOM 2962 N N . ASP A 1 369 ? 46.965 9.311 -31.065 1.00 75.00 369 ASP A N 1
ATOM 2963 C CA . ASP A 1 369 ? 46.283 10.291 -30.208 1.00 75.00 369 ASP A CA 1
ATOM 2964 C C . ASP A 1 369 ? 44.801 9.934 -30.016 1.00 75.00 369 ASP A C 1
ATOM 2966 O O . ASP A 1 369 ? 44.248 10.031 -28.916 1.00 75.00 369 ASP A O 1
ATOM 2970 N N . PHE A 1 370 ? 44.149 9.447 -31.077 1.00 75.50 370 PHE A N 1
ATOM 2971 C CA . PHE A 1 370 ? 42.768 8.976 -30.994 1.00 75.50 370 PHE A CA 1
ATOM 2972 C C . PHE A 1 370 ? 42.631 7.728 -30.107 1.00 75.50 370 PHE A C 1
ATOM 2974 O O . PHE A 1 370 ? 41.693 7.629 -29.307 1.00 75.50 370 PHE A O 1
ATOM 2981 N N . ARG A 1 371 ? 43.572 6.777 -30.199 1.00 73.44 371 ARG A N 1
ATOM 2982 C CA . ARG A 1 371 ? 43.597 5.581 -29.338 1.00 73.44 371 ARG A CA 1
ATOM 2983 C C . ARG A 1 371 ? 43.805 5.945 -27.866 1.00 73.44 371 ARG A C 1
ATOM 2985 O O . ARG A 1 371 ? 43.104 5.388 -27.014 1.00 73.44 371 ARG A O 1
ATOM 2992 N N . ASP A 1 372 ? 44.692 6.891 -27.571 1.00 74.25 372 ASP A N 1
ATOM 2993 C CA . ASP A 1 372 ? 44.986 7.346 -26.207 1.00 74.25 372 ASP A CA 1
ATOM 2994 C C . ASP A 1 372 ? 43.797 8.099 -25.583 1.00 74.25 372 ASP A C 1
ATOM 2996 O O . ASP A 1 372 ? 43.465 7.895 -24.406 1.00 74.25 372 ASP A O 1
ATOM 3000 N N . TYR A 1 373 ? 43.056 8.865 -26.387 1.00 74.50 373 TYR A N 1
ATOM 3001 C CA . TYR A 1 373 ? 41.780 9.454 -25.976 1.00 74.50 373 TYR A CA 1
ATOM 3002 C C . TYR A 1 373 ? 40.714 8.405 -25.685 1.00 74.50 373 TYR A C 1
ATOM 3004 O O . TYR A 1 373 ? 40.114 8.414 -24.609 1.00 74.50 373 TYR A O 1
ATOM 3012 N N . GLN A 1 374 ? 40.490 7.465 -26.608 1.00 75.62 374 GLN A N 1
ATOM 3013 C CA . GLN A 1 374 ? 39.513 6.401 -26.390 1.00 75.62 374 GLN A CA 1
ATOM 3014 C C . GLN A 1 374 ? 39.850 5.573 -25.144 1.00 75.62 374 GLN A C 1
ATOM 3016 O O . GLN A 1 374 ? 38.953 5.142 -24.417 1.00 75.62 374 GLN A O 1
ATOM 3021 N N . TYR A 1 375 ? 41.137 5.336 -24.881 1.00 75.81 375 TYR A N 1
ATOM 3022 C CA . TYR A 1 375 ? 41.591 4.684 -23.659 1.00 75.81 375 TYR A CA 1
ATOM 3023 C C . TYR A 1 375 ? 41.260 5.516 -22.411 1.00 75.81 375 TYR A C 1
ATOM 3025 O O . TYR A 1 375 ? 40.644 4.990 -21.481 1.00 75.81 375 TYR A O 1
ATOM 3033 N N . SER A 1 376 ? 41.584 6.810 -22.414 1.00 73.06 376 SER A N 1
ATOM 3034 C CA . SER A 1 376 ? 41.306 7.732 -21.303 1.00 73.06 376 SER A CA 1
ATOM 3035 C C . SER A 1 376 ? 39.806 7.872 -21.019 1.00 73.06 376 SER A C 1
ATOM 3037 O O . SER A 1 376 ? 39.383 7.796 -19.864 1.00 73.06 376 SER A O 1
ATOM 3039 N N . LEU A 1 377 ? 38.979 7.964 -22.065 1.00 74.50 377 LEU A N 1
ATOM 3040 C CA . LEU A 1 377 ? 37.521 8.018 -21.954 1.00 74.50 377 LEU A CA 1
ATOM 3041 C C . LEU A 1 377 ? 36.949 6.727 -21.350 1.00 74.50 377 LEU A C 1
ATOM 3043 O O . LEU A 1 377 ? 36.136 6.786 -20.427 1.00 74.50 377 LEU A O 1
ATOM 3047 N N . ARG A 1 378 ? 37.409 5.553 -21.809 1.00 74.31 378 ARG A N 1
ATOM 3048 C CA . ARG A 1 378 ? 36.993 4.256 -21.244 1.00 74.31 378 ARG A CA 1
ATOM 3049 C C . ARG A 1 378 ? 37.396 4.116 -19.775 1.00 74.31 378 ARG A C 1
ATOM 3051 O O . ARG A 1 378 ? 36.604 3.625 -18.971 1.00 74.31 378 ARG A O 1
ATOM 3058 N N . GLN A 1 379 ? 38.598 4.561 -19.403 1.00 72.94 379 GLN A N 1
ATOM 3059 C CA . GLN A 1 379 ? 39.051 4.557 -18.007 1.00 72.94 379 GLN A CA 1
ATOM 3060 C C . GLN A 1 379 ? 38.218 5.501 -17.131 1.00 72.94 379 GLN A C 1
ATOM 3062 O O . GLN A 1 379 ? 37.826 5.126 -16.021 1.00 72.94 379 GLN A O 1
ATOM 3067 N N . HIS A 1 380 ? 37.878 6.687 -17.642 1.00 74.44 380 HIS A N 1
ATOM 3068 C CA . HIS A 1 380 ? 36.995 7.633 -16.965 1.00 74.44 380 HIS A CA 1
ATOM 3069 C C . HIS A 1 380 ? 35.596 7.036 -16.734 1.00 74.44 380 HIS A C 1
ATOM 3071 O O . HIS A 1 380 ? 35.128 6.982 -15.596 1.00 74.44 380 HIS A O 1
ATOM 3077 N N . GLN A 1 381 ? 34.960 6.507 -17.786 1.00 75.06 381 GLN A N 1
ATOM 3078 C CA . GLN A 1 381 ? 33.639 5.872 -17.709 1.00 75.06 381 GLN A CA 1
ATOM 3079 C C . GLN A 1 381 ? 33.621 4.692 -16.729 1.00 75.06 381 GLN A C 1
ATOM 3081 O O . GLN A 1 381 ? 32.721 4.594 -15.895 1.00 75.06 381 GLN A O 1
ATOM 3086 N N . ARG A 1 382 ? 34.641 3.824 -16.770 1.00 73.81 382 ARG A N 1
ATOM 3087 C CA . ARG A 1 382 ? 34.766 2.685 -15.849 1.00 73.81 382 ARG A CA 1
ATOM 3088 C C . ARG A 1 382 ? 34.878 3.138 -14.394 1.00 73.81 382 ARG A C 1
ATOM 3090 O O . ARG A 1 382 ? 34.231 2.565 -13.521 1.00 73.81 382 ARG A O 1
ATOM 3097 N N . THR A 1 383 ? 35.681 4.165 -14.134 1.00 74.56 383 THR A N 1
ATOM 3098 C CA . THR A 1 383 ? 35.899 4.695 -12.782 1.00 74.56 383 THR A CA 1
ATOM 3099 C C . THR A 1 383 ? 34.648 5.377 -12.232 1.00 74.56 383 THR A C 1
ATOM 3101 O O . THR A 1 383 ? 34.296 5.171 -11.068 1.00 74.56 383 THR A O 1
ATOM 3104 N N . ARG A 1 384 ? 33.939 6.140 -13.074 1.00 77.44 384 ARG A N 1
ATOM 3105 C CA . ARG A 1 384 ? 32.642 6.732 -12.734 1.00 77.44 384 ARG A CA 1
ATOM 3106 C C . ARG A 1 384 ? 31.624 5.650 -12.376 1.00 77.44 384 ARG A C 1
ATOM 3108 O O . ARG A 1 384 ? 31.056 5.703 -11.290 1.00 77.44 384 ARG A O 1
ATOM 3115 N N . LEU A 1 385 ? 31.479 4.627 -13.220 1.00 74.50 385 LEU A N 1
ATOM 3116 C CA . LEU A 1 385 ? 30.555 3.516 -12.982 1.00 74.50 385 LEU A CA 1
ATOM 3117 C C . LEU A 1 385 ? 30.866 2.772 -11.672 1.00 74.50 385 LEU A C 1
ATOM 3119 O O . LEU A 1 385 ? 29.959 2.466 -10.903 1.00 74.50 385 LEU A O 1
ATOM 3123 N N . MET A 1 386 ? 32.146 2.510 -11.376 1.00 72.69 386 MET A N 1
ATOM 3124 C CA . MET A 1 386 ? 32.549 1.892 -10.104 1.00 72.69 386 MET A CA 1
ATOM 3125 C C . MET A 1 386 ? 32.108 2.723 -8.893 1.00 72.69 386 MET A C 1
ATOM 3127 O O . MET A 1 386 ? 31.647 2.162 -7.905 1.00 72.69 386 MET A O 1
ATOM 3131 N N . ARG A 1 387 ? 32.219 4.053 -8.961 1.00 74.88 387 ARG A N 1
ATOM 3132 C CA . ARG A 1 387 ? 31.820 4.950 -7.867 1.00 74.88 387 ARG A CA 1
ATOM 3133 C C . ARG A 1 387 ? 30.315 5.104 -7.734 1.00 74.88 387 ARG A C 1
ATOM 3135 O O . ARG A 1 387 ? 29.825 5.114 -6.613 1.00 74.88 387 ARG A O 1
ATOM 3142 N N . GLU A 1 388 ? 29.592 5.177 -8.848 1.00 76.38 388 GLU A N 1
ATOM 3143 C CA . GLU A 1 388 ? 28.126 5.163 -8.848 1.00 76.38 388 GLU A CA 1
ATOM 3144 C C . GLU A 1 388 ? 27.592 3.861 -8.237 1.00 76.38 388 GLU A C 1
ATOM 3146 O O . GLU A 1 388 ? 26.654 3.897 -7.444 1.00 76.38 388 GLU A O 1
ATOM 3151 N N . ASN A 1 389 ? 28.232 2.721 -8.522 1.00 76.25 389 ASN A N 1
ATOM 3152 C CA . ASN A 1 389 ? 27.906 1.453 -7.868 1.00 76.25 389 ASN A CA 1
ATOM 3153 C C . ASN A 1 389 ? 28.192 1.499 -6.356 1.00 76.25 389 ASN A C 1
ATOM 3155 O O . ASN A 1 389 ? 27.326 1.132 -5.572 1.00 76.25 389 ASN A O 1
ATOM 3159 N N . VAL A 1 390 ? 29.345 2.031 -5.931 1.00 79.06 390 VAL A N 1
ATOM 3160 C CA . VAL A 1 390 ? 29.655 2.213 -4.498 1.00 79.06 390 VAL A CA 1
ATOM 3161 C C . VAL A 1 390 ? 28.642 3.138 -3.811 1.00 79.06 390 VAL A C 1
ATOM 3163 O O . VAL A 1 390 ? 28.216 2.853 -2.694 1.00 79.06 390 VAL A O 1
ATOM 3166 N N . LEU A 1 391 ? 28.226 4.234 -4.455 1.00 81.69 391 LEU A N 1
ATOM 3167 C CA . LEU A 1 391 ? 27.180 5.115 -3.927 1.00 81.69 391 LEU A CA 1
ATOM 3168 C C . LEU A 1 391 ? 25.847 4.369 -3.796 1.00 81.69 391 LEU A C 1
ATOM 3170 O O . LEU A 1 391 ? 25.184 4.502 -2.770 1.00 81.69 391 LEU A O 1
ATOM 3174 N N . ARG A 1 392 ? 25.468 3.568 -4.799 1.00 77.75 392 ARG A N 1
ATOM 3175 C CA . ARG A 1 392 ? 24.253 2.744 -4.759 1.00 77.75 392 ARG A CA 1
ATOM 3176 C C . ARG A 1 392 ? 24.276 1.775 -3.575 1.00 77.75 392 ARG A C 1
ATOM 3178 O O . ARG A 1 392 ? 23.292 1.708 -2.843 1.00 77.75 392 ARG A O 1
ATOM 3185 N N . ASP A 1 393 ? 25.405 1.112 -3.331 1.00 81.88 393 ASP A N 1
ATOM 3186 C CA . ASP A 1 393 ? 25.579 0.213 -2.183 1.00 81.88 393 ASP A CA 1
ATOM 3187 C C . ASP A 1 393 ? 25.439 0.960 -0.845 1.00 81.88 393 ASP A C 1
ATOM 3189 O O . ASP A 1 393 ? 24.794 0.475 0.087 1.00 81.88 393 ASP A O 1
ATOM 3193 N N . TRP A 1 394 ? 26.010 2.166 -0.733 1.00 86.62 394 TRP A N 1
ATOM 3194 C CA . TRP A 1 394 ? 25.863 2.993 0.469 1.00 86.62 394 TRP A CA 1
ATOM 3195 C C . TRP A 1 394 ? 24.437 3.496 0.676 1.00 86.62 394 TRP A C 1
ATOM 3197 O O . TRP A 1 394 ? 23.975 3.528 1.815 1.00 86.62 394 TRP A O 1
ATOM 3207 N N . LEU A 1 395 ? 23.734 3.866 -0.396 1.00 70.69 395 LEU A N 1
ATOM 3208 C CA . LEU A 1 395 ? 22.328 4.262 -0.336 1.00 70.69 395 LEU A CA 1
ATOM 3209 C C . LEU A 1 395 ? 21.448 3.106 0.142 1.00 70.69 395 LEU A C 1
ATOM 3211 O O . LEU A 1 395 ? 20.622 3.316 1.027 1.00 70.69 395 LEU A O 1
ATOM 3215 N N . HIS A 1 396 ? 21.677 1.892 -0.366 1.00 73.94 396 HIS A N 1
ATOM 3216 C CA . HIS A 1 396 ? 20.978 0.693 0.096 1.00 73.94 396 HIS A CA 1
ATOM 3217 C C . HIS A 1 396 ? 21.214 0.449 1.592 1.00 73.94 396 HIS A C 1
ATOM 3219 O O . HIS A 1 396 ? 20.271 0.344 2.371 1.00 73.94 396 HIS A O 1
ATOM 3225 N N . ARG A 1 397 ? 22.480 0.469 2.034 1.00 79.81 397 ARG A N 1
ATOM 3226 C CA . ARG A 1 397 ? 22.821 0.334 3.462 1.00 79.81 397 ARG A CA 1
ATOM 3227 C C . ARG A 1 397 ? 22.192 1.427 4.319 1.00 79.81 397 ARG A C 1
ATOM 3229 O O . ARG A 1 397 ? 21.754 1.155 5.430 1.00 79.81 397 ARG A O 1
ATOM 3236 N N . ARG A 1 398 ? 22.144 2.671 3.835 1.00 87.75 398 ARG A N 1
ATOM 3237 C CA . ARG A 1 398 ? 21.478 3.767 4.550 1.00 87.75 398 ARG A CA 1
ATOM 3238 C C . ARG A 1 398 ? 19.986 3.485 4.714 1.00 87.75 398 ARG A C 1
ATOM 3240 O O . ARG A 1 398 ? 19.485 3.688 5.811 1.00 87.75 398 ARG A O 1
ATOM 3247 N N . GLN A 1 399 ? 19.305 3.001 3.675 1.00 71.88 399 GLN A N 1
ATOM 3248 C CA . GLN A 1 399 ? 17.887 2.630 3.747 1.00 71.88 399 GLN A CA 1
ATOM 3249 C C . GLN A 1 399 ? 17.639 1.497 4.753 1.00 71.88 399 GLN A C 1
ATOM 3251 O O . GLN A 1 399 ? 16.736 1.605 5.576 1.00 71.88 399 GLN A O 1
ATOM 3256 N N . GLU A 1 400 ? 18.474 0.453 4.756 1.00 75.19 400 GLU A N 1
ATOM 3257 C CA . GLU A 1 400 ? 18.397 -0.624 5.755 1.00 75.19 400 GLU A CA 1
ATOM 3258 C C . GLU A 1 400 ? 18.534 -0.086 7.188 1.00 75.19 400 GLU A C 1
ATOM 3260 O O . GLU A 1 400 ? 17.785 -0.477 8.086 1.00 75.19 400 GLU A O 1
ATOM 3265 N N . LYS A 1 401 ? 19.489 0.826 7.416 1.00 85.38 401 LYS A N 1
ATOM 3266 C CA . LYS A 1 401 ? 19.715 1.421 8.740 1.00 85.38 401 LYS A CA 1
ATOM 3267 C C . LYS A 1 401 ? 18.631 2.416 9.147 1.00 85.38 401 LYS A C 1
ATOM 3269 O O . LYS A 1 401 ? 18.307 2.468 10.328 1.00 85.38 401 LYS A O 1
ATOM 3274 N N . ASP A 1 402 ? 18.054 3.153 8.202 1.00 69.75 402 ASP A N 1
ATOM 3275 C CA . ASP A 1 402 ? 16.892 4.021 8.435 1.00 69.75 402 ASP A CA 1
ATOM 3276 C C . ASP A 1 402 ? 15.691 3.188 8.904 1.00 69.75 402 ASP A C 1
ATOM 3278 O O . ASP A 1 402 ? 15.102 3.464 9.945 1.00 69.75 402 ASP A O 1
ATOM 3282 N N . HIS A 1 403 ? 15.419 2.071 8.222 1.00 68.75 403 HIS A N 1
ATOM 3283 C CA . HIS A 1 403 ? 14.367 1.138 8.620 1.00 68.75 403 HIS A CA 1
ATOM 3284 C C . HIS A 1 403 ? 14.611 0.525 10.011 1.00 68.75 403 HIS A C 1
ATOM 3286 O O . HIS A 1 403 ? 13.698 0.455 10.835 1.00 68.75 403 HIS A O 1
ATOM 3292 N N . ALA A 1 404 ? 15.848 0.110 10.308 1.00 71.81 404 ALA A N 1
ATOM 3293 C CA . ALA A 1 404 ? 16.207 -0.414 11.627 1.00 71.81 404 ALA A CA 1
ATOM 3294 C C . ALA A 1 404 ? 16.047 0.639 12.740 1.00 71.81 404 ALA A C 1
ATOM 3296 O O . ALA A 1 404 ? 15.597 0.309 13.842 1.00 71.81 404 ALA A O 1
ATOM 3297 N N . TYR A 1 405 ? 16.394 1.897 12.455 1.00 70.94 405 TYR A N 1
ATOM 3298 C CA . TYR A 1 405 ? 16.209 3.021 13.369 1.00 70.94 405 TYR A CA 1
ATOM 3299 C C . TYR A 1 405 ? 14.726 3.298 13.636 1.00 70.94 405 TYR A C 1
ATOM 3301 O O . TYR A 1 405 ? 14.332 3.351 14.802 1.00 70.94 405 TYR A O 1
ATOM 3309 N N . ASP A 1 406 ? 13.898 3.361 12.591 1.00 61.41 406 ASP A N 1
ATOM 3310 C CA . ASP A 1 406 ? 12.445 3.533 12.707 1.00 61.41 406 ASP A CA 1
ATOM 3311 C C . ASP A 1 406 ? 11.803 2.414 13.545 1.00 61.41 406 ASP A C 1
ATOM 3313 O O . ASP A 1 406 ? 11.001 2.672 14.448 1.00 61.41 406 ASP A O 1
ATOM 3317 N N . LEU A 1 407 ? 12.193 1.157 13.307 1.00 69.31 407 LEU A N 1
ATOM 3318 C CA . LEU A 1 407 ? 11.686 0.013 14.066 1.00 69.31 407 LEU A CA 1
ATOM 3319 C C . LEU A 1 407 ? 12.090 0.082 15.546 1.00 69.31 407 LEU A C 1
ATOM 3321 O O . LEU A 1 407 ? 11.272 -0.177 16.433 1.00 69.31 407 LEU A O 1
ATOM 3325 N N . ALA A 1 408 ? 13.346 0.433 15.833 1.00 68.44 408 ALA A N 1
ATOM 3326 C CA . ALA A 1 408 ? 13.822 0.598 17.203 1.00 68.44 408 ALA A CA 1
ATOM 3327 C C . ALA A 1 408 ? 13.109 1.761 17.913 1.00 68.44 408 ALA A C 1
ATOM 3329 O O . ALA A 1 408 ? 12.770 1.655 19.094 1.00 68.44 408 ALA A O 1
ATOM 3330 N N . GLN A 1 409 ? 12.828 2.842 17.184 1.00 70.38 409 GLN A N 1
ATOM 3331 C CA . GLN A 1 409 ? 12.099 4.001 17.685 1.00 70.38 409 GLN A CA 1
ATOM 3332 C C . GLN A 1 409 ? 10.654 3.634 18.034 1.00 70.38 409 GLN A C 1
ATOM 3334 O O . GLN A 1 409 ? 10.200 3.934 19.140 1.00 70.38 409 GLN A O 1
ATOM 3339 N N . SER A 1 410 ? 9.967 2.917 17.142 1.00 66.69 410 SER A N 1
ATOM 3340 C CA . SER A 1 410 ? 8.618 2.399 17.382 1.00 66.69 410 SER A CA 1
ATOM 3341 C C . SER A 1 410 ? 8.569 1.501 18.626 1.00 66.69 410 SER A C 1
ATOM 3343 O O . SER A 1 410 ? 7.771 1.740 19.533 1.00 66.69 410 SER A O 1
ATOM 3345 N N . ARG A 1 411 ? 9.498 0.539 18.752 1.00 71.50 411 ARG A N 1
ATOM 3346 C CA . ARG A 1 411 ? 9.597 -0.344 19.932 1.00 71.50 411 ARG A CA 1
ATOM 3347 C C . ARG A 1 411 ? 9.826 0.418 21.236 1.00 71.50 411 ARG A C 1
ATOM 3349 O O . ARG A 1 411 ? 9.228 0.071 22.253 1.00 71.50 411 ARG A O 1
ATOM 3356 N N . TYR A 1 412 ? 10.684 1.437 21.220 1.00 76.19 412 TYR A N 1
ATOM 3357 C CA . TYR A 1 412 ? 10.931 2.273 22.394 1.00 76.19 412 TYR A CA 1
ATOM 3358 C C . TYR A 1 412 ? 9.667 3.016 22.830 1.00 76.19 412 TYR A C 1
ATOM 3360 O O . TYR A 1 412 ? 9.297 2.943 24.002 1.00 76.19 412 TYR A O 1
ATOM 3368 N N . TYR A 1 413 ? 8.980 3.683 21.899 1.00 70.50 413 TYR A N 1
ATOM 3369 C CA . TYR A 1 413 ? 7.744 4.394 22.223 1.00 70.50 413 TYR A CA 1
ATOM 3370 C C . TYR A 1 413 ? 6.631 3.452 22.678 1.00 70.50 413 TYR A C 1
ATOM 3372 O O . TYR A 1 413 ? 5.893 3.814 23.593 1.00 70.50 413 TYR A O 1
ATOM 3380 N N . ALA A 1 414 ? 6.562 2.240 22.117 1.00 69.62 414 ALA A N 1
ATOM 3381 C CA . ALA A 1 414 ? 5.693 1.177 22.610 1.00 69.62 414 ALA A CA 1
ATOM 3382 C C . ALA A 1 414 ? 5.957 0.905 24.086 1.00 69.62 414 ALA A C 1
ATOM 3384 O O . ALA A 1 414 ? 5.111 1.146 24.940 1.00 69.62 414 ALA A O 1
ATOM 3385 N N . ALA A 1 415 ? 7.166 0.451 24.408 1.00 73.50 415 ALA A N 1
ATOM 3386 C CA . ALA A 1 415 ? 7.497 0.053 25.763 1.00 73.50 415 ALA A CA 1
ATOM 3387 C C . ALA A 1 415 ? 7.293 1.213 26.752 1.00 73.50 415 ALA A C 1
ATOM 3389 O O . ALA A 1 415 ? 6.780 0.999 27.850 1.00 73.50 415 ALA A O 1
ATOM 3390 N N . ALA A 1 416 ? 7.656 2.441 26.357 1.00 71.94 416 ALA A N 1
ATOM 3391 C CA . ALA A 1 416 ? 7.519 3.625 27.200 1.00 71.94 416 ALA A CA 1
ATOM 3392 C C . ALA A 1 416 ? 6.049 3.935 27.505 1.00 71.94 416 ALA A C 1
ATOM 3394 O O . ALA A 1 416 ? 5.698 4.136 28.664 1.00 71.94 416 ALA A O 1
ATOM 3395 N N . ARG A 1 417 ? 5.186 3.887 26.485 1.00 69.62 417 ARG A N 1
ATOM 3396 C CA . ARG A 1 417 ? 3.738 4.055 26.638 1.00 69.62 417 ARG A CA 1
ATOM 3397 C C . ARG A 1 417 ? 3.121 2.947 27.485 1.00 69.62 417 ARG A C 1
ATOM 3399 O O . ARG A 1 417 ? 2.313 3.235 28.357 1.00 69.62 417 ARG A O 1
ATOM 3406 N N . ALA A 1 418 ? 3.520 1.693 27.270 1.00 73.50 418 ALA A N 1
ATOM 3407 C CA . ALA A 1 418 ? 3.044 0.564 28.069 1.00 73.50 418 ALA A CA 1
ATOM 3408 C C . ALA A 1 418 ? 3.353 0.773 29.552 1.00 73.50 418 ALA A C 1
ATOM 3410 O O . ALA A 1 418 ? 2.515 0.509 30.410 1.00 73.50 418 ALA A O 1
ATOM 3411 N N . LEU A 1 419 ? 4.564 1.254 29.843 1.00 83.81 419 LEU A N 1
ATOM 3412 C CA . LEU A 1 419 ? 4.992 1.570 31.195 1.00 83.81 419 LEU A CA 1
ATOM 3413 C C . LEU A 1 419 ? 4.208 2.753 31.780 1.00 83.81 419 LEU A C 1
ATOM 3415 O O . LEU A 1 419 ? 3.798 2.680 32.930 1.00 83.81 419 LEU A O 1
ATOM 3419 N N . GLU A 1 420 ? 3.976 3.815 31.014 1.00 74.62 420 GLU A N 1
ATOM 3420 C CA . GLU A 1 420 ? 3.174 4.970 31.444 1.00 74.62 420 GLU A CA 1
ATOM 3421 C C . GLU A 1 420 ? 1.732 4.564 31.781 1.00 74.62 420 GLU A C 1
ATOM 3423 O O . GLU A 1 420 ? 1.270 4.782 32.897 1.00 74.62 420 GLU A O 1
ATOM 3428 N N . MET A 1 421 ? 1.065 3.840 30.877 1.00 74.56 421 MET A N 1
ATOM 3429 C CA . MET A 1 421 ? -0.275 3.292 31.115 1.00 74.56 421 MET A CA 1
ATOM 3430 C C . MET A 1 421 ? -0.303 2.368 32.333 1.00 74.56 421 MET A C 1
ATOM 3432 O O . MET A 1 421 ? -1.307 2.297 33.043 1.00 74.56 421 MET A O 1
ATOM 3436 N N . ALA A 1 422 ? 0.794 1.647 32.570 1.00 80.56 422 ALA A N 1
ATOM 3437 C CA . ALA A 1 422 ? 0.924 0.777 33.717 1.00 80.56 422 ALA A CA 1
ATOM 3438 C C . ALA A 1 422 ? 1.001 1.531 35.041 1.00 80.56 422 ALA A C 1
ATOM 3440 O O . ALA A 1 422 ? 0.385 1.110 36.022 1.00 80.56 422 ALA A O 1
ATOM 3441 N N . TRP A 1 423 ? 1.735 2.641 35.058 1.00 82.00 423 TRP A N 1
ATOM 3442 C CA . TRP A 1 423 ? 1.779 3.542 36.200 1.00 82.00 423 TRP A CA 1
ATOM 3443 C C . TRP A 1 423 ? 0.412 4.144 36.480 1.00 82.00 423 TRP A C 1
ATOM 3445 O O . TRP A 1 423 ? -0.028 4.066 37.621 1.00 82.00 423 TRP A O 1
ATOM 3455 N N . ASP A 1 424 ? -0.299 4.618 35.455 1.00 76.69 424 ASP A N 1
ATOM 3456 C CA . ASP A 1 424 ? -1.643 5.175 35.630 1.00 76.69 424 ASP A CA 1
ATOM 3457 C C . ASP A 1 424 ? -2.593 4.186 36.314 1.00 76.69 424 ASP A C 1
ATOM 3459 O O . ASP A 1 424 ? -3.280 4.551 37.262 1.00 76.69 424 ASP A O 1
ATOM 3463 N N . VAL A 1 425 ? -2.608 2.919 35.878 1.00 79.50 425 VAL A N 1
ATOM 3464 C CA . VAL A 1 425 ? -3.460 1.877 36.484 1.00 79.50 425 VAL A CA 1
ATOM 3465 C C . VAL A 1 425 ? -3.120 1.668 37.962 1.00 79.50 425 VAL A C 1
ATOM 3467 O O . VAL A 1 425 ? -4.018 1.507 38.789 1.00 79.50 425 VAL A O 1
ATOM 3470 N N . VAL A 1 426 ? -1.832 1.676 38.312 1.00 83.44 426 VAL A N 1
ATOM 3471 C CA . VAL A 1 426 ? -1.398 1.535 39.708 1.00 83.44 426 VAL A CA 1
ATOM 3472 C C . VAL A 1 426 ? -1.773 2.769 40.524 1.00 83.44 426 VAL A C 1
ATOM 3474 O O . VAL A 1 426 ? -2.285 2.621 41.630 1.00 83.44 426 VAL A O 1
ATOM 3477 N N . THR A 1 427 ? -1.584 3.971 39.983 1.00 82.62 427 THR A N 1
ATOM 3478 C CA . THR A 1 427 ? -1.932 5.225 40.655 1.00 82.62 427 THR A CA 1
ATOM 3479 C C . THR A 1 427 ? -3.435 5.340 40.894 1.00 82.62 427 THR A C 1
ATOM 3481 O O . THR A 1 427 ? -3.833 5.632 42.018 1.00 82.62 427 THR A O 1
ATOM 3484 N N . THR A 1 428 ? -4.277 5.055 39.892 1.00 81.38 428 THR A N 1
ATOM 3485 C CA . THR A 1 428 ? -5.742 5.073 40.046 1.00 81.38 428 THR A CA 1
ATOM 3486 C C . THR A 1 428 ? -6.195 4.104 41.131 1.00 81.38 428 THR A C 1
ATOM 3488 O O . THR A 1 428 ? -6.976 4.479 41.997 1.00 81.38 428 THR A O 1
ATOM 3491 N N . ARG A 1 429 ? -5.637 2.891 41.154 1.00 82.00 429 ARG A N 1
ATOM 3492 C CA . ARG A 1 429 ? -5.985 1.897 42.169 1.00 82.00 429 ARG A CA 1
ATOM 3493 C C . ARG A 1 429 ? -5.583 2.319 43.583 1.00 82.00 429 ARG A C 1
ATOM 3495 O O . ARG A 1 429 ? -6.325 2.069 44.522 1.00 82.00 429 ARG A O 1
ATOM 3502 N N . VAL A 1 430 ? -4.421 2.951 43.748 1.00 79.94 430 VAL A N 1
ATOM 3503 C CA . VAL A 1 430 ? -3.998 3.471 45.060 1.00 79.94 430 VAL A CA 1
ATOM 3504 C C . VAL A 1 430 ? -4.957 4.558 45.546 1.00 79.94 430 VAL A C 1
ATOM 3506 O O . VAL A 1 430 ? -5.286 4.573 46.726 1.00 79.94 430 VAL A O 1
ATOM 3509 N N . VAL A 1 431 ? -5.431 5.432 44.653 1.00 80.94 431 VAL A N 1
ATOM 3510 C CA . VAL A 1 431 ? -6.437 6.451 44.996 1.00 80.94 431 VAL A CA 1
ATOM 3511 C C . VAL A 1 431 ? -7.755 5.794 45.419 1.00 80.94 431 VAL A C 1
ATOM 3513 O O . VAL A 1 431 ? -8.274 6.128 46.478 1.00 80.94 431 VAL A O 1
ATOM 3516 N N . GLU A 1 432 ? -8.249 4.811 44.660 1.00 81.44 432 GLU A N 1
ATOM 3517 C CA . GLU A 1 432 ? -9.476 4.071 44.997 1.00 81.44 432 GLU A CA 1
ATOM 3518 C C . GLU A 1 432 ? -9.375 3.351 46.356 1.00 81.44 432 GLU A C 1
ATOM 3520 O O . GLU A 1 432 ? -10.311 3.413 47.152 1.00 81.44 432 GLU A O 1
ATOM 3525 N N . GLU A 1 433 ? -8.234 2.711 46.650 1.00 82.06 433 GLU A N 1
ATOM 3526 C CA . GLU A 1 433 ? -7.988 2.019 47.926 1.00 82.06 433 GLU A CA 1
ATOM 3527 C C . GLU A 1 433 ? -7.904 2.996 49.120 1.00 82.06 433 GLU A C 1
ATOM 3529 O O . GLU A 1 433 ? -8.311 2.639 50.226 1.00 82.06 433 GLU A O 1
ATOM 3534 N N . VAL A 1 434 ? -7.408 4.225 48.917 1.00 79.62 434 VAL A N 1
ATOM 3535 C CA . VAL A 1 434 ? -7.376 5.277 49.955 1.00 79.62 434 VAL A CA 1
ATOM 3536 C C . VAL A 1 434 ? -8.776 5.831 50.214 1.00 79.62 434 VAL A C 1
ATOM 3538 O O . VAL A 1 434 ? -9.193 5.889 51.366 1.00 79.62 434 VAL A O 1
ATOM 3541 N N . GLU A 1 435 ? -9.535 6.161 49.167 1.00 81.88 435 GLU A N 1
ATOM 3542 C CA . GLU A 1 435 ? -10.910 6.657 49.318 1.00 81.88 435 GLU A CA 1
ATOM 3543 C C . GLU A 1 435 ? -11.848 5.614 49.954 1.00 81.88 435 GLU A C 1
ATOM 3545 O O . GLU A 1 435 ? -12.786 5.965 50.670 1.00 81.88 435 GLU A O 1
ATOM 3550 N N . GLU A 1 436 ? -11.640 4.321 49.679 1.00 82.00 436 GLU A N 1
ATOM 3551 C CA . GLU A 1 436 ? -12.403 3.241 50.315 1.00 82.00 436 GLU A CA 1
ATOM 3552 C C . GLU A 1 436 ? -12.047 3.081 51.800 1.00 82.00 436 GLU A C 1
ATOM 3554 O O . GLU A 1 436 ? -12.941 2.833 52.609 1.00 82.00 436 GLU A O 1
ATOM 3559 N N . ALA A 1 437 ? -10.778 3.282 52.173 1.00 77.50 437 ALA A N 1
ATOM 3560 C CA . ALA A 1 437 ? -10.353 3.293 53.570 1.00 77.50 437 ALA A CA 1
ATOM 3561 C C . ALA A 1 437 ? -10.942 4.489 54.340 1.00 77.50 437 ALA A C 1
ATOM 3563 O O . ALA A 1 437 ? -11.493 4.286 55.418 1.00 77.50 437 ALA A O 1
ATOM 3564 N N . GLU A 1 438 ? -10.914 5.695 53.765 1.00 79.31 438 GLU A N 1
ATOM 3565 C CA . GLU A 1 438 ? -11.517 6.898 54.367 1.00 79.31 438 GLU A CA 1
ATOM 3566 C C . GLU A 1 438 ? -13.036 6.733 54.559 1.00 79.31 438 GLU A C 1
ATOM 3568 O O . GLU A 1 438 ? -13.568 7.000 55.635 1.00 79.31 438 GLU A O 1
ATOM 3573 N N . ARG A 1 439 ? -13.745 6.184 53.559 1.00 81.12 439 ARG A N 1
ATOM 3574 C CA . ARG A 1 439 ? -15.183 5.875 53.677 1.00 81.12 439 ARG A CA 1
ATOM 3575 C C . ARG A 1 439 ? -15.497 4.828 54.749 1.00 81.12 439 ARG A C 1
ATOM 3577 O O . ARG A 1 439 ? -16.591 4.862 55.310 1.00 81.12 439 ARG A O 1
ATOM 3584 N N . ALA A 1 440 ? -14.593 3.880 54.999 1.00 77.69 440 ALA A N 1
ATOM 3585 C CA . ALA A 1 440 ? -14.770 2.882 56.049 1.00 77.69 440 ALA A CA 1
ATOM 3586 C C . ALA A 1 440 ? -14.605 3.502 57.447 1.00 77.69 440 ALA A C 1
ATOM 3588 O O . ALA A 1 440 ? -15.395 3.184 58.334 1.00 77.69 440 ALA A O 1
ATOM 3589 N N . GLU A 1 441 ? -13.649 4.418 57.623 1.00 73.25 441 GLU A N 1
ATOM 3590 C CA . GLU A 1 441 ? -13.421 5.135 58.887 1.00 73.25 441 GLU A CA 1
ATOM 3591 C C . GLU A 1 441 ? -14.589 6.061 59.253 1.00 73.25 441 GLU A C 1
ATOM 3593 O O . GLU A 1 441 ? -15.036 6.045 60.398 1.00 73.25 441 GLU A O 1
ATOM 3598 N N . ASP A 1 442 ? -15.172 6.762 58.276 1.00 73.50 442 ASP A N 1
ATOM 3599 C CA . ASP A 1 442 ? -16.363 7.605 58.486 1.00 73.50 442 ASP A CA 1
ATOM 3600 C C . ASP A 1 442 ? -17.635 6.799 58.827 1.00 73.50 442 ASP A C 1
ATOM 3602 O O . ASP A 1 442 ? -18.640 7.358 59.274 1.00 73.50 442 ASP A O 1
ATOM 3606 N N . SER A 1 443 ? -17.626 5.481 58.597 1.00 68.44 443 SER A N 1
ATOM 3607 C CA . SER A 1 443 ? -18.772 4.597 58.851 1.00 68.44 443 SER A CA 1
ATOM 3608 C C . SER A 1 443 ? -18.712 3.852 60.189 1.00 68.44 443 SER A C 1
ATOM 3610 O O . SER A 1 443 ? -19.728 3.288 60.602 1.00 68.44 443 SER A O 1
ATOM 3612 N N . ASP A 1 444 ? -17.564 3.870 60.875 1.00 57.06 444 ASP A N 1
ATOM 3613 C CA . ASP A 1 444 ? -17.290 3.072 62.080 1.00 57.06 444 ASP A CA 1
ATOM 3614 C C . ASP A 1 444 ? -17.202 3.951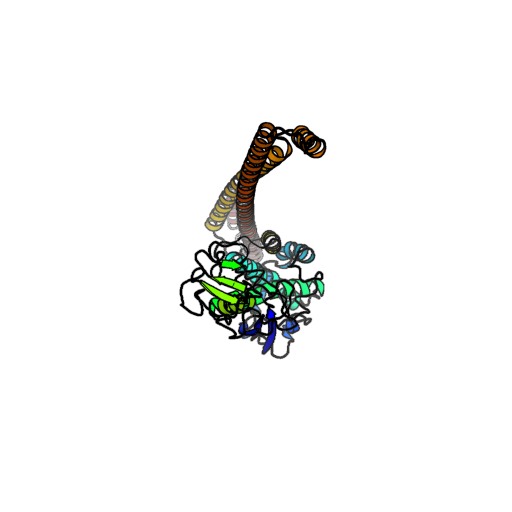 63.343 1.00 57.06 444 ASP A C 1
ATOM 3616 O O . ASP A 1 444 ? -16.294 3.849 64.169 1.00 57.06 444 ASP A O 1
ATOM 3620 N N . ASP A 1 445 ? -18.197 4.826 63.504 1.00 55.47 445 ASP A N 1
ATOM 3621 C CA . ASP A 1 445 ? -18.358 5.785 64.609 1.00 55.47 445 ASP A CA 1
ATOM 3622 C C . ASP A 1 445 ? -18.768 5.103 65.947 1.00 55.47 445 ASP A C 1
ATOM 3624 O O . ASP A 1 445 ? -19.562 5.621 66.738 1.00 55.47 445 ASP A O 1
A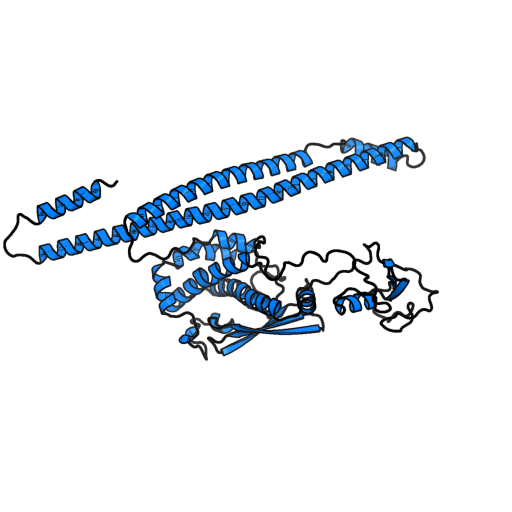TOM 3628 N N . SER A 1 446 ? -18.239 3.902 66.223 1.00 57.88 446 SER A N 1
ATOM 3629 C CA . SER A 1 446 ? -18.411 3.197 67.499 1.00 57.88 446 SER A CA 1
ATOM 3630 C C . SER A 1 446 ? -17.090 2.649 68.068 1.00 57.88 446 SER A C 1
ATOM 3632 O O . SER A 1 446 ? -16.670 1.537 67.772 1.00 57.88 446 SER A O 1
ATOM 3634 N N . ASP A 1 447 ? -16.481 3.444 68.957 1.00 53.66 447 ASP A N 1
ATOM 3635 C CA . ASP A 1 447 ? -15.613 3.043 70.083 1.00 53.66 447 ASP A CA 1
ATOM 3636 C C . ASP A 1 447 ? -14.365 2.161 69.799 1.00 53.66 447 ASP A C 1
ATOM 3638 O O . ASP A 1 447 ? -14.280 1.040 70.299 1.00 53.66 447 ASP A O 1
ATOM 3642 N N . SER A 1 448 ? -13.322 2.664 69.107 1.00 58.94 448 SER A N 1
ATOM 3643 C CA . SER A 1 448 ? -11.934 2.123 69.219 1.00 58.94 448 SER A CA 1
ATOM 3644 C C . SER A 1 448 ? -10.867 2.964 68.465 1.00 58.94 448 SER A C 1
ATOM 3646 O O . SER A 1 448 ? -10.347 2.564 67.422 1.00 58.94 448 SER A O 1
ATOM 3648 N N . SER A 1 449 ? -10.471 4.125 68.998 1.00 55.62 449 SER A N 1
ATOM 3649 C CA . SER A 1 449 ? -9.721 5.165 68.258 1.00 55.62 449 SER A CA 1
ATOM 3650 C C . SER A 1 449 ? -8.183 5.044 68.160 1.00 55.62 449 SER A C 1
ATOM 3652 O O . SER A 1 449 ? -7.549 6.042 67.849 1.00 55.62 449 SER A O 1
ATOM 3654 N N . ASP A 1 450 ? -7.530 3.910 68.454 1.00 59.72 450 ASP A N 1
ATOM 3655 C CA . ASP A 1 450 ? -6.045 3.906 68.591 1.00 59.72 450 ASP A CA 1
ATOM 3656 C C . ASP A 1 450 ? -5.308 2.814 67.779 1.00 59.72 450 ASP A C 1
ATOM 3658 O O . ASP A 1 450 ? -4.075 2.701 67.806 1.00 59.72 450 ASP A O 1
ATOM 3662 N N . ALA A 1 451 ? -6.044 1.978 67.038 1.00 58.50 451 ALA A N 1
ATOM 3663 C CA . ALA A 1 451 ? -5.474 0.860 66.275 1.00 58.50 451 ALA A CA 1
ATOM 3664 C C . ALA A 1 451 ? -5.435 1.090 64.750 1.00 58.50 451 ALA A C 1
ATOM 3666 O O . ALA A 1 451 ? -4.481 0.638 64.111 1.00 58.50 451 ALA A O 1
ATOM 3667 N N . GLY A 1 452 ? -6.418 1.797 64.178 1.00 58.88 452 GLY A N 1
ATOM 3668 C CA . GLY A 1 452 ? -6.526 2.046 62.730 1.00 58.88 452 GLY A CA 1
ATOM 3669 C C . GLY A 1 452 ? -5.448 2.990 62.195 1.00 58.88 452 GLY A C 1
ATOM 3670 O O . GLY A 1 452 ? -4.732 2.652 61.250 1.00 58.88 452 GLY A O 1
ATOM 3671 N N . GLU A 1 453 ? -5.218 4.100 62.898 1.00 58.28 453 GLU A N 1
ATOM 3672 C CA . GLU A 1 453 ? -4.286 5.163 62.491 1.00 58.28 453 GLU A CA 1
ATOM 3673 C C . GLU A 1 453 ? -2.843 4.637 62.309 1.00 58.28 453 GLU A C 1
ATOM 3675 O O . GLU A 1 453 ? -2.157 4.928 61.328 1.00 58.28 453 GLU A O 1
ATOM 3680 N N . ARG A 1 454 ? -2.410 3.708 63.178 1.00 61.47 454 ARG A N 1
ATOM 3681 C CA . ARG A 1 454 ? -1.076 3.076 63.115 1.00 61.47 454 ARG A CA 1
ATOM 3682 C C . ARG A 1 454 ? -0.906 2.047 61.992 1.00 61.47 454 ARG A C 1
ATOM 3684 O O . ARG A 1 454 ? 0.233 1.659 61.706 1.00 61.47 454 ARG A O 1
ATOM 3691 N N . ALA A 1 455 ? -1.991 1.558 61.390 1.00 61.34 455 ALA A N 1
ATOM 3692 C CA . ALA A 1 455 ? -1.941 0.625 60.262 1.00 61.34 455 ALA A CA 1
ATOM 3693 C C . ALA A 1 455 ? -1.820 1.365 58.920 1.00 61.34 455 ALA A C 1
ATOM 3695 O O . ALA A 1 455 ? -1.091 0.905 58.035 1.00 61.34 455 ALA A O 1
ATOM 3696 N N . ILE A 1 456 ? -2.462 2.530 58.804 1.00 58.16 456 ILE A N 1
ATOM 3697 C CA . ILE A 1 456 ? -2.402 3.394 57.619 1.00 58.16 456 ILE A CA 1
ATOM 3698 C C . ILE A 1 456 ? -1.028 4.059 57.510 1.00 58.16 456 ILE A C 1
ATOM 3700 O O . ILE A 1 456 ? -0.383 3.947 56.464 1.00 58.16 456 ILE A O 1
ATOM 3704 N N . GLU A 1 457 ? -0.497 4.607 58.608 1.00 60.09 457 GLU A N 1
ATOM 3705 C CA . GLU A 1 457 ? 0.851 5.197 58.635 1.00 60.09 457 GLU A CA 1
ATOM 3706 C C . GLU A 1 457 ? 1.935 4.186 58.218 1.00 60.09 457 GLU A C 1
ATOM 3708 O O . GLU A 1 457 ? 2.841 4.494 57.437 1.00 60.09 457 GLU A O 1
ATOM 3713 N N . ARG A 1 458 ? 1.813 2.927 58.666 1.00 61.66 458 ARG A N 1
ATOM 3714 C CA . ARG A 1 458 ? 2.753 1.854 58.301 1.00 61.66 458 ARG A CA 1
ATOM 3715 C C . ARG A 1 458 ? 2.655 1.430 56.834 1.00 61.66 458 ARG A C 1
ATOM 3717 O O . ARG A 1 458 ? 3.662 1.002 56.271 1.00 61.66 458 ARG A O 1
ATOM 3724 N N . ARG A 1 459 ? 1.481 1.535 56.200 1.00 59.47 459 ARG A N 1
ATOM 3725 C CA . ARG A 1 459 ? 1.315 1.237 54.765 1.00 59.47 459 ARG A CA 1
ATOM 3726 C C . ARG A 1 459 ? 1.779 2.393 53.882 1.00 59.47 459 ARG A C 1
ATOM 3728 O O . ARG A 1 459 ? 2.455 2.136 52.888 1.00 59.47 459 ARG A O 1
ATOM 3735 N N . MET A 1 460 ? 1.526 3.640 54.278 1.00 55.78 460 MET A N 1
ATOM 3736 C CA . MET A 1 460 ? 2.030 4.816 53.561 1.00 55.78 460 MET A CA 1
ATOM 3737 C C . MET A 1 460 ? 3.566 4.892 53.575 1.00 55.78 460 MET A C 1
ATOM 3739 O O . MET A 1 460 ? 4.173 5.133 52.532 1.00 55.78 460 MET A O 1
ATOM 3743 N N . MET A 1 461 ? 4.221 4.587 54.703 1.00 55.41 461 MET A N 1
ATOM 3744 C CA . MET A 1 461 ? 5.693 4.581 54.779 1.00 55.41 461 MET A CA 1
ATOM 3745 C C . MET A 1 461 ? 6.356 3.482 53.931 1.00 55.41 461 MET A C 1
ATOM 3747 O O . MET A 1 461 ? 7.438 3.696 53.375 1.00 55.41 461 MET A O 1
ATOM 3751 N N . ASN A 1 462 ? 5.706 2.324 53.776 1.00 53.78 462 ASN A N 1
ATOM 3752 C CA . ASN A 1 462 ? 6.208 1.256 52.907 1.00 53.78 462 ASN A CA 1
ATOM 3753 C C . ASN A 1 462 ? 6.081 1.601 51.416 1.00 53.78 462 ASN A C 1
ATOM 3755 O O . ASN A 1 462 ? 6.925 1.177 50.632 1.00 53.78 462 ASN A O 1
ATOM 3759 N N . ASN A 1 463 ? 5.085 2.404 51.031 1.00 45.09 463 ASN A N 1
ATOM 3760 C CA . ASN A 1 463 ? 4.915 2.851 49.646 1.00 45.09 463 ASN A CA 1
ATOM 3761 C C . ASN A 1 463 ? 5.832 4.036 49.283 1.00 45.09 463 ASN A C 1
ATOM 3763 O O . ASN A 1 463 ? 6.269 4.135 48.141 1.00 45.09 463 ASN A O 1
ATOM 3767 N N . LEU A 1 464 ? 6.194 4.895 50.245 1.00 44.12 464 LEU A N 1
ATOM 3768 C CA . LEU A 1 464 ? 7.110 6.027 50.022 1.00 44.12 464 LEU A CA 1
ATOM 3769 C C . LEU A 1 464 ? 8.598 5.635 49.973 1.00 44.12 464 LEU A C 1
ATOM 3771 O O . LEU A 1 464 ? 9.415 6.406 49.476 1.00 44.12 464 LEU A O 1
ATOM 3775 N N . SER A 1 465 ? 8.960 4.435 50.435 1.00 43.31 465 SER A N 1
ATOM 3776 C CA . SER A 1 465 ? 10.343 3.924 50.385 1.00 43.31 465 SER A CA 1
ATOM 3777 C C . SER A 1 465 ? 10.739 3.316 49.023 1.00 43.31 465 SER A C 1
ATOM 3779 O O . SER A 1 465 ? 11.788 2.681 48.929 1.00 43.31 465 SER A O 1
ATOM 3781 N N . ILE A 1 466 ? 9.908 3.470 47.981 1.00 46.75 466 ILE A N 1
ATOM 3782 C CA . ILE A 1 466 ? 10.068 2.835 46.652 1.00 46.75 466 ILE A CA 1
ATOM 3783 C C . ILE A 1 466 ? 10.385 3.862 45.530 1.00 46.75 466 ILE A C 1
ATOM 3785 O O . ILE A 1 466 ? 10.451 3.490 44.362 1.00 46.75 466 ILE A O 1
ATOM 3789 N N . ASN A 1 467 ? 10.634 5.137 45.859 1.00 37.31 467 ASN A N 1
ATOM 3790 C CA . ASN A 1 467 ? 11.086 6.147 44.882 1.00 37.31 467 ASN A CA 1
ATOM 3791 C C . ASN A 1 467 ? 12.580 6.060 44.551 1.00 37.31 467 ASN A C 1
ATOM 3793 O O . ASN A 1 467 ? 13.393 5.988 45.502 1.00 37.31 467 ASN A O 1
#

Foldseek 3Di:
DKEKEWEQEQQQRDIAIAIEALDPLLDHDPDYDYFYDYHQADDDLVLLQPLHSCPHHRGDQVRHDHVVNLVLLVVQPLVVLCVLLLVCLVVFPDPDPPDPLPDLSPDRYDHDAQAFPVLLVLLCCCLVVRLVSVSNNCSVVSHRDDPSSSSSSSSSVSVNVVNVSLLVVCVVDDPLVNCSNNNVQVPPVLVDDPWKDKDPDVPPFQDAAPQPRHGLCDDDVPDPQNIWIQGPVRHIHRPVRLSVVVSVDPQCADPPPRHRRDDDDDPPDCPSRNNDDDHDPSSVSSSLSGQPDDRLDLDDDPVNLVVLVVLLVVLVVQLVVLVVQLVVLVVQLVVLVCCLVPDPVQPVCNVVVVVVCCVVPVPDDDPVNVVVNVVVVVVNVVVSVVSVVVSVVSVVSSVVSVVSNSVSVSSNSNSVVNSVSVVVSVVVVVVVVVVVLVVVVVVCPDDDPDPSVVVVVVVVVVVVVPD